Protein AF-A0A848M0B6-F1 (afdb_monomer_lite)

pLDDT: mean 74.11, std 23.0, range [22.69, 97.81]

Secondary structure (DSSP, 8-state):
---------------EEEEE-SSSSTTSEEEEE-SSEEEEEEEETTTTEEEEEEEEE-SS--EEEEEEETTTTEEEEEEEEE-TT--EEEEEEEEETTEEEEEEEEEEETT-EEEEETTEEEEEETTEEEEEEEETTEEEEEE--PPPPTT-EEEEEEE-TT--EEES-SEEEEETT-EEEEEE---PSSPEEEEEE-SS-GGGTEEEETTTTEEEE-SSEEEEEEEEETT-GGG-EEEEEEEE------S---EEEEEEEEETTEEEEEEEEE-SSHHHHHHHHHHHHHHHHHHHHTT-SSS-EEEEEEEEEEEEETTEEEEEEEEEEEETT-SSPEEEEEEEEEETTT-PBPPGGGGB-TT--HHHHHHHHHHHS-SS-SSPPPGGG-EEEE-SSEEEEE--TTTSS-GGG-S-EEEEEGGGGGGGB-TT-HHHHHHHHHHHHHHHHHHHHHHTT----THHHHHHHHHHHHHHHHHHHHHHHHHHHHHHHHHHHHHHHHHHHTT----TT----S-GGGTT---PPPP------GGGSPSPPPTT--HHHHHTT-EEEE-TT--EEEE--

Sequence (573 aa):
MIYSWRYTVNTDPISRITIIHLGGEPGTERIWESDQAIHFQHYDKNTHTWVTELTREKTMPVDMVTGFWNAIMNNVVVLYTITGGGGLYYSVFGRVNGKLLELLKVDGIASGDIWLEQGRLLVKECSKYGEWIRQGEHFVMIPYLLPSVPGALRIEYAIDDYGQVRIKSKQFVVPVGTVVQIVRTDWGAPCDQIRIRSEQHVDNLVAFIQRRAAAMMIKPGTVEIDIVPGFDWNHAVTVRIEAITVRRIRPGKTKVISAQLRRPLLTVELPQVELIHKHMSGKINSLILSIIIRLMGQAVSSSSYIVKGSYSVPYNNHDLLSLVLTLDIYASGSAHSQTVQDSLFLNTKTGQIYDLSELFAKGVSYEAVLNRFLLAANGPFSNPPPSNHRRYYITNHDLVLYYPMGLYSPEAAGIPEVRIPLDKLLSVLSPDSPLYQMMKSEQGDSNERSLEQQLATSRDDYTVKEQLEEVKSALHALAMENWEIKHQIETGKKKEQARFNGLLKEGKYVFSGVSWEGPEDAWRHLTVGKYYDYEIKESSIPYPLPPSFTAKDYANQLIITGDRNHTVTFYSS

Radius of gyration: 32.84 Å; chains: 1; bounding box: 99×69×88 Å

Structure (mmCIF, N/CA/C/O backbone):
data_AF-A0A848M0B6-F1
#
_entry.id   AF-A0A848M0B6-F1
#
loop_
_atom_site.group_PDB
_atom_site.id
_atom_site.type_symbol
_atom_site.label_atom_id
_atom_site.label_alt_id
_atom_site.label_comp_id
_atom_site.label_asym_id
_atom_site.label_entity_id
_atom_site.label_seq_id
_atom_site.pdbx_PDB_ins_code
_atom_site.Cartn_x
_atom_site.Cartn_y
_atom_site.Cartn_z
_atom_site.occupancy
_atom_site.B_iso_or_equiv
_atom_site.auth_seq_id
_atom_site.auth_comp_id
_atom_site.auth_asym_id
_atom_site.auth_atom_id
_atom_site.pdbx_PDB_model_num
ATOM 1 N N . MET A 1 1 ? -63.443 17.046 42.903 1.00 35.75 1 MET A N 1
ATOM 2 C CA . MET A 1 1 ? -62.183 16.298 43.088 1.00 35.75 1 MET A CA 1
ATOM 3 C C . MET A 1 1 ? -61.967 15.438 41.859 1.00 35.75 1 MET A C 1
ATOM 5 O O . MET A 1 1 ? -62.738 14.516 41.650 1.00 35.75 1 MET A O 1
ATOM 9 N N . ILE A 1 2 ? -60.979 15.770 41.033 1.00 24.39 2 ILE A N 1
ATOM 10 C CA . ILE A 1 2 ? -60.474 14.892 39.973 1.00 24.39 2 ILE A CA 1
ATOM 11 C C . ILE A 1 2 ? -58.957 14.925 40.137 1.00 24.39 2 ILE A C 1
ATOM 13 O O . ILE A 1 2 ? -58.328 15.952 39.898 1.00 24.39 2 ILE A O 1
ATOM 17 N N . TYR A 1 3 ? -58.397 13.836 40.654 1.00 23.09 3 TYR A N 1
ATOM 18 C CA . TYR A 1 3 ? -56.955 13.644 40.751 1.00 23.09 3 TYR A CA 1
ATOM 19 C C . TYR A 1 3 ? -56.439 13.232 39.370 1.00 23.09 3 TYR A C 1
ATOM 21 O O . TYR A 1 3 ? -56.773 12.152 38.888 1.00 23.09 3 TYR A O 1
ATOM 29 N N . SER A 1 4 ? -55.633 14.080 38.726 1.00 22.69 4 SER A N 1
ATOM 30 C CA . SER A 1 4 ? -54.849 13.681 37.556 1.00 22.69 4 SER A CA 1
ATOM 31 C C . SER A 1 4 ? -53.513 13.109 38.026 1.00 22.69 4 SER A C 1
ATOM 33 O O . SER A 1 4 ? -52.670 13.843 38.547 1.00 22.69 4 SER A O 1
ATOM 35 N N . TRP A 1 5 ? -53.301 11.813 37.828 1.00 24.20 5 TRP A N 1
ATOM 36 C CA . TRP A 1 5 ? -51.984 11.201 37.959 1.00 24.20 5 TRP A CA 1
ATOM 37 C C . TRP A 1 5 ? -51.155 11.561 36.720 1.00 24.20 5 TRP A C 1
ATOM 39 O O . TRP A 1 5 ? -51.469 11.128 35.614 1.00 24.20 5 TRP A O 1
ATOM 49 N N . ARG A 1 6 ? -50.105 12.374 36.887 1.00 25.64 6 ARG A N 1
ATOM 50 C CA . ARG A 1 6 ? -49.035 12.488 35.886 1.00 25.64 6 ARG A CA 1
ATOM 51 C C . ARG A 1 6 ? -48.081 11.318 36.101 1.00 25.64 6 ARG A C 1
ATOM 53 O O . ARG A 1 6 ? -47.304 11.331 37.049 1.00 25.64 6 ARG A O 1
ATOM 60 N N . TYR A 1 7 ? -48.133 10.326 35.220 1.00 26.48 7 TYR A N 1
ATOM 61 C CA . TYR A 1 7 ? -47.001 9.426 35.029 1.00 26.48 7 TYR A CA 1
ATOM 62 C C . TYR A 1 7 ? -45.919 10.202 34.280 1.00 26.48 7 TYR A C 1
ATOM 64 O O . TYR A 1 7 ? -46.010 10.404 33.071 1.00 26.48 7 TYR A O 1
ATOM 72 N N . THR A 1 8 ? -44.903 10.672 34.999 1.00 27.23 8 THR A N 1
ATOM 73 C CA . THR A 1 8 ? -43.639 11.068 34.379 1.00 27.23 8 THR A CA 1
ATOM 74 C C . THR A 1 8 ? -42.903 9.771 34.068 1.00 27.23 8 THR A C 1
ATOM 76 O O . THR A 1 8 ? -42.235 9.208 34.934 1.00 27.23 8 THR A O 1
ATOM 79 N N . VAL A 1 9 ? -43.076 9.233 32.859 1.00 31.88 9 VAL A N 1
ATOM 80 C CA . VAL A 1 9 ? -42.146 8.211 32.376 1.00 31.88 9 VAL A CA 1
ATOM 81 C C . VAL A 1 9 ? -40.841 8.954 32.134 1.00 31.88 9 VAL A C 1
ATOM 83 O O . VAL A 1 9 ? -40.728 9.734 31.192 1.00 31.88 9 VAL A O 1
ATOM 86 N N . ASN A 1 10 ? -39.889 8.777 33.044 1.00 34.06 10 ASN A N 1
ATOM 87 C CA . ASN A 1 10 ? -38.521 9.234 32.872 1.00 34.06 10 ASN A CA 1
ATOM 88 C C . ASN A 1 10 ? -37.881 8.300 31.833 1.00 34.06 10 ASN A C 1
ATOM 90 O O . ASN A 1 10 ? -37.148 7.377 32.174 1.00 34.06 10 ASN A O 1
ATOM 94 N N . THR A 1 11 ? -38.285 8.427 30.567 1.00 40.53 11 THR A N 1
ATOM 95 C CA . THR A 1 11 ? -37.560 7.785 29.477 1.00 40.53 11 THR A CA 1
ATOM 96 C C . THR A 1 11 ? -36.276 8.576 29.331 1.00 40.53 11 THR A C 1
ATOM 98 O O . THR A 1 11 ? -36.319 9.698 28.819 1.00 40.53 11 THR A O 1
ATOM 101 N N . ASP A 1 12 ? -35.158 8.019 29.794 1.00 47.00 12 ASP A N 1
ATOM 102 C CA . ASP A 1 12 ? -33.855 8.454 29.299 1.00 47.00 12 ASP A CA 1
ATOM 103 C C . ASP A 1 12 ? -33.974 8.562 27.771 1.00 47.00 12 ASP A C 1
ATOM 105 O O . ASP A 1 12 ? -34.443 7.605 27.134 1.00 47.00 12 ASP A O 1
ATOM 109 N N . PRO A 1 13 ? -33.670 9.724 27.169 1.00 49.69 13 PRO A N 1
ATOM 110 C CA . PRO A 1 13 ? -33.745 9.866 25.728 1.00 49.69 13 PRO A CA 1
ATOM 111 C C . PRO A 1 13 ? -32.871 8.774 25.107 1.00 49.69 13 PRO A C 1
ATOM 113 O O . PRO A 1 13 ? -31.698 8.626 25.442 1.00 49.69 13 PRO A O 1
ATOM 116 N N . ILE A 1 14 ? -33.472 7.951 24.243 1.00 52.50 14 ILE A N 1
ATOM 117 C CA . ILE A 1 14 ? -32.765 6.881 23.538 1.00 52.50 14 ILE A CA 1
ATOM 118 C C . ILE A 1 14 ? -31.656 7.546 22.722 1.00 52.50 14 ILE A C 1
ATOM 120 O O . ILE A 1 14 ? -31.948 8.169 21.701 1.00 52.50 14 ILE A O 1
ATOM 124 N N . SER A 1 15 ? -30.401 7.430 23.158 1.00 68.12 15 SER A N 1
ATOM 125 C CA . SER A 1 15 ? -29.291 8.050 22.437 1.00 68.12 15 SER A CA 1
ATOM 126 C C . SER A 1 15 ? -28.722 7.107 21.376 1.00 68.12 15 SER A C 1
ATOM 128 O O . SER A 1 15 ? -28.426 7.568 20.270 1.00 68.12 15 SER A O 1
ATOM 130 N N . ARG A 1 16 ? -28.664 5.782 21.620 1.00 87.38 16 ARG A N 1
ATOM 131 C CA . ARG A 1 16 ? -28.274 4.802 20.582 1.00 87.38 16 ARG A CA 1
ATOM 132 C C . ARG A 1 16 ? -28.647 3.350 20.918 1.00 87.38 16 ARG A C 1
ATOM 134 O O . ARG A 1 16 ? -28.484 2.898 22.046 1.00 87.38 16 ARG A O 1
ATOM 141 N N . ILE A 1 17 ? -29.076 2.576 19.917 1.00 91.94 17 ILE A N 1
ATOM 142 C CA . ILE A 1 17 ? -29.154 1.104 19.990 1.00 91.94 17 ILE A CA 1
ATOM 143 C C . ILE A 1 17 ? -28.267 0.529 18.889 1.00 91.94 17 ILE A C 1
ATOM 145 O O . ILE A 1 17 ? -28.381 0.933 17.733 1.00 91.94 17 ILE A O 1
ATOM 149 N N . THR A 1 18 ? -27.405 -0.425 19.236 1.00 92.56 18 THR A N 1
ATOM 150 C CA . THR A 1 18 ? -26.563 -1.138 18.269 1.00 92.56 18 THR A CA 1
ATOM 151 C C . THR A 1 18 ? -26.766 -2.638 18.403 1.00 92.56 18 THR A C 1
ATOM 153 O O . THR A 1 18 ? -26.521 -3.200 19.467 1.00 92.56 18 THR A O 1
ATOM 156 N N . ILE A 1 19 ? -27.199 -3.296 17.328 1.00 93.19 19 ILE A N 1
ATOM 157 C CA . ILE A 1 19 ? -27.262 -4.760 17.274 1.00 93.19 19 ILE A CA 1
ATOM 158 C C . ILE A 1 19 ? -25.838 -5.305 17.202 1.00 93.19 19 ILE A C 1
ATOM 160 O O . ILE A 1 19 ? -25.015 -4.801 16.436 1.00 93.19 19 ILE A O 1
ATOM 164 N N . ILE A 1 20 ? -25.552 -6.319 18.012 1.00 94.06 20 ILE A N 1
ATOM 165 C CA . ILE A 1 20 ? -24.249 -6.980 18.075 1.00 94.06 20 ILE A CA 1
ATOM 166 C C . ILE A 1 20 ? -24.438 -8.493 17.971 1.00 94.06 20 ILE A C 1
ATOM 168 O O . ILE A 1 20 ? -25.554 -9.003 18.004 1.00 94.06 20 ILE A O 1
ATOM 172 N N . HIS A 1 21 ? -23.334 -9.214 17.839 1.00 91.81 21 HIS A N 1
ATOM 173 C CA . HIS A 1 21 ? -23.321 -10.667 17.877 1.00 91.81 21 HIS A CA 1
ATOM 174 C C . HIS A 1 21 ? -22.041 -11.093 18.590 1.00 91.81 21 HIS A C 1
ATOM 176 O O . HIS A 1 21 ? -20.954 -10.815 18.097 1.00 91.81 21 HIS A O 1
ATOM 182 N N . LEU A 1 22 ? -22.168 -11.712 19.762 1.00 91.56 22 LEU A N 1
ATOM 183 C CA . LEU A 1 22 ? -21.082 -12.187 20.632 1.00 91.56 22 LEU A CA 1
ATOM 184 C C . LEU A 1 22 ? -21.064 -13.725 20.732 1.00 91.56 22 LEU A C 1
ATOM 186 O O . LEU A 1 22 ? -20.508 -14.292 21.675 1.00 91.56 22 LEU A O 1
ATOM 190 N N . GLY A 1 23 ? -21.704 -14.400 19.772 1.00 82.81 23 GLY A N 1
ATOM 191 C CA . GLY A 1 23 ? -21.856 -15.856 19.726 1.00 82.81 23 GLY A CA 1
ATOM 192 C C . GLY A 1 23 ? -23.241 -16.366 20.144 1.00 82.81 23 GLY A C 1
ATOM 193 O O . GLY A 1 23 ? -23.442 -17.577 20.160 1.00 82.81 23 GLY A O 1
ATOM 194 N N . GLY A 1 24 ? -24.190 -15.478 20.474 1.00 81.25 24 GLY A N 1
ATOM 195 C CA . GLY A 1 24 ? -25.611 -15.825 20.595 1.00 81.25 24 GLY A CA 1
ATOM 196 C C . GLY A 1 24 ? -26.301 -15.946 19.233 1.00 81.25 24 GLY A C 1
ATOM 197 O O . GLY A 1 24 ? -25.660 -15.847 18.190 1.00 81.25 24 GLY A O 1
ATOM 198 N N . GLU A 1 25 ? -27.619 -16.129 19.206 1.00 83.81 25 GLU A N 1
ATOM 199 C CA . GLU A 1 25 ? -28.339 -16.113 17.931 1.00 83.81 25 GLU A CA 1
ATOM 200 C C . GLU A 1 25 ? -28.270 -14.722 17.260 1.00 83.81 25 GLU A C 1
ATOM 202 O O . GLU A 1 25 ? -28.313 -13.689 17.937 1.00 83.81 25 GLU A O 1
ATOM 207 N N . PRO A 1 26 ? -28.153 -14.646 15.922 1.00 83.50 26 PRO A N 1
ATOM 208 C CA . PRO A 1 26 ? -28.155 -13.367 15.221 1.00 83.50 26 PRO A CA 1
ATOM 209 C C . PRO A 1 26 ? -29.388 -12.522 15.566 1.00 83.50 26 PRO A C 1
ATOM 211 O O . PRO A 1 26 ? -30.522 -12.987 15.489 1.00 83.50 26 PRO A O 1
ATOM 214 N N . GLY A 1 27 ? -29.164 -11.261 15.942 1.00 85.75 27 GLY A N 1
ATOM 215 C CA . GLY A 1 27 ? -30.236 -10.324 16.288 1.00 85.75 27 GLY A CA 1
ATOM 216 C C . GLY A 1 27 ? -30.787 -10.454 17.712 1.00 85.75 27 GLY A C 1
ATOM 217 O O . GLY A 1 27 ? -31.601 -9.621 18.104 1.00 85.75 27 GLY A O 1
ATOM 218 N N . THR A 1 28 ? -30.328 -11.422 18.514 1.00 92.12 28 THR A N 1
ATOM 219 C CA . THR A 1 28 ? -30.758 -11.561 19.917 1.00 92.12 28 THR A CA 1
ATOM 220 C C . THR A 1 28 ? -29.846 -10.843 20.903 1.00 92.12 28 THR A C 1
ATOM 222 O O . THR A 1 28 ? -30.018 -11.006 22.103 1.00 92.12 28 THR A O 1
ATOM 225 N N . GLU A 1 29 ? -28.864 -10.075 20.437 1.00 95.06 29 GLU A N 1
ATOM 226 C CA . GLU A 1 29 ? -27.919 -9.349 21.284 1.00 95.06 29 GLU A CA 1
ATOM 227 C C . GLU A 1 29 ? -27.806 -7.896 20.821 1.00 95.06 29 GLU A C 1
ATOM 229 O O . GLU A 1 29 ? -27.750 -7.597 19.624 1.00 95.06 29 GLU A O 1
ATOM 234 N N . ARG A 1 30 ? -27.783 -6.964 21.774 1.00 95.06 30 ARG A N 1
ATOM 235 C CA . ARG A 1 30 ? -27.651 -5.537 21.481 1.00 95.06 30 ARG A CA 1
ATOM 236 C C . ARG A 1 30 ? -26.930 -4.792 22.589 1.00 95.06 30 ARG A C 1
ATOM 238 O O . ARG A 1 30 ? -26.878 -5.229 23.737 1.00 95.06 30 ARG A O 1
ATOM 245 N N . ILE A 1 31 ? -26.455 -3.611 22.234 1.00 95.25 31 ILE A N 1
ATOM 246 C CA . ILE A 1 31 ? -26.040 -2.580 23.170 1.00 95.25 31 ILE A CA 1
ATOM 247 C C . ILE A 1 31 ? -27.060 -1.457 23.125 1.00 95.25 31 ILE A C 1
ATOM 249 O O . ILE A 1 31 ? -27.356 -0.915 22.057 1.00 95.25 31 ILE A O 1
ATOM 253 N N . TRP A 1 32 ? -27.595 -1.126 24.293 1.00 93.81 32 TRP A N 1
ATOM 254 C CA . TRP A 1 32 ? -28.402 0.061 24.509 1.00 93.81 32 TRP A CA 1
ATOM 255 C C . TRP A 1 32 ? -27.557 1.096 25.246 1.00 93.81 32 TRP A C 1
ATOM 257 O O . TRP A 1 32 ? -27.082 0.856 26.354 1.00 93.81 32 TRP A O 1
ATOM 267 N N . GLU A 1 33 ? -27.329 2.227 24.597 1.00 92.19 33 GLU A N 1
ATOM 268 C CA . GLU A 1 33 ? -26.576 3.348 25.134 1.00 92.19 33 GLU A CA 1
ATOM 269 C C . GLU A 1 33 ? -27.566 4.417 25.602 1.00 92.19 33 GLU A C 1
ATOM 271 O O . GLU A 1 33 ? -28.406 4.883 24.825 1.00 92.19 33 GLU A O 1
ATOM 276 N N . SER A 1 34 ? -27.471 4.768 26.881 1.00 90.38 34 SER A N 1
ATOM 277 C CA . SER A 1 34 ? -28.115 5.935 27.472 1.00 90.38 34 SER A CA 1
ATOM 278 C C . SER A 1 34 ? -27.092 7.062 27.639 1.00 90.38 34 SER A C 1
ATOM 280 O O . SER A 1 34 ? -25.910 6.941 27.278 1.00 90.38 34 SER A O 1
ATOM 282 N N . ASP A 1 35 ? -27.536 8.185 28.195 1.00 85.69 35 ASP A N 1
ATOM 283 C CA . ASP A 1 35 ? -26.650 9.307 28.509 1.00 85.69 35 ASP A CA 1
ATOM 284 C C . ASP A 1 35 ? -25.656 8.959 29.625 1.00 85.69 35 ASP A C 1
ATOM 286 O O . ASP A 1 35 ? -24.531 9.458 29.625 1.00 85.69 35 ASP A O 1
ATOM 290 N N . GLN A 1 36 ? -26.037 8.060 30.539 1.00 90.44 36 GLN A N 1
ATOM 291 C CA . GLN A 1 36 ? -25.248 7.720 31.725 1.00 90.44 36 GLN A CA 1
ATOM 292 C C . GLN A 1 36 ? -24.597 6.340 31.668 1.00 90.44 36 GLN A C 1
ATOM 294 O O . GLN A 1 36 ? -23.668 6.083 32.432 1.00 90.44 36 GLN A O 1
ATOM 299 N N . ALA A 1 37 ? -25.058 5.436 30.803 1.00 93.56 37 ALA A N 1
ATOM 300 C CA . ALA A 1 37 ? -24.602 4.053 30.823 1.00 93.56 37 ALA A CA 1
ATOM 301 C C . ALA A 1 37 ? -24.696 3.344 29.465 1.00 93.56 37 ALA A C 1
ATOM 303 O O . ALA A 1 37 ? -25.385 3.760 28.537 1.00 93.56 37 ALA A O 1
ATOM 304 N N . ILE A 1 38 ? -23.966 2.238 29.367 1.00 94.44 38 ILE A N 1
ATOM 305 C CA . ILE A 1 38 ? -23.976 1.290 28.260 1.00 94.44 38 ILE A CA 1
ATOM 306 C C . ILE A 1 38 ? -24.477 -0.039 28.814 1.00 94.44 38 ILE A C 1
ATOM 308 O O . ILE A 1 38 ? -23.868 -0.619 29.715 1.00 94.44 38 ILE A O 1
ATOM 312 N N . HIS A 1 39 ? -25.585 -0.524 28.271 1.00 95.62 39 HIS A N 1
ATOM 313 C CA . HIS A 1 39 ? -26.242 -1.751 28.692 1.00 95.62 39 HIS A CA 1
ATOM 314 C C . HIS A 1 39 ? -26.075 -2.821 27.617 1.00 95.62 39 HIS A C 1
ATOM 316 O O . HIS A 1 39 ? -26.534 -2.657 26.486 1.00 95.62 39 HIS A O 1
ATOM 322 N N . PHE A 1 40 ? -25.456 -3.937 27.978 1.00 96.69 40 PHE A N 1
ATOM 323 C CA . PHE A 1 40 ? -25.414 -5.137 27.154 1.00 96.69 40 PHE A CA 1
ATOM 324 C C . PHE A 1 40 ? -26.664 -5.953 27.433 1.00 96.69 40 PHE A C 1
ATOM 326 O O . PHE A 1 40 ? -26.921 -6.329 28.581 1.00 96.69 40 PHE A O 1
ATOM 333 N N . GLN A 1 41 ? -27.447 -6.207 26.392 1.00 96.12 41 GLN A N 1
ATOM 334 C CA . GLN A 1 41 ? -28.728 -6.884 26.512 1.00 96.12 41 GLN A CA 1
ATOM 335 C C . GLN A 1 41 ? -28.801 -8.081 25.572 1.00 96.12 41 GLN A C 1
ATOM 337 O O . GLN A 1 41 ? -28.337 -8.003 24.431 1.00 96.12 41 GLN A O 1
ATOM 342 N N . HIS A 1 42 ? -29.455 -9.146 26.025 1.00 95.25 42 HIS A N 1
ATOM 343 C CA . HIS A 1 42 ? -29.933 -10.210 25.151 1.00 95.25 42 HIS A CA 1
ATOM 344 C C . HIS A 1 42 ? -31.458 -10.241 25.126 1.00 95.25 42 HIS A C 1
ATOM 346 O O . HIS A 1 42 ? -32.126 -9.742 26.032 1.00 95.25 42 HIS A O 1
ATOM 352 N N . TYR A 1 43 ? -32.006 -10.822 24.070 1.00 95.44 43 TYR A N 1
ATOM 353 C CA . TYR A 1 43 ? -33.429 -11.065 23.940 1.00 95.44 43 TYR A CA 1
ATOM 354 C C . TYR A 1 43 ? -33.774 -12.438 24.519 1.00 95.44 43 TYR A C 1
ATOM 356 O O . TYR A 1 43 ? -33.311 -13.464 24.017 1.00 95.44 43 TYR A O 1
ATOM 364 N N . ASP A 1 44 ? -34.588 -12.462 25.571 1.00 93.25 44 ASP A N 1
ATOM 365 C CA . ASP A 1 44 ? -35.130 -13.695 26.130 1.00 93.25 44 ASP A CA 1
ATOM 366 C C . ASP A 1 44 ? -36.402 -14.082 25.369 1.00 93.25 44 ASP A C 1
ATOM 368 O O . ASP A 1 44 ? -37.447 -13.435 25.475 1.00 93.25 44 ASP A O 1
ATOM 372 N N . LYS A 1 45 ? -36.308 -15.170 24.601 1.00 91.75 45 LYS A N 1
ATOM 373 C CA . LYS A 1 45 ? -37.408 -15.695 23.783 1.00 91.75 45 LYS A CA 1
ATOM 374 C C . LYS A 1 45 ? -38.592 -16.201 24.600 1.00 91.75 45 LYS A C 1
ATOM 376 O O . LYS A 1 45 ? -39.706 -16.202 24.093 1.00 91.75 45 LYS A O 1
ATOM 381 N N . ASN A 1 46 ? -38.375 -16.644 25.838 1.00 92.94 46 ASN A N 1
ATOM 382 C CA . ASN A 1 46 ? -39.465 -17.167 26.658 1.00 92.94 46 ASN A CA 1
ATOM 383 C C . ASN A 1 46 ? -40.350 -16.021 27.153 1.00 92.94 46 ASN A C 1
ATOM 385 O O . ASN A 1 46 ? -41.576 -16.104 27.111 1.00 92.94 46 ASN A O 1
ATOM 389 N N . THR A 1 47 ? -39.723 -14.930 27.595 1.00 94.81 47 THR A N 1
ATOM 390 C CA . THR A 1 47 ? -40.430 -13.758 28.129 1.00 94.81 47 THR A CA 1
ATOM 391 C C . THR A 1 47 ? -40.750 -12.708 27.067 1.00 94.81 47 THR A C 1
ATOM 393 O O . THR A 1 47 ? -41.554 -11.820 27.330 1.00 94.81 47 THR A O 1
ATOM 396 N N . HIS A 1 48 ? -40.171 -12.816 25.867 1.00 92.88 48 HIS A N 1
ATOM 397 C CA . HIS A 1 48 ? -40.255 -11.831 24.784 1.00 92.88 48 HIS A CA 1
ATOM 398 C C . HIS A 1 48 ? -39.728 -10.442 25.184 1.00 92.88 48 HIS A C 1
ATOM 400 O O . HIS A 1 48 ? -40.189 -9.417 24.675 1.00 92.88 48 HIS A O 1
ATOM 406 N N . THR A 1 49 ? -38.746 -10.393 26.089 1.00 95.06 49 THR A N 1
ATOM 407 C CA . THR A 1 49 ? -38.187 -9.140 26.619 1.00 95.06 49 THR A CA 1
ATOM 408 C C . THR A 1 49 ? -36.677 -9.040 26.430 1.00 95.06 49 THR A C 1
ATOM 410 O O . THR A 1 49 ? -35.974 -10.036 26.274 1.00 95.06 49 THR A O 1
ATOM 413 N N . TRP A 1 50 ? -36.168 -7.807 26.437 1.00 95.12 50 TRP A N 1
ATOM 414 C CA . TRP A 1 50 ? -34.733 -7.547 26.477 1.00 95.12 50 TRP A CA 1
ATOM 415 C C . TRP A 1 50 ? -34.250 -7.538 27.924 1.00 95.12 50 TRP A C 1
ATOM 417 O O . TRP A 1 50 ? -34.710 -6.729 28.728 1.00 95.12 50 TRP A O 1
ATOM 427 N N . VAL A 1 51 ? -33.294 -8.408 28.230 1.00 95.56 51 VAL A N 1
ATOM 428 C CA . VAL A 1 51 ? -32.704 -8.565 29.557 1.00 95.56 51 VAL A CA 1
ATOM 429 C C . VAL A 1 51 ? -31.300 -7.974 29.549 1.00 95.56 51 VAL A C 1
ATOM 431 O O . VAL A 1 51 ? -30.462 -8.354 28.734 1.00 95.56 51 VAL A O 1
ATOM 434 N N . THR A 1 52 ? -31.033 -7.039 30.461 1.00 96.25 52 THR A N 1
ATOM 435 C CA . THR A 1 52 ? -29.693 -6.471 30.654 1.00 96.25 52 THR A CA 1
ATOM 436 C C . THR A 1 52 ? -28.809 -7.450 31.424 1.00 96.25 52 THR A C 1
ATOM 438 O O . THR A 1 52 ? -29.075 -7.737 32.587 1.00 96.25 52 THR A O 1
ATOM 441 N N . GLU A 1 53 ? -27.738 -7.927 30.791 1.00 94.94 53 GLU A N 1
ATOM 442 C CA . GLU A 1 53 ? -26.730 -8.794 31.418 1.00 94.94 53 GLU A CA 1
ATOM 443 C C . GLU A 1 53 ? -25.640 -7.995 32.129 1.00 94.94 53 GLU A C 1
ATOM 445 O O . GLU A 1 53 ? -25.165 -8.394 33.190 1.00 94.94 53 GLU A O 1
ATOM 450 N N . LEU A 1 54 ? -25.223 -6.872 31.539 1.00 95.81 54 LEU A N 1
ATOM 451 C CA . LEU A 1 54 ? -24.138 -6.044 32.054 1.00 95.81 54 LEU A CA 1
ATOM 452 C C . LEU A 1 54 ? -24.443 -4.569 31.807 1.00 95.81 54 LEU A C 1
ATOM 454 O O . LEU A 1 54 ? -24.912 -4.194 30.735 1.00 95.81 54 LEU A O 1
ATOM 458 N N . THR A 1 55 ? -24.155 -3.730 32.800 1.00 95.38 55 THR A N 1
ATOM 459 C CA . THR A 1 55 ? -24.248 -2.270 32.696 1.00 95.38 55 THR A CA 1
ATOM 460 C C . THR A 1 55 ? -22.888 -1.655 32.988 1.00 95.38 55 THR A C 1
ATOM 462 O O . THR A 1 55 ? -22.234 -2.032 33.960 1.00 95.38 55 THR A O 1
ATOM 465 N N . ARG A 1 56 ? -22.466 -0.703 32.155 1.00 92.56 56 ARG A N 1
ATOM 466 C CA . ARG A 1 56 ? -21.238 0.071 32.331 1.00 92.56 56 ARG A CA 1
ATOM 467 C C . ARG A 1 56 ? -21.565 1.554 32.367 1.00 92.56 56 ARG A C 1
ATOM 469 O O . ARG A 1 56 ? -22.106 2.078 31.402 1.00 92.56 56 ARG A O 1
ATOM 476 N N . GLU A 1 57 ? -21.209 2.227 33.452 1.00 91.75 57 GLU A N 1
ATOM 477 C CA . GLU A 1 57 ? -21.373 3.677 33.556 1.00 91.75 57 GLU A CA 1
ATOM 478 C C . GLU A 1 57 ? -20.465 4.411 32.561 1.00 91.75 57 GLU A C 1
ATOM 480 O O . GLU A 1 57 ? -19.301 4.046 32.358 1.00 91.75 57 GLU A O 1
ATOM 485 N N . LYS A 1 58 ? -21.008 5.458 31.939 1.00 86.56 58 LYS A N 1
ATOM 486 C CA . LYS A 1 58 ? -20.299 6.352 31.028 1.00 86.56 58 LYS A CA 1
ATOM 487 C C . LYS A 1 58 ? -19.722 7.497 31.838 1.00 86.56 58 LYS A C 1
ATOM 489 O O . LYS A 1 58 ? -20.423 8.418 32.240 1.00 86.56 58 LYS A O 1
ATOM 494 N N . THR A 1 59 ? -18.415 7.456 32.043 1.00 80.50 59 THR A N 1
ATOM 495 C CA . THR A 1 59 ? -17.668 8.593 32.596 1.00 80.50 59 THR A CA 1
ATOM 496 C C . THR A 1 59 ? -17.210 9.560 31.504 1.00 80.50 59 THR A C 1
ATOM 498 O O . THR A 1 59 ? -16.895 10.711 31.794 1.00 80.50 59 THR A O 1
ATOM 501 N N . MET A 1 60 ? -17.176 9.106 30.247 1.00 80.12 60 MET A N 1
ATOM 502 C CA . MET A 1 60 ? -16.747 9.860 29.068 1.00 80.12 60 MET A CA 1
ATOM 503 C C . MET A 1 60 ? -17.509 9.369 27.822 1.00 80.12 60 MET A C 1
ATOM 505 O O . MET A 1 60 ? -18.082 8.275 27.855 1.00 80.12 60 MET A O 1
ATOM 509 N N . PRO A 1 61 ? -17.517 10.133 26.712 1.00 81.81 61 PRO A N 1
ATOM 510 C CA . PRO A 1 61 ? -18.000 9.638 25.424 1.00 81.81 61 PRO A CA 1
ATOM 511 C C . PRO A 1 61 ? -17.244 8.373 25.003 1.00 81.81 61 PRO A C 1
ATOM 513 O O . PRO A 1 61 ? -16.015 8.325 25.095 1.00 81.81 61 PRO A O 1
ATOM 516 N N . VAL A 1 62 ? -17.976 7.357 24.552 1.00 88.38 62 VAL A N 1
ATOM 517 C CA . VAL A 1 62 ? -17.434 6.040 24.208 1.00 88.38 62 VAL A CA 1
ATOM 518 C C . VAL A 1 62 ? -17.761 5.731 22.755 1.00 88.38 62 VAL A C 1
ATOM 520 O O . VAL A 1 62 ? -18.917 5.791 22.344 1.00 88.38 62 VAL A O 1
ATOM 523 N N . ASP A 1 63 ? -16.739 5.377 21.990 1.00 92.38 63 ASP A N 1
ATOM 524 C CA . ASP A 1 63 ? -16.875 4.770 20.676 1.00 92.38 63 ASP A CA 1
ATOM 525 C C . ASP A 1 63 ? -16.833 3.245 20.781 1.00 92.38 63 ASP A C 1
ATOM 527 O O . ASP A 1 63 ? -16.428 2.659 21.790 1.00 92.38 63 ASP A O 1
ATOM 531 N N . MET A 1 64 ? -17.270 2.583 19.711 1.00 93.69 64 MET A N 1
ATOM 532 C CA . MET A 1 64 ? -17.388 1.135 19.686 1.00 93.69 64 MET A CA 1
ATOM 533 C C . MET A 1 64 ? -16.926 0.537 18.363 1.00 93.69 64 MET A C 1
ATOM 535 O O . MET A 1 64 ? -17.300 1.006 17.286 1.00 93.69 64 MET A O 1
ATOM 539 N N . VAL A 1 65 ? -16.187 -0.567 18.453 1.00 94.56 65 VAL A N 1
ATOM 540 C CA . VAL A 1 65 ? -15.910 -1.468 17.329 1.00 94.56 65 VAL A CA 1
ATOM 541 C C . VAL A 1 65 ? -16.308 -2.893 17.702 1.00 94.56 65 VAL A C 1
ATOM 543 O O . VAL A 1 65 ? -16.177 -3.306 18.850 1.00 94.56 65 VAL A O 1
ATOM 546 N N . THR A 1 66 ? -16.833 -3.642 16.736 1.00 94.62 66 THR A N 1
ATOM 547 C CA . THR A 1 66 ? -17.223 -5.045 16.912 1.00 94.62 66 THR A CA 1
ATOM 548 C C . THR A 1 66 ? -16.593 -5.902 15.825 1.00 94.62 66 THR A C 1
ATOM 550 O O . THR A 1 66 ? -16.263 -5.399 14.748 1.00 94.62 66 THR A O 1
ATOM 553 N N . GLY A 1 67 ? -16.394 -7.185 16.108 1.00 94.94 67 GLY A N 1
ATOM 554 C CA . GLY A 1 67 ? -15.876 -8.138 15.130 1.00 94.94 67 GLY A CA 1
ATOM 555 C C . GLY A 1 67 ? -15.272 -9.377 15.774 1.00 94.94 67 GLY A C 1
ATOM 556 O O . GLY A 1 67 ? -15.199 -9.483 16.998 1.00 94.94 67 GLY A O 1
ATOM 557 N N . PHE A 1 68 ? -14.825 -10.308 14.937 1.00 95.06 68 PHE A N 1
ATOM 558 C CA . PHE A 1 68 ? -14.214 -11.555 15.384 1.00 95.06 68 PHE A CA 1
ATOM 559 C C . PHE A 1 68 ? -12.807 -11.317 15.937 1.00 95.06 68 PHE A C 1
ATOM 561 O O . PHE A 1 68 ? -12.025 -10.578 15.336 1.00 95.06 68 PHE A O 1
ATOM 568 N N . TRP A 1 69 ? -12.468 -11.966 17.051 1.00 96.94 69 TRP A N 1
ATOM 569 C CA . TRP A 1 69 ? -11.125 -11.948 17.622 1.00 96.94 69 TRP A CA 1
ATOM 570 C C . TRP A 1 69 ? -10.593 -13.369 17.825 1.00 96.94 69 TRP A C 1
ATOM 572 O O . TRP A 1 69 ? -11.049 -14.124 18.687 1.00 96.94 69 TRP A O 1
ATOM 582 N N . ASN A 1 70 ? -9.570 -13.718 17.043 1.00 95.75 70 ASN A N 1
ATOM 583 C CA . ASN A 1 70 ? -8.963 -15.048 16.987 1.00 95.75 70 ASN A CA 1
ATOM 584 C C . ASN A 1 70 ? -8.437 -15.519 18.348 1.00 95.75 70 ASN A C 1
ATOM 586 O O . ASN A 1 70 ? -8.479 -16.708 18.639 1.00 95.75 70 ASN A O 1
ATOM 590 N N . ALA A 1 71 ? -7.975 -14.604 19.209 1.00 94.12 71 ALA A N 1
ATOM 591 C CA . ALA A 1 71 ? -7.406 -14.965 20.510 1.00 94.12 71 ALA A CA 1
ATOM 592 C C . ALA A 1 71 ? -8.415 -15.667 21.440 1.00 94.12 71 ALA A C 1
ATOM 594 O O . ALA A 1 71 ? -8.014 -16.399 22.346 1.00 94.12 71 ALA A O 1
ATOM 595 N N . ILE A 1 72 ? -9.716 -15.460 21.214 1.00 94.12 72 ILE A N 1
ATOM 596 C CA . ILE A 1 72 ? -10.797 -16.111 21.964 1.00 94.12 72 ILE A CA 1
ATOM 597 C C . ILE A 1 72 ? -11.735 -16.937 21.081 1.00 94.12 72 ILE A C 1
ATOM 599 O O . ILE A 1 72 ? -12.691 -17.510 21.596 1.00 94.12 72 ILE A O 1
ATOM 603 N N . MET A 1 73 ? -11.475 -16.987 19.770 1.00 93.75 73 MET A N 1
ATOM 604 C CA . MET A 1 73 ? -12.305 -17.670 18.773 1.00 93.75 73 MET A CA 1
ATOM 605 C C . MET A 1 73 ? -13.782 -17.250 18.815 1.00 93.75 73 MET A C 1
ATOM 607 O O . MET A 1 73 ? -14.677 -18.076 18.652 1.00 93.75 73 MET A O 1
ATOM 611 N N . ASN A 1 74 ? -14.044 -15.965 19.058 1.00 94.56 74 ASN A N 1
ATOM 612 C CA . ASN A 1 74 ? -15.399 -15.436 19.154 1.00 94.56 74 ASN A CA 1
ATOM 613 C C . ASN A 1 74 ? -15.445 -13.949 18.773 1.00 94.56 74 ASN A C 1
ATOM 615 O O . ASN A 1 74 ? -14.419 -13.266 18.724 1.00 94.56 74 ASN A O 1
ATOM 619 N N . ASN A 1 75 ? -16.648 -13.445 18.513 1.00 95.75 75 ASN A N 1
ATOM 620 C CA . ASN A 1 75 ? -16.885 -12.023 18.342 1.00 95.75 75 ASN A CA 1
ATOM 621 C C . ASN A 1 75 ? -16.768 -11.272 19.668 1.00 95.75 75 ASN A C 1
ATOM 623 O O . ASN A 1 75 ? -17.153 -11.766 20.730 1.00 95.75 75 ASN A O 1
ATOM 627 N N . VAL A 1 76 ? -16.259 -10.048 19.571 1.00 97.38 76 VAL A N 1
ATOM 628 C CA . VAL A 1 76 ? -16.114 -9.120 20.685 1.00 97.38 76 VAL A CA 1
ATOM 629 C C . VAL A 1 76 ? -16.707 -7.761 20.370 1.00 97.38 76 VAL A C 1
ATOM 631 O O . VAL A 1 76 ? -16.862 -7.363 19.214 1.00 97.38 76 VAL A O 1
ATOM 634 N N . VAL A 1 77 ? -16.984 -7.031 21.442 1.00 97.31 77 VAL A N 1
ATOM 635 C CA . VAL A 1 77 ? -17.236 -5.596 21.442 1.00 97.31 77 VAL A CA 1
ATOM 636 C C . VAL A 1 77 ? -16.059 -4.926 22.130 1.00 97.31 77 VAL A C 1
ATOM 638 O O . VAL A 1 77 ? -15.713 -5.281 23.251 1.00 97.31 77 VAL A O 1
ATOM 641 N N . VAL A 1 78 ? -15.477 -3.923 21.492 1.00 97.25 78 VAL A N 1
ATOM 642 C CA . VAL A 1 78 ? -14.489 -3.041 22.108 1.00 97.25 78 VAL A CA 1
ATOM 643 C C . VAL A 1 78 ? -15.149 -1.691 22.319 1.00 97.25 78 VAL A C 1
ATOM 645 O O . VAL A 1 78 ? -15.547 -1.040 21.353 1.00 97.25 78 VAL A O 1
ATOM 648 N N . LEU A 1 79 ? -15.257 -1.286 23.577 1.00 96.12 79 LEU A N 1
ATOM 649 C CA . LEU A 1 79 ? -15.663 0.054 23.978 1.00 96.12 79 LEU A CA 1
ATOM 650 C C . LEU A 1 79 ? -14.401 0.863 24.238 1.00 96.12 79 LEU A C 1
ATOM 652 O O . LEU A 1 79 ? -13.563 0.412 25.018 1.00 96.12 79 LEU A O 1
ATOM 656 N N . TYR A 1 80 ? -14.245 2.021 23.605 1.00 95.44 80 TYR A N 1
ATOM 657 C CA . TYR A 1 80 ? -13.038 2.828 23.760 1.00 95.44 80 TYR A CA 1
ATOM 658 C C . TYR A 1 80 ? -13.310 4.331 23.788 1.00 95.44 80 TYR A C 1
ATOM 660 O O . TYR A 1 80 ? -14.291 4.819 23.236 1.00 95.44 80 TYR A O 1
ATOM 668 N N . THR A 1 81 ? -12.402 5.071 24.414 1.00 93.62 81 THR A N 1
ATOM 669 C CA . THR A 1 81 ? -12.414 6.531 24.493 1.00 93.62 81 THR A CA 1
ATOM 670 C C . THR A 1 81 ? -11.012 7.051 24.215 1.00 93.62 81 THR A C 1
ATOM 672 O O . THR A 1 81 ? -10.031 6.543 24.762 1.00 93.62 81 THR A O 1
ATOM 675 N N . ILE A 1 82 ? -10.922 8.100 23.397 1.00 89.38 82 ILE A N 1
ATOM 676 C CA . ILE A 1 82 ? -9.690 8.858 23.175 1.00 89.38 82 ILE A CA 1
ATOM 677 C C . ILE A 1 82 ? -9.866 10.228 23.830 1.00 89.38 82 ILE A C 1
ATOM 679 O O . ILE A 1 82 ? -10.785 10.975 23.496 1.00 89.38 82 ILE A O 1
ATOM 683 N N . THR A 1 83 ? -9.008 10.560 24.791 1.00 88.56 83 THR A N 1
ATOM 684 C CA . THR A 1 83 ? -9.052 11.856 25.485 1.00 88.56 83 THR A CA 1
ATOM 685 C C . THR A 1 83 ? -8.394 12.958 24.655 1.00 88.56 83 THR A C 1
ATOM 687 O O . THR A 1 83 ? -7.646 12.685 23.718 1.00 88.56 83 THR A O 1
ATOM 690 N N . GLY A 1 84 ? -8.609 14.228 25.021 1.00 77.31 84 GLY A N 1
ATOM 691 C CA . GLY A 1 84 ? -8.014 15.375 24.316 1.00 77.31 84 GLY A CA 1
ATOM 692 C C . GLY A 1 84 ? -6.477 15.369 24.244 1.00 77.31 84 GLY A C 1
ATOM 693 O O . GLY A 1 84 ? -5.911 16.016 23.370 1.00 77.31 84 GLY A O 1
ATOM 694 N N . GLY A 1 85 ? -5.796 14.609 25.112 1.00 76.00 85 GLY A N 1
ATOM 695 C CA . GLY A 1 85 ? -4.344 14.387 25.063 1.00 76.00 85 GLY A CA 1
ATOM 696 C C . GLY A 1 85 ? -3.909 13.177 24.223 1.00 76.00 85 GLY A C 1
ATOM 697 O O . GLY A 1 85 ? -2.750 12.779 24.287 1.00 76.00 85 GLY A O 1
ATOM 698 N N . GLY A 1 86 ? -4.831 12.541 23.492 1.00 80.19 86 GLY A N 1
ATOM 699 C CA . GLY A 1 86 ? -4.582 11.311 22.737 1.00 80.19 86 GLY A CA 1
ATOM 700 C C . GLY A 1 86 ? -4.494 10.053 23.605 1.00 80.19 86 GLY A C 1
ATOM 701 O O . GLY A 1 86 ? -4.075 9.009 23.116 1.00 80.19 86 GLY A O 1
ATOM 702 N N . GLY A 1 87 ? -4.855 10.131 24.889 1.00 89.94 87 GLY A N 1
ATOM 703 C CA . GLY A 1 87 ? -4.875 8.971 25.777 1.00 89.94 87 GLY A CA 1
ATOM 704 C C . GLY A 1 87 ? -6.019 8.032 25.405 1.00 89.94 87 GLY A C 1
ATOM 705 O O . GLY A 1 87 ? -7.175 8.445 25.473 1.00 89.94 87 GLY A O 1
ATOM 706 N N . LEU A 1 88 ? -5.699 6.799 25.029 1.00 93.75 88 LEU A N 1
ATOM 707 C CA . LEU A 1 88 ? -6.656 5.749 24.706 1.00 93.75 88 LEU A CA 1
ATOM 708 C C . LEU A 1 88 ? -6.954 4.901 25.952 1.00 93.75 88 LEU A C 1
ATOM 710 O O . LEU A 1 88 ? -6.045 4.403 26.619 1.00 93.75 88 LEU A O 1
ATOM 714 N N . TYR A 1 89 ? -8.245 4.712 26.207 1.00 94.81 89 TYR A N 1
ATOM 715 C CA . TYR A 1 89 ? -8.810 3.850 27.243 1.00 94.81 89 TYR A CA 1
ATOM 716 C C . TYR A 1 89 ? -9.801 2.907 26.575 1.00 94.81 89 TYR A C 1
ATOM 718 O O . TYR A 1 89 ? -10.605 3.367 25.764 1.00 94.81 89 TYR A O 1
ATOM 726 N N . TYR A 1 90 ? -9.762 1.611 26.875 1.00 96.25 90 TYR A N 1
ATOM 727 C CA . TYR A 1 90 ? -10.715 0.669 26.294 1.00 96.25 90 TYR A CA 1
ATOM 728 C C . TYR A 1 90 ? -10.956 -0.571 27.145 1.00 96.25 90 TYR A C 1
ATOM 730 O O . TYR A 1 90 ? -10.107 -1.010 27.921 1.00 96.25 90 TYR A O 1
ATOM 738 N N . SER A 1 91 ? -12.120 -1.167 26.911 1.00 96.50 91 SER A N 1
ATOM 739 C CA . SER A 1 91 ? -12.543 -2.449 27.454 1.00 96.50 91 SER A CA 1
ATOM 740 C C . SER A 1 91 ? -13.022 -3.353 26.322 1.00 96.50 91 SER A C 1
ATOM 742 O O . SER A 1 91 ? -13.752 -2.913 25.432 1.00 96.50 91 SER A O 1
ATOM 744 N N . VAL A 1 92 ? -12.636 -4.625 26.360 1.00 97.44 92 VAL A N 1
ATOM 745 C CA . VAL A 1 92 ? -13.057 -5.654 25.403 1.00 97.44 92 VAL A CA 1
ATOM 746 C C . VAL A 1 92 ? -14.024 -6.598 26.095 1.00 97.44 92 VAL A C 1
ATOM 748 O O . VAL A 1 92 ? -13.706 -7.152 27.144 1.00 97.44 92 VAL A O 1
ATOM 751 N N . PHE A 1 93 ? -15.184 -6.813 25.492 1.00 97.12 93 PHE A N 1
ATOM 752 C CA . PHE A 1 93 ? -16.237 -7.687 25.987 1.00 97.12 93 PHE A CA 1
ATOM 753 C C . PHE A 1 93 ? -16.482 -8.823 25.004 1.00 97.12 93 PHE A C 1
ATOM 755 O O . PHE A 1 93 ? -16.498 -8.612 23.793 1.00 97.12 93 PHE A O 1
ATOM 762 N N . GLY A 1 94 ? -16.720 -10.022 25.520 1.00 95.62 94 GLY A N 1
ATOM 763 C CA . GLY A 1 94 ? -17.064 -11.185 24.708 1.00 95.62 94 GLY A CA 1
ATOM 764 C C . GLY A 1 94 ? -17.676 -12.293 25.550 1.00 95.62 94 GLY A C 1
ATOM 765 O O . GLY A 1 94 ? -17.682 -12.213 26.782 1.00 95.62 94 GLY A O 1
ATOM 766 N N . ARG A 1 95 ? -18.206 -13.331 24.892 1.00 93.44 95 ARG A N 1
ATOM 767 C CA . ARG A 1 95 ? -18.724 -14.507 25.598 1.00 93.44 95 ARG A CA 1
ATOM 768 C C . ARG A 1 95 ? -17.665 -15.584 25.757 1.00 93.44 95 ARG A C 1
ATOM 770 O O . ARG A 1 95 ? -17.041 -15.997 24.781 1.00 93.44 95 ARG A O 1
ATOM 777 N N . VAL A 1 96 ? -17.551 -16.099 26.978 1.00 90.12 96 VAL A N 1
ATOM 778 C CA . VAL A 1 96 ? -16.775 -17.298 27.314 1.00 90.12 96 VAL A CA 1
ATOM 779 C C . VAL A 1 96 ? -17.720 -18.279 27.993 1.00 90.12 96 VAL A C 1
ATOM 781 O O . VAL A 1 96 ? -18.330 -17.956 29.012 1.00 90.12 96 VAL A O 1
ATOM 784 N N . ASN A 1 97 ? -17.882 -19.470 27.410 1.00 89.69 97 ASN A N 1
ATOM 785 C CA . ASN A 1 97 ? -18.827 -20.490 27.886 1.00 89.69 97 ASN A CA 1
ATOM 786 C C . ASN A 1 97 ? -20.254 -19.934 28.084 1.00 89.69 97 ASN A C 1
ATOM 788 O O . ASN A 1 97 ? -20.890 -20.158 29.113 1.00 89.69 97 ASN A O 1
ATOM 792 N N . GLY A 1 98 ? -20.724 -19.135 27.119 1.00 88.00 98 GLY A N 1
ATOM 793 C CA . GLY A 1 98 ? -22.054 -18.516 27.125 1.00 88.00 98 GLY A CA 1
ATOM 794 C C . GLY A 1 98 ? -22.210 -17.293 28.035 1.00 88.00 98 GLY A C 1
ATOM 795 O O . GLY A 1 98 ? -23.186 -16.563 27.886 1.00 88.00 98 GLY A O 1
ATOM 796 N N . LYS A 1 99 ? -21.257 -17.003 28.929 1.00 91.75 99 LYS A N 1
ATOM 797 C CA . LYS A 1 99 ? -21.317 -15.841 29.830 1.00 91.75 99 LYS A CA 1
ATOM 798 C C . LYS A 1 99 ? -20.627 -14.630 29.218 1.00 91.75 99 LYS A C 1
ATOM 800 O O . LYS A 1 99 ? -19.491 -14.746 28.763 1.00 91.75 99 LYS A O 1
ATOM 805 N N . LEU A 1 100 ? -21.297 -13.479 29.241 1.00 95.12 100 LEU A N 1
ATOM 806 C CA . LEU A 1 100 ? -20.710 -12.195 28.867 1.00 95.12 100 LEU A CA 1
ATOM 807 C C . LEU A 1 100 ? -19.698 -11.738 29.929 1.00 95.12 100 LEU A C 1
ATOM 809 O O . LEU A 1 100 ? -20.042 -11.660 31.107 1.00 95.12 100 LEU A O 1
ATOM 813 N N . LEU A 1 101 ? -18.468 -11.424 29.515 1.00 94.88 101 LEU A N 1
ATOM 814 C CA . LEU A 1 101 ? -17.381 -10.994 30.403 1.00 94.88 101 LEU A CA 1
ATOM 815 C C . LEU A 1 101 ? -16.616 -9.791 29.827 1.00 94.88 101 LEU A C 1
ATOM 817 O O . LEU A 1 101 ? -16.483 -9.662 28.610 1.00 94.88 101 LEU A O 1
ATOM 821 N N . GLU A 1 102 ? -16.069 -8.945 30.710 1.00 95.75 102 GLU A N 1
ATOM 822 C CA . GLU A 1 102 ? -15.012 -7.974 30.376 1.00 95.75 102 GLU A CA 1
ATOM 823 C C . GLU A 1 102 ? -13.680 -8.741 30.324 1.00 95.75 102 GLU A C 1
ATOM 825 O O . GLU A 1 102 ? -13.146 -9.157 31.349 1.00 95.75 102 GLU A O 1
ATOM 830 N N . LEU A 1 103 ? -13.188 -9.003 29.114 1.00 95.56 103 LEU A N 1
ATOM 831 C CA . LEU A 1 103 ? -12.022 -9.853 28.846 1.00 95.56 103 LEU A CA 1
ATOM 832 C C . LEU A 1 103 ? -10.698 -9.114 29.031 1.00 95.56 103 LEU A C 1
ATOM 834 O O . LEU A 1 103 ? -9.690 -9.710 29.400 1.00 95.56 103 LEU A O 1
ATOM 838 N N . LEU A 1 104 ? -10.697 -7.822 28.717 1.00 96.12 104 LEU A N 1
ATOM 839 C CA . LEU A 1 104 ? -9.524 -6.965 28.765 1.00 96.12 104 LEU A CA 1
ATOM 840 C C . LEU A 1 104 ? -9.975 -5.550 29.117 1.00 96.12 104 LEU A C 1
ATOM 842 O O . LEU A 1 104 ? -10.955 -5.066 28.558 1.00 96.12 104 LEU A O 1
ATOM 846 N N . LYS A 1 105 ? -9.237 -4.887 30.005 1.00 95.38 105 LYS A N 1
ATOM 847 C CA . LYS A 1 105 ? -9.389 -3.465 30.311 1.00 95.38 105 LYS A CA 1
ATOM 848 C C . LYS A 1 105 ? -8.012 -2.823 30.308 1.00 95.38 105 LYS A C 1
ATOM 850 O O . LYS A 1 105 ? -7.101 -3.326 30.964 1.00 95.38 105 LYS A O 1
ATOM 855 N N . VAL A 1 106 ? -7.865 -1.737 29.560 1.00 95.12 106 VAL A N 1
ATOM 856 C CA . VAL A 1 106 ? -6.594 -1.036 29.399 1.00 95.12 106 VAL A CA 1
ATOM 857 C C . VAL A 1 106 ? -6.825 0.456 29.506 1.00 95.12 106 VAL A C 1
ATOM 859 O O . VAL A 1 106 ? -7.668 1.022 28.811 1.00 95.12 106 VAL A O 1
ATOM 862 N N . ASP A 1 107 ? -6.024 1.081 30.360 1.00 91.56 107 ASP A N 1
ATOM 863 C CA . ASP A 1 107 ? -6.118 2.493 30.682 1.00 91.56 107 ASP A CA 1
ATOM 864 C C . ASP A 1 107 ? -4.803 3.198 30.314 1.00 91.56 107 ASP A C 1
ATOM 866 O O . ASP A 1 107 ? -3.718 2.713 30.635 1.00 91.56 107 ASP A O 1
ATOM 870 N N . GLY A 1 108 ? -4.897 4.360 29.660 1.00 86.12 108 GLY A N 1
ATOM 871 C CA . GLY A 1 108 ? -3.775 5.295 29.539 1.00 86.12 108 GLY A CA 1
ATOM 872 C C . GLY A 1 108 ? -2.741 5.007 28.443 1.00 86.12 108 GLY A C 1
ATOM 873 O O . GLY A 1 108 ? -1.570 5.325 28.636 1.00 86.12 108 GLY A O 1
ATOM 874 N N . ILE A 1 109 ? -3.136 4.471 27.282 1.00 88.75 109 ILE A N 1
ATOM 875 C CA . ILE A 1 109 ? -2.213 4.351 26.135 1.00 88.75 109 ILE A CA 1
ATOM 876 C C . ILE A 1 109 ? -1.994 5.724 25.490 1.00 88.75 109 ILE A C 1
ATOM 878 O O . ILE A 1 109 ? -2.941 6.364 25.035 1.00 88.75 109 ILE A O 1
ATOM 882 N N . ALA A 1 110 ? -0.745 6.179 25.403 1.00 85.25 110 ALA A N 1
ATOM 883 C CA . ALA A 1 110 ? -0.417 7.483 24.833 1.00 85.25 110 ALA A CA 1
ATOM 884 C C . ALA A 1 110 ? -0.594 7.525 23.301 1.00 85.25 110 ALA A C 1
ATOM 886 O O . ALA A 1 110 ? -0.069 6.681 22.572 1.00 85.25 110 ALA A O 1
ATOM 887 N N . SER A 1 111 ? -1.291 8.555 22.802 1.00 86.06 111 SER A N 1
ATOM 888 C CA . SER A 1 111 ? -1.580 8.767 21.369 1.00 86.06 111 SER A CA 1
ATOM 889 C C . SER A 1 111 ? -2.101 7.506 20.662 1.00 86.06 111 SER A C 1
ATOM 891 O O . SER A 1 111 ? -1.624 7.143 19.578 1.00 86.06 111 SER A O 1
ATOM 893 N N . GLY A 1 112 ? -3.029 6.811 21.324 1.00 89.00 112 GLY A N 1
ATOM 894 C CA . GLY A 1 112 ? -3.439 5.467 20.942 1.00 89.00 112 GLY A CA 1
ATOM 895 C C . GLY A 1 112 ? -4.618 5.392 19.974 1.00 89.00 112 GLY A C 1
ATOM 896 O O . GLY A 1 112 ? -5.422 6.314 19.868 1.00 89.00 112 GLY A O 1
ATOM 897 N N . ASP A 1 113 ? -4.717 4.263 19.278 1.00 92.81 113 ASP A N 1
ATOM 898 C CA . ASP A 1 113 ? -5.881 3.851 18.477 1.00 92.81 113 ASP A CA 1
ATOM 899 C C . ASP A 1 113 ? -6.085 2.336 18.645 1.00 92.81 113 ASP A C 1
ATOM 901 O O . ASP A 1 113 ? -5.136 1.621 18.973 1.00 92.81 113 ASP A O 1
ATOM 905 N N . ILE A 1 114 ? -7.301 1.837 18.437 1.00 95.50 114 ILE A N 1
ATOM 906 C CA . ILE A 1 114 ? -7.633 0.414 18.570 1.00 95.50 114 ILE A CA 1
ATOM 907 C C . ILE A 1 114 ? -8.615 -0.030 17.496 1.00 95.50 114 ILE A C 1
ATOM 909 O O . ILE A 1 114 ? -9.570 0.672 17.161 1.00 95.50 114 ILE A O 1
ATOM 913 N N . TRP A 1 115 ? -8.384 -1.216 16.934 1.00 95.94 115 TRP A N 1
ATOM 914 C CA . TRP A 1 115 ? -9.282 -1.782 15.939 1.00 95.94 115 TRP A CA 1
ATOM 915 C C . TRP A 1 115 ? -9.172 -3.291 15.789 1.00 95.94 115 TRP A C 1
ATOM 917 O O . TRP A 1 115 ? -8.215 -3.920 16.232 1.00 95.94 115 TRP A O 1
ATOM 927 N N . LEU A 1 116 ? -10.167 -3.854 15.106 1.00 94.88 116 LEU A N 1
ATOM 928 C CA . LEU A 1 116 ? -10.154 -5.231 14.641 1.00 94.88 116 LEU A CA 1
ATOM 929 C C . LEU A 1 116 ? -9.821 -5.269 13.149 1.00 94.88 116 LEU A C 1
ATOM 931 O O . LEU A 1 116 ? -10.388 -4.511 12.360 1.00 94.88 116 LEU A O 1
ATOM 935 N N . GLU A 1 117 ? -8.898 -6.143 12.761 1.00 93.19 117 GLU A N 1
ATOM 936 C CA . GLU A 1 117 ? -8.547 -6.389 11.362 1.00 93.19 117 GLU A CA 1
ATOM 937 C C . GLU A 1 117 ? -8.169 -7.858 11.173 1.00 93.19 117 GLU A C 1
ATOM 939 O O . GLU A 1 117 ? -7.284 -8.363 11.859 1.00 93.19 117 GLU A O 1
ATOM 944 N N . GLN A 1 118 ? -8.842 -8.555 10.250 1.00 92.69 118 GLN A N 1
ATOM 945 C CA . GLN A 1 118 ? -8.560 -9.965 9.927 1.00 92.69 118 GLN A CA 1
ATOM 946 C C . GLN A 1 118 ? -8.526 -10.887 11.165 1.00 92.69 118 GLN A C 1
ATOM 948 O O . GLN A 1 118 ? -7.661 -11.753 11.298 1.00 92.69 118 GLN A O 1
ATOM 953 N N . GLY A 1 119 ? -9.451 -10.674 12.105 1.00 94.69 119 GLY A N 1
ATOM 954 C CA . GLY A 1 119 ? -9.527 -11.452 13.344 1.00 94.69 119 GLY A CA 1
ATOM 955 C C . GLY A 1 119 ? -8.529 -11.035 14.433 1.00 94.69 119 GLY A C 1
ATOM 956 O O . GLY A 1 119 ? -8.448 -11.694 15.467 1.00 94.69 119 GLY A O 1
ATOM 957 N N . ARG A 1 120 ? -7.748 -9.970 14.229 1.00 96.62 120 ARG A N 1
ATOM 958 C CA . ARG A 1 120 ? -6.724 -9.494 15.171 1.00 96.62 120 ARG A CA 1
ATOM 959 C C . ARG A 1 120 ? -7.193 -8.240 15.886 1.00 96.62 120 ARG A C 1
ATOM 961 O O . ARG A 1 120 ? -7.721 -7.342 15.235 1.00 96.62 120 ARG A O 1
ATOM 968 N N . LEU A 1 121 ? -6.945 -8.160 17.191 1.00 97.62 121 LEU A N 1
ATOM 969 C CA . LEU A 1 121 ? -7.139 -6.941 17.973 1.00 97.62 121 LEU A CA 1
ATOM 970 C C . LEU A 1 121 ? -5.829 -6.154 17.990 1.00 97.62 121 LEU A C 1
ATOM 972 O O . LEU A 1 121 ? -4.887 -6.511 18.701 1.00 97.62 121 LEU A O 1
ATOM 976 N N . LEU A 1 122 ? -5.779 -5.113 17.165 1.00 97.19 122 LEU A N 1
ATOM 977 C CA . LEU A 1 122 ? -4.602 -4.285 16.953 1.00 97.19 122 LEU A CA 1
ATOM 978 C C . LEU A 1 122 ? -4.724 -2.978 17.727 1.00 97.19 122 LEU A C 1
ATOM 980 O O . LEU A 1 122 ? -5.792 -2.369 17.796 1.00 97.19 122 LEU A O 1
ATOM 984 N N . VAL A 1 123 ? -3.602 -2.551 18.291 1.00 95.81 123 VAL A N 1
ATOM 985 C CA . VAL A 1 123 ? -3.486 -1.331 19.081 1.00 95.81 123 VAL A CA 1
ATOM 986 C C . VAL A 1 123 ? -2.316 -0.520 18.561 1.00 95.81 123 VAL A C 1
ATOM 988 O O . VAL A 1 123 ? -1.249 -1.051 18.264 1.00 95.81 123 VAL A O 1
ATOM 991 N N . LYS A 1 124 ? -2.507 0.786 18.467 1.00 93.81 124 LYS A N 1
ATOM 992 C CA . LYS A 1 124 ? -1.442 1.753 18.242 1.00 93.81 124 LYS A CA 1
ATOM 993 C C . LYS A 1 124 ? -1.119 2.422 19.571 1.00 93.81 124 LYS A C 1
ATOM 995 O O . LYS A 1 124 ? -2.028 2.852 20.269 1.00 93.81 124 LYS A O 1
ATOM 1000 N N . GLU A 1 125 ? 0.161 2.530 19.892 1.00 92.38 125 GLU A N 1
ATOM 1001 C CA . GLU A 1 125 ? 0.695 3.341 20.987 1.00 92.38 125 GLU A CA 1
ATOM 1002 C C . GLU A 1 125 ? 1.767 4.242 20.377 1.00 92.38 125 GLU A C 1
ATOM 1004 O O . GLU A 1 125 ? 2.800 3.752 19.917 1.00 92.38 125 GLU A O 1
ATOM 1009 N N . CYS A 1 126 ? 1.531 5.554 20.314 1.00 92.12 126 CYS A N 1
ATOM 1010 C CA . CYS A 1 126 ? 2.383 6.455 19.531 1.00 92.12 126 CYS A CA 1
ATOM 1011 C C . CYS A 1 126 ? 2.516 5.960 18.078 1.00 92.12 126 CYS A C 1
ATOM 1013 O O . CYS A 1 126 ? 1.494 5.754 17.422 1.00 92.12 126 CYS A O 1
ATOM 1015 N N . SER A 1 127 ? 3.725 5.755 17.553 1.00 93.44 127 SER A N 1
ATOM 1016 C CA . SER A 1 127 ? 3.938 5.142 16.230 1.00 93.44 127 SER A CA 1
ATOM 1017 C C . SER A 1 127 ? 4.263 3.649 16.284 1.00 93.44 127 SER A C 1
ATOM 1019 O O . SER A 1 127 ? 4.674 3.070 15.278 1.00 93.44 127 SER A O 1
ATOM 1021 N N . LYS A 1 128 ? 4.085 3.023 17.449 1.00 93.12 128 LYS A N 1
ATOM 1022 C CA . LYS A 1 128 ? 4.256 1.590 17.673 1.00 93.12 128 LYS A CA 1
ATOM 1023 C C . LYS A 1 128 ? 2.913 0.879 17.497 1.00 93.12 128 LYS A C 1
ATOM 1025 O O . LYS A 1 128 ? 1.865 1.416 17.850 1.00 93.12 128 LYS A O 1
ATOM 1030 N N . TYR A 1 129 ? 2.947 -0.326 16.944 1.00 94.44 129 TYR A N 1
ATOM 1031 C CA . TYR A 1 129 ? 1.769 -1.131 16.623 1.00 94.44 129 TYR A CA 1
ATOM 1032 C C . TYR A 1 129 ? 1.861 -2.482 17.309 1.00 94.44 129 TYR A C 1
ATOM 1034 O O . TYR A 1 129 ? 2.863 -3.167 17.151 1.00 94.44 129 TYR A O 1
ATOM 1042 N N . GLY A 1 130 ? 0.855 -2.850 18.090 1.00 94.56 130 GLY A N 1
ATOM 1043 C CA . GLY A 1 130 ? 0.814 -4.084 18.862 1.00 94.56 130 GLY A CA 1
ATOM 1044 C C . GLY A 1 130 ? -0.410 -4.922 18.523 1.00 94.56 130 GLY A C 1
ATOM 1045 O O . GLY A 1 130 ? -1.431 -4.403 18.076 1.00 94.56 130 GLY A O 1
ATOM 1046 N N . GLU A 1 131 ? -0.303 -6.223 18.751 1.00 96.75 131 GLU A N 1
ATOM 1047 C CA . GLU A 1 131 ? -1.402 -7.180 18.645 1.00 96.75 131 GLU A CA 1
ATOM 1048 C C . GLU A 1 131 ? -1.633 -7.825 20.010 1.00 96.75 131 GLU A C 1
ATOM 1050 O O . GLU A 1 131 ? -0.687 -8.285 20.653 1.00 96.75 131 GLU A O 1
ATOM 1055 N N . TRP A 1 132 ? -2.890 -7.879 20.451 1.00 97.44 132 TRP A N 1
ATOM 1056 C CA . TRP A 1 132 ? -3.249 -8.684 21.612 1.00 97.44 132 TRP A CA 1
ATOM 1057 C C . TRP A 1 132 ? -3.411 -10.144 21.223 1.00 97.44 132 TRP A C 1
ATOM 1059 O O . TRP A 1 132 ? -4.276 -10.501 20.416 1.00 97.44 132 TRP A O 1
ATOM 1069 N N . ILE A 1 133 ? -2.621 -10.988 21.877 1.00 96.44 133 ILE A N 1
ATOM 1070 C CA . ILE A 1 133 ? -2.693 -12.440 21.759 1.00 96.44 133 ILE A CA 1
ATOM 1071 C C . ILE A 1 133 ? -3.037 -13.061 23.109 1.00 96.44 133 ILE A C 1
ATOM 1073 O O . ILE A 1 133 ? -2.769 -12.489 24.167 1.00 96.44 133 ILE A O 1
ATOM 1077 N N . ARG A 1 134 ? -3.611 -14.262 23.075 1.00 95.25 134 ARG A N 1
ATOM 1078 C CA . ARG A 1 134 ? -3.838 -15.065 24.275 1.00 95.25 134 ARG A CA 1
ATOM 1079 C C . ARG A 1 134 ? -2.597 -15.904 24.576 1.00 95.25 134 ARG A C 1
ATOM 1081 O O . ARG A 1 134 ? -2.119 -16.632 23.711 1.00 95.25 134 ARG A O 1
ATOM 1088 N N . GLN A 1 135 ? -2.100 -15.820 25.803 1.00 93.56 135 GLN A N 1
ATOM 1089 C CA . GLN A 1 135 ? -1.051 -16.675 26.354 1.00 93.56 135 GLN A CA 1
ATOM 1090 C C . GLN A 1 135 ? -1.568 -17.320 27.643 1.00 93.56 135 GLN A C 1
ATOM 1092 O O . GLN A 1 135 ? -1.579 -16.711 28.712 1.00 93.56 135 GLN A O 1
ATOM 1097 N N . GLY A 1 136 ? -2.042 -18.563 27.527 1.00 91.25 136 GLY A N 1
ATOM 1098 C CA . GLY A 1 136 ? -2.730 -19.256 28.618 1.00 91.25 136 GLY A CA 1
ATOM 1099 C C . GLY A 1 136 ? -4.043 -18.560 28.990 1.00 91.25 136 GLY A C 1
ATOM 1100 O O . GLY A 1 136 ? -4.903 -18.338 28.135 1.00 91.25 136 GLY A O 1
ATOM 1101 N N . GLU A 1 137 ? -4.181 -18.201 30.265 1.00 88.12 137 GLU A N 1
ATOM 1102 C CA . GLU A 1 137 ? -5.349 -17.488 30.808 1.00 88.12 137 GLU A CA 1
ATOM 1103 C C . GLU A 1 137 ? -5.224 -15.959 30.727 1.00 88.12 137 GLU A C 1
ATOM 1105 O O . GLU A 1 137 ? -6.128 -15.236 31.140 1.00 88.12 137 GLU A O 1
ATOM 1110 N N . HIS A 1 138 ? -4.115 -15.449 30.189 1.00 92.56 138 HIS A N 1
ATOM 1111 C CA . HIS A 1 138 ? -3.852 -14.018 30.101 1.00 92.56 138 HIS A CA 1
ATOM 1112 C C . HIS A 1 138 ? -3.778 -13.551 28.651 1.00 92.56 138 HIS A C 1
ATOM 1114 O O . HIS A 1 138 ? -3.433 -14.308 27.742 1.00 92.56 138 HIS A O 1
ATOM 1120 N N . PHE A 1 139 ? -4.069 -12.271 28.438 1.00 95.94 139 PHE A N 1
ATOM 1121 C CA . PHE A 1 139 ? -3.761 -11.594 27.188 1.00 95.94 139 PHE A CA 1
ATOM 1122 C C . PHE A 1 139 ? -2.460 -10.825 27.349 1.00 95.94 139 PHE A C 1
ATOM 1124 O O . PHE A 1 139 ? -2.241 -10.171 28.369 1.00 95.94 139 PHE A O 1
ATOM 1131 N N . VAL A 1 140 ? -1.606 -10.892 26.335 1.00 95.62 140 VAL A N 1
ATOM 1132 C CA . VAL A 1 140 ? -0.384 -10.092 26.267 1.00 95.62 140 VAL A CA 1
ATOM 1133 C C . VAL A 1 140 ? -0.333 -9.358 24.939 1.00 95.62 140 VAL A C 1
ATOM 1135 O O . VAL A 1 140 ? -0.802 -9.860 23.914 1.00 95.62 140 VAL A O 1
ATOM 1138 N N . MET A 1 141 ? 0.240 -8.161 24.964 1.00 94.62 141 MET A N 1
ATOM 1139 C CA . MET A 1 141 ? 0.479 -7.382 23.760 1.00 94.62 141 MET A CA 1
ATOM 1140 C C . MET A 1 141 ? 1.856 -7.736 23.202 1.00 94.62 141 MET A C 1
ATOM 1142 O O . MET A 1 141 ? 2.855 -7.652 23.916 1.00 94.62 141 MET A O 1
ATOM 1146 N N . ILE A 1 142 ? 1.910 -8.112 21.927 1.00 94.56 142 ILE A N 1
ATOM 1147 C CA . ILE A 1 142 ? 3.160 -8.354 21.201 1.00 94.56 142 ILE A CA 1
ATOM 1148 C C . ILE A 1 142 ? 3.377 -7.284 20.126 1.00 94.56 142 ILE A C 1
ATOM 1150 O O . ILE A 1 142 ? 2.394 -6.761 19.596 1.00 94.56 142 ILE A O 1
ATOM 1154 N N . PRO A 1 143 ? 4.633 -6.962 19.761 1.00 94.38 143 PRO A N 1
ATOM 1155 C CA . PRO A 1 143 ? 4.908 -6.080 18.634 1.00 94.38 143 PRO A CA 1
ATOM 1156 C C . PRO A 1 143 ? 4.288 -6.615 17.337 1.00 94.38 143 PRO A C 1
ATOM 1158 O O . PRO A 1 143 ? 4.441 -7.787 16.993 1.00 94.38 143 PRO A O 1
ATOM 1161 N N . TYR A 1 144 ? 3.626 -5.734 16.597 1.00 92.38 144 TYR A N 1
ATOM 1162 C CA . TYR A 1 144 ? 3.008 -6.004 15.308 1.00 92.38 144 TYR A CA 1
ATOM 1163 C C . TYR A 1 144 ? 3.720 -5.200 14.220 1.00 92.38 144 TYR A C 1
ATOM 1165 O O . TYR A 1 144 ? 3.742 -3.967 14.224 1.00 92.38 144 TYR A O 1
ATOM 1173 N N . LEU A 1 145 ? 4.302 -5.908 13.253 1.00 87.94 145 LEU A N 1
ATOM 1174 C CA . LEU A 1 145 ? 4.920 -5.270 12.101 1.00 87.94 145 LEU A CA 1
ATOM 1175 C C . LEU A 1 145 ? 3.828 -4.819 11.129 1.00 87.94 145 LEU A C 1
ATOM 1177 O O . LEU A 1 145 ? 3.193 -5.643 10.472 1.00 87.94 145 LEU A O 1
ATOM 1181 N N . LEU A 1 146 ? 3.648 -3.504 11.013 1.00 86.81 146 LEU A N 1
ATOM 1182 C CA . LEU A 1 146 ? 2.751 -2.916 10.024 1.00 86.81 146 LEU A CA 1
ATOM 1183 C C . LEU A 1 146 ? 3.052 -3.449 8.611 1.00 86.81 146 LEU A C 1
ATOM 1185 O O . LEU A 1 146 ? 4.190 -3.313 8.142 1.00 86.81 146 LEU A O 1
ATOM 1189 N N . PRO A 1 147 ? 2.044 -3.975 7.890 1.00 82.88 147 PRO A N 1
ATOM 1190 C CA . PRO A 1 147 ? 2.208 -4.374 6.503 1.00 82.88 147 PRO A CA 1
ATOM 1191 C C . PRO A 1 147 ? 2.678 -3.204 5.635 1.00 82.88 147 PRO A C 1
ATOM 1193 O O . PRO A 1 147 ? 2.193 -2.073 5.757 1.00 82.88 147 PRO A O 1
ATOM 1196 N N . SER A 1 148 ? 3.616 -3.488 4.731 1.00 80.50 148 SER A N 1
ATOM 1197 C CA . SER A 1 148 ? 4.054 -2.499 3.746 1.00 80.50 148 SER A CA 1
ATOM 1198 C C . SER A 1 148 ? 2.926 -2.212 2.760 1.00 80.50 148 SER A C 1
ATOM 1200 O O . SER A 1 148 ? 2.325 -3.142 2.222 1.00 80.50 148 SER A O 1
ATOM 1202 N N . VAL A 1 149 ? 2.657 -0.935 2.488 1.00 78.94 149 VAL A N 1
ATOM 1203 C CA . VAL A 1 149 ? 1.730 -0.563 1.412 1.00 78.94 149 VAL A CA 1
ATOM 1204 C C . VAL A 1 149 ? 2.433 -0.798 0.064 1.00 78.94 149 VAL A C 1
ATOM 1206 O O . VAL A 1 149 ? 3.532 -0.270 -0.135 1.00 78.94 149 VAL A O 1
ATOM 1209 N N . PRO A 1 150 ? 1.858 -1.586 -0.866 1.00 70.62 150 PRO A N 1
ATOM 1210 C CA . PRO A 1 150 ? 2.495 -1.870 -2.150 1.00 70.62 150 PRO A CA 1
ATOM 1211 C C . PRO A 1 150 ? 2.880 -0.593 -2.908 1.00 70.62 150 PRO A C 1
ATOM 1213 O O . PRO A 1 150 ? 2.073 0.320 -3.057 1.00 70.62 150 PRO A O 1
ATOM 1216 N N . GLY A 1 151 ? 4.130 -0.525 -3.373 1.00 65.62 151 GLY A N 1
ATOM 1217 C CA . GLY A 1 151 ? 4.654 0.625 -4.119 1.00 65.62 151 GLY A CA 1
ATOM 1218 C C . GLY A 1 151 ? 4.943 1.878 -3.281 1.00 65.62 151 GLY A C 1
ATOM 1219 O O . GLY A 1 151 ? 5.386 2.878 -3.845 1.00 65.62 151 GLY A O 1
ATOM 1220 N N . ALA A 1 152 ? 4.734 1.847 -1.961 1.00 78.12 152 ALA A N 1
ATOM 1221 C CA . ALA A 1 152 ? 5.000 3.000 -1.113 1.00 78.12 152 ALA A CA 1
ATOM 1222 C C . ALA A 1 152 ? 6.502 3.266 -0.925 1.00 78.12 152 ALA A C 1
ATOM 1224 O O . ALA A 1 152 ? 7.316 2.350 -0.771 1.00 78.12 152 ALA A O 1
ATOM 1225 N N . LEU A 1 153 ? 6.862 4.549 -0.851 1.00 82.69 153 LEU A N 1
ATOM 1226 C CA . LEU A 1 153 ? 8.123 4.990 -0.274 1.00 82.69 153 LEU A CA 1
ATOM 1227 C C . LEU A 1 153 ? 8.073 4.736 1.234 1.00 82.69 153 LEU A C 1
ATOM 1229 O O . LEU A 1 153 ? 7.405 5.458 1.974 1.00 82.69 153 LEU A O 1
ATOM 1233 N N . ARG A 1 154 ? 8.793 3.711 1.686 1.00 89.81 154 ARG A N 1
ATOM 1234 C CA . ARG A 1 154 ? 8.859 3.342 3.099 1.00 89.81 154 ARG A CA 1
ATOM 1235 C C . ARG A 1 154 ? 10.022 4.055 3.788 1.00 89.81 154 ARG A C 1
ATOM 1237 O O . ARG A 1 154 ? 11.177 3.893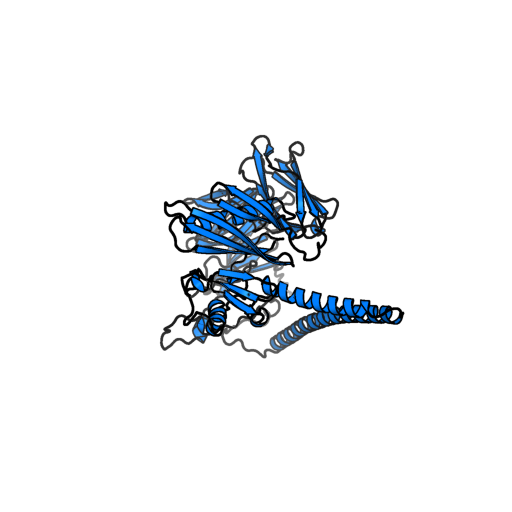 3.398 1.00 89.81 154 ARG A O 1
ATOM 1244 N N . ILE A 1 155 ? 9.698 4.844 4.805 1.00 93.25 155 ILE A N 1
ATOM 1245 C CA . ILE A 1 155 ? 10.633 5.607 5.628 1.00 93.25 155 ILE A CA 1
ATOM 1246 C C . ILE A 1 155 ? 10.672 4.947 7.002 1.00 93.25 155 ILE A C 1
ATOM 1248 O O . ILE A 1 155 ? 9.730 5.050 7.784 1.00 93.25 155 ILE A O 1
ATOM 1252 N N . GLU A 1 156 ? 11.758 4.234 7.273 1.00 95.31 156 GLU A N 1
ATOM 1253 C CA . GLU A 1 156 ? 11.968 3.543 8.542 1.00 95.31 156 GLU A CA 1
ATOM 1254 C C . GLU A 1 156 ? 12.807 4.390 9.493 1.00 95.31 156 GLU A C 1
ATOM 1256 O O . GLU A 1 156 ? 13.811 4.984 9.083 1.00 95.31 156 GLU A O 1
ATOM 1261 N N . TYR A 1 157 ? 12.426 4.395 10.765 1.00 96.81 157 TYR A N 1
ATOM 1262 C CA . TYR A 1 157 ? 13.204 5.007 11.832 1.00 96.81 157 TYR A CA 1
ATOM 1263 C C . TYR A 1 157 ? 13.146 4.168 13.105 1.00 96.81 157 TYR A C 1
ATOM 1265 O O . TYR A 1 157 ? 12.222 3.380 13.311 1.00 96.81 157 TYR A O 1
ATOM 1273 N N . ALA A 1 158 ? 14.139 4.368 13.961 1.00 96.44 158 ALA A N 1
ATOM 1274 C CA . ALA A 1 158 ? 14.154 3.845 15.315 1.00 96.44 158 ALA A CA 1
ATOM 1275 C C . ALA A 1 158 ? 14.492 4.956 16.310 1.00 96.44 158 ALA A C 1
ATOM 1277 O O . ALA A 1 158 ? 15.099 5.956 15.928 1.00 96.44 158 ALA A O 1
ATOM 1278 N N . ILE A 1 159 ? 14.132 4.774 17.573 1.00 96.19 159 ILE A N 1
ATOM 1279 C CA . ILE A 1 159 ? 14.523 5.652 18.675 1.00 96.19 159 ILE A CA 1
ATOM 1280 C C . ILE A 1 159 ? 15.261 4.798 19.698 1.00 96.19 159 ILE A C 1
ATOM 1282 O O . ILE A 1 159 ? 14.802 3.711 20.041 1.00 96.19 159 ILE A O 1
ATOM 1286 N N . ASP A 1 160 ? 16.436 5.250 20.126 1.00 93.88 160 ASP A N 1
ATOM 1287 C CA . ASP A 1 160 ? 17.166 4.570 21.195 1.00 93.88 160 ASP A CA 1
ATOM 1288 C C . ASP A 1 160 ? 16.755 5.054 22.590 1.00 93.88 160 ASP A C 1
ATOM 1290 O O . ASP A 1 160 ? 16.004 6.016 22.739 1.00 93.88 160 ASP A O 1
ATOM 1294 N N . ASP A 1 161 ? 17.280 4.387 23.618 1.00 91.75 161 ASP A N 1
ATOM 1295 C CA . ASP A 1 161 ? 16.925 4.641 25.018 1.00 91.75 161 ASP A CA 1
ATOM 1296 C C . ASP A 1 161 ? 17.257 6.073 25.490 1.00 91.75 161 ASP A C 1
ATOM 1298 O O . ASP A 1 161 ? 16.757 6.513 26.525 1.00 91.75 161 ASP A O 1
ATOM 1302 N N . TYR A 1 162 ? 18.072 6.821 24.736 1.00 91.88 162 TYR A N 1
ATOM 1303 C CA . TYR A 1 162 ? 18.403 8.225 25.004 1.00 91.88 162 TYR A CA 1
ATOM 1304 C C . TYR A 1 162 ? 17.511 9.208 24.235 1.00 91.88 162 TYR A C 1
ATOM 1306 O O . TYR A 1 162 ? 17.733 10.416 24.294 1.00 91.88 162 TYR A O 1
ATOM 1314 N N . GLY A 1 163 ? 16.520 8.708 23.495 1.00 93.38 163 GLY A N 1
ATOM 1315 C CA . GLY A 1 163 ? 15.635 9.513 22.666 1.00 93.38 163 GLY A CA 1
ATOM 1316 C C . GLY A 1 163 ? 16.226 9.890 21.308 1.00 93.38 163 GLY A C 1
ATOM 1317 O O . GLY A 1 163 ? 15.620 10.691 20.609 1.00 93.38 163 GLY A O 1
ATOM 1318 N N . GLN A 1 164 ? 17.363 9.336 20.876 1.00 95.25 164 GLN A N 1
ATOM 1319 C CA . GLN A 1 164 ? 17.936 9.716 19.582 1.00 95.25 164 GLN A CA 1
ATOM 1320 C C . GLN A 1 164 ? 17.228 9.009 18.424 1.00 95.25 164 GLN A C 1
ATOM 1322 O O . GLN A 1 164 ? 17.206 7.778 18.336 1.00 95.25 164 GLN A O 1
ATOM 1327 N N . VAL A 1 165 ? 16.697 9.795 17.482 1.00 96.56 165 VAL A N 1
ATOM 1328 C CA . VAL A 1 165 ? 16.031 9.279 16.276 1.00 96.56 165 VAL A CA 1
ATOM 1329 C C . VAL A 1 165 ? 17.070 8.851 15.233 1.00 96.56 165 VAL A C 1
ATOM 1331 O O . VAL A 1 165 ? 17.784 9.668 14.645 1.00 96.56 165 VAL A O 1
ATOM 1334 N N . ARG A 1 166 ? 17.110 7.553 14.934 1.00 96.50 166 ARG A N 1
ATOM 1335 C CA . ARG A 1 166 ? 17.947 6.941 13.896 1.00 96.50 166 ARG A CA 1
ATOM 1336 C C . ARG A 1 166 ? 17.136 6.754 12.620 1.00 96.50 166 ARG A C 1
ATOM 1338 O O . ARG A 1 166 ? 16.205 5.956 12.581 1.00 96.50 166 ARG A O 1
ATOM 1345 N N . ILE A 1 167 ? 17.513 7.464 11.559 1.00 95.62 167 ILE A N 1
ATOM 1346 C CA . ILE A 1 167 ? 16.846 7.426 10.251 1.00 95.62 167 ILE A CA 1
ATOM 1347 C C . ILE A 1 167 ? 17.875 7.549 9.122 1.00 95.62 167 ILE A C 1
ATOM 1349 O O . ILE A 1 167 ? 18.841 8.303 9.234 1.00 95.62 167 ILE A O 1
ATOM 1353 N N . LYS A 1 168 ? 17.680 6.806 8.024 1.00 91.81 168 LYS A N 1
ATOM 1354 C CA . LYS A 1 168 ? 18.648 6.746 6.909 1.00 91.81 168 LYS A CA 1
ATOM 1355 C C . LYS A 1 168 ? 18.692 8.015 6.057 1.00 91.81 168 LYS A C 1
ATOM 1357 O O . LYS A 1 168 ? 19.766 8.433 5.642 1.00 91.81 168 LYS A O 1
ATOM 1362 N N . SER A 1 169 ? 17.533 8.595 5.756 1.00 90.56 169 SER A N 1
ATOM 1363 C CA . SER A 1 169 ? 17.418 9.825 4.970 1.00 90.56 169 SER A CA 1
ATOM 1364 C C . SER A 1 169 ? 16.324 10.708 5.546 1.00 90.56 169 SER A C 1
ATOM 1366 O O . SER A 1 169 ? 15.295 10.216 6.004 1.00 90.56 169 SER A O 1
ATOM 1368 N N . LYS A 1 170 ? 16.559 12.018 5.503 1.00 93.81 170 LYS A N 1
ATOM 1369 C CA . LYS A 1 170 ? 15.637 13.052 5.985 1.00 93.81 170 LYS A CA 1
ATOM 1370 C C . LYS A 1 170 ? 15.044 13.883 4.847 1.00 93.81 170 LYS A C 1
ATOM 1372 O O . LYS A 1 170 ? 14.250 14.773 5.113 1.00 93.81 170 LYS A O 1
ATOM 1377 N N . GLN A 1 171 ? 15.439 13.636 3.598 1.00 91.81 171 GLN A N 1
ATOM 1378 C CA . GLN A 1 171 ? 14.986 14.402 2.437 1.00 91.81 171 GLN A CA 1
ATOM 1379 C C . GLN A 1 171 ? 14.601 13.469 1.295 1.00 91.81 171 GLN A C 1
ATOM 1381 O O . GLN A 1 171 ? 15.356 12.562 0.935 1.00 91.81 171 GLN A O 1
ATOM 1386 N N . PHE A 1 172 ? 13.424 13.708 0.725 1.00 84.50 172 PHE A N 1
ATOM 1387 C CA . PHE A 1 172 ? 12.867 12.920 -0.365 1.00 84.50 172 PHE A CA 1
ATOM 1388 C C . PHE A 1 172 ? 12.195 13.839 -1.381 1.00 84.50 172 PHE A C 1
ATOM 1390 O O . PHE A 1 172 ? 11.463 14.747 -1.002 1.00 84.50 172 PHE A O 1
ATOM 1397 N N . VAL A 1 173 ? 12.407 13.566 -2.667 1.00 77.38 173 VAL A N 1
ATOM 1398 C CA . VAL A 1 173 ? 11.656 14.182 -3.767 1.00 77.38 173 VAL A CA 1
ATOM 1399 C C . VAL A 1 173 ? 10.874 13.075 -4.454 1.00 77.38 173 VAL A C 1
ATOM 1401 O O . VAL A 1 173 ? 11.457 12.082 -4.896 1.00 77.38 173 VAL A O 1
ATOM 1404 N N . VAL A 1 174 ? 9.555 13.220 -4.510 1.00 73.56 174 VAL A N 1
ATOM 1405 C CA . VAL A 1 174 ? 8.638 12.184 -4.992 1.00 73.56 174 VAL A CA 1
ATOM 1406 C C . VAL A 1 174 ? 7.632 12.760 -5.987 1.00 73.56 174 VAL A C 1
ATOM 1408 O O . VAL A 1 174 ? 7.285 13.937 -5.912 1.00 73.56 174 VAL A O 1
ATOM 1411 N N . PRO A 1 175 ? 7.134 11.963 -6.941 1.00 68.06 175 PRO A N 1
ATOM 1412 C CA . PRO A 1 175 ? 6.046 12.401 -7.797 1.00 68.06 175 PRO A CA 1
ATOM 1413 C C . PRO A 1 175 ? 4.736 12.471 -7.004 1.00 68.06 175 PRO A C 1
ATOM 1415 O O . PRO A 1 175 ? 4.489 11.651 -6.112 1.00 68.06 175 PRO A O 1
ATOM 1418 N N . VAL A 1 176 ? 3.855 13.401 -7.379 1.00 74.75 176 VAL A N 1
ATOM 1419 C CA . VAL A 1 176 ? 2.436 13.334 -6.987 1.00 74.75 176 VAL A CA 1
ATOM 1420 C C . VAL A 1 176 ? 1.865 11.955 -7.354 1.00 74.75 176 VAL A C 1
ATOM 1422 O O . VAL A 1 176 ? 2.134 11.426 -8.432 1.00 74.75 176 VAL A O 1
ATOM 1425 N N . GLY A 1 177 ? 1.098 11.369 -6.438 1.00 66.94 177 GLY A N 1
ATOM 1426 C CA . GLY A 1 177 ? 0.581 10.000 -6.466 1.00 66.94 177 GLY A CA 1
ATOM 1427 C C . GLY A 1 177 ? 1.401 9.014 -5.629 1.00 66.94 177 GLY A C 1
ATOM 1428 O O . GLY A 1 177 ? 0.932 7.913 -5.360 1.00 66.94 177 GLY A O 1
ATOM 1429 N N . THR A 1 178 ? 2.604 9.391 -5.181 1.00 75.00 178 THR A N 1
ATOM 1430 C CA . THR A 1 178 ? 3.424 8.519 -4.326 1.00 75.00 178 THR A CA 1
ATOM 1431 C C . THR A 1 178 ? 2.760 8.318 -2.975 1.00 75.00 178 THR A C 1
ATOM 1433 O O . THR A 1 178 ? 2.433 9.288 -2.291 1.00 75.00 178 THR A O 1
ATOM 1436 N N . VAL A 1 179 ? 2.619 7.061 -2.562 1.00 83.00 179 VAL A N 1
ATOM 1437 C CA . VAL A 1 179 ? 2.306 6.723 -1.174 1.00 83.00 179 VAL A CA 1
ATOM 1438 C C . VAL A 1 179 ? 3.594 6.762 -0.369 1.00 83.00 179 VAL A C 1
ATOM 1440 O O . VAL A 1 179 ? 4.576 6.123 -0.731 1.00 83.00 179 VAL A O 1
ATOM 1443 N N . VAL A 1 180 ? 3.595 7.503 0.728 1.00 87.94 180 VAL A N 1
ATOM 1444 C CA . VAL A 1 180 ? 4.670 7.517 1.717 1.00 87.94 180 VAL A CA 1
ATOM 1445 C C . VAL A 1 180 ? 4.176 6.771 2.941 1.00 87.94 180 VAL A C 1
ATOM 1447 O O . VAL A 1 180 ? 3.088 7.058 3.427 1.00 87.94 180 VAL A O 1
ATOM 1450 N N . GLN A 1 181 ? 4.974 5.840 3.450 1.00 93.62 181 GLN A N 1
ATOM 1451 C CA . GLN A 1 181 ? 4.684 5.111 4.678 1.00 93.62 181 GLN A CA 1
ATOM 1452 C C . GLN A 1 181 ? 5.820 5.315 5.677 1.00 93.62 181 GLN A C 1
ATOM 1454 O O . GLN A 1 181 ? 6.965 4.980 5.378 1.00 93.62 181 GLN A O 1
ATOM 1459 N N . ILE A 1 182 ? 5.510 5.843 6.860 1.00 95.56 182 ILE A N 1
ATOM 1460 C CA . ILE A 1 182 ? 6.476 6.048 7.941 1.00 95.56 182 ILE A CA 1
ATOM 1461 C C . ILE A 1 182 ? 6.333 4.931 8.976 1.00 95.56 182 ILE A C 1
ATOM 1463 O O . ILE A 1 182 ? 5.238 4.671 9.466 1.00 95.56 182 ILE A O 1
ATOM 1467 N N . VAL A 1 183 ? 7.421 4.226 9.282 1.00 95.00 183 VAL A N 1
ATOM 1468 C CA . VAL A 1 183 ? 7.376 3.034 10.138 1.00 95.00 183 VAL A CA 1
ATOM 1469 C C . VAL A 1 183 ? 8.457 3.103 11.204 1.00 95.00 183 VAL A C 1
ATOM 1471 O O . VAL A 1 183 ? 9.645 3.163 10.886 1.00 95.00 183 VAL A O 1
ATOM 1474 N N . ARG A 1 184 ? 8.037 3.040 12.469 1.00 95.06 184 ARG A N 1
ATOM 1475 C CA . ARG A 1 184 ? 8.941 2.823 13.595 1.00 95.06 184 ARG A CA 1
ATOM 1476 C C . ARG A 1 184 ? 9.323 1.346 13.665 1.00 95.06 184 ARG A C 1
ATOM 1478 O O . ARG A 1 184 ? 8.445 0.489 13.582 1.00 95.06 184 ARG A O 1
ATOM 1485 N N . THR A 1 185 ? 10.612 1.041 13.784 1.00 92.50 185 THR A N 1
ATOM 1486 C CA . THR A 1 185 ? 11.119 -0.344 13.729 1.00 92.50 185 THR A CA 1
ATOM 1487 C C . THR A 1 185 ? 11.498 -0.936 15.084 1.00 92.50 185 THR A C 1
ATOM 1489 O O . THR A 1 185 ? 11.723 -2.139 15.169 1.00 92.50 185 THR A O 1
ATOM 1492 N N . ASP A 1 186 ? 11.597 -0.121 16.132 1.00 91.88 186 ASP A N 1
ATOM 1493 C CA . ASP A 1 186 ? 11.856 -0.563 17.505 1.00 91.88 186 ASP A CA 1
ATOM 1494 C C . ASP A 1 186 ? 10.583 -0.537 18.369 1.00 91.88 186 ASP A C 1
ATOM 1496 O O . ASP A 1 186 ? 9.586 0.104 18.030 1.00 91.88 186 ASP A O 1
ATOM 1500 N N . TRP A 1 187 ? 10.650 -1.216 19.515 1.00 89.25 187 TRP A N 1
ATOM 1501 C CA . TRP A 1 187 ? 9.612 -1.198 20.552 1.00 89.25 187 TRP A CA 1
ATOM 1502 C C . TRP A 1 187 ? 10.043 -0.445 21.824 1.00 89.25 187 TRP A C 1
ATOM 1504 O O . TRP A 1 187 ? 9.370 -0.519 22.852 1.00 89.25 187 TRP A O 1
ATOM 1514 N N . GLY A 1 188 ? 11.191 0.235 21.773 1.00 86.69 188 GLY A N 1
ATOM 1515 C CA . GLY A 1 188 ? 11.829 0.849 22.930 1.00 86.69 188 GLY A CA 1
ATOM 1516 C C . GLY A 1 188 ? 11.099 2.092 23.434 1.00 86.69 188 GLY A C 1
ATOM 1517 O O . GLY A 1 188 ? 10.185 2.630 22.800 1.00 86.69 188 GLY A O 1
ATOM 1518 N N . ALA A 1 189 ? 11.518 2.563 24.602 1.00 87.50 189 ALA A N 1
ATOM 1519 C CA . ALA A 1 189 ? 11.207 3.911 25.053 1.00 87.50 189 ALA A CA 1
ATOM 1520 C C . ALA A 1 189 ? 12.202 4.910 24.422 1.00 87.50 189 ALA A C 1
ATOM 1522 O O . ALA A 1 189 ? 13.301 4.507 24.051 1.00 87.50 189 ALA A O 1
ATOM 1523 N N . PRO A 1 190 ? 11.854 6.205 24.324 1.00 92.81 190 PRO A N 1
ATOM 1524 C CA . PRO A 1 190 ? 10.557 6.805 24.632 1.00 92.81 190 PRO A CA 1
ATOM 1525 C C . PRO A 1 190 ? 9.503 6.602 23.528 1.00 92.81 190 PRO A C 1
ATOM 1527 O O . PRO A 1 190 ? 9.788 6.256 22.379 1.00 92.81 190 PRO A O 1
ATOM 1530 N N . CYS A 1 191 ? 8.242 6.840 23.888 1.00 91.19 191 CYS A N 1
ATOM 1531 C CA . CYS A 1 191 ? 7.140 6.981 22.934 1.00 91.19 191 CYS A CA 1
ATOM 1532 C C . CYS A 1 191 ? 7.370 8.214 22.048 1.00 91.19 191 CYS A C 1
ATOM 1534 O O . CYS A 1 191 ? 8.010 9.159 22.492 1.00 91.19 191 CYS A O 1
ATOM 1536 N N . ASP A 1 192 ? 6.873 8.232 20.818 1.00 93.88 192 ASP A N 1
ATOM 1537 C CA . ASP A 1 192 ? 7.088 9.337 19.881 1.00 93.88 192 ASP A CA 1
ATOM 1538 C C . ASP A 1 192 ? 5.801 10.065 19.494 1.00 93.88 192 ASP A C 1
ATOM 1540 O O . ASP A 1 192 ? 4.705 9.513 19.530 1.00 93.88 192 ASP A O 1
ATOM 1544 N N . GLN A 1 193 ? 5.939 11.317 19.075 1.00 91.62 193 GLN A N 1
ATOM 1545 C CA . GLN A 1 193 ? 4.865 12.073 18.457 1.00 91.62 193 GLN A CA 1
ATOM 1546 C C . GLN A 1 193 ? 5.232 12.368 17.007 1.00 91.62 193 GLN A C 1
ATOM 1548 O O . GLN A 1 193 ? 6.292 12.926 16.725 1.00 91.62 193 GLN A O 1
ATOM 1553 N N . ILE A 1 194 ? 4.330 12.011 16.094 1.00 92.25 194 ILE A N 1
ATOM 1554 C CA . ILE A 1 194 ? 4.441 12.374 14.683 1.00 92.25 194 ILE A CA 1
ATOM 1555 C C . ILE A 1 194 ? 3.595 13.610 14.440 1.00 92.25 194 ILE A C 1
ATOM 1557 O O . ILE A 1 194 ? 2.373 13.576 14.599 1.00 92.25 194 ILE A O 1
ATOM 1561 N N . ARG A 1 195 ? 4.244 14.695 14.024 1.00 92.38 195 ARG A N 1
ATOM 1562 C CA . ARG A 1 195 ? 3.565 15.907 13.575 1.00 92.38 195 ARG A CA 1
ATOM 1563 C C . ARG A 1 195 ? 3.817 16.098 12.094 1.00 92.38 195 ARG A C 1
ATOM 1565 O O . ARG A 1 195 ? 4.954 16.105 11.645 1.00 92.38 195 ARG A O 1
ATOM 1572 N N . ILE A 1 196 ? 2.742 16.268 11.339 1.00 92.69 196 ILE A N 1
ATOM 1573 C CA . ILE A 1 196 ? 2.817 16.518 9.904 1.00 92.69 196 ILE A CA 1
ATOM 1574 C C . ILE A 1 196 ? 2.443 17.972 9.683 1.00 92.69 196 ILE A C 1
ATOM 1576 O O . ILE A 1 196 ? 1.398 18.429 10.149 1.00 92.69 196 ILE A O 1
ATOM 1580 N N . ARG A 1 197 ? 3.312 18.707 8.997 1.00 94.06 197 ARG A N 1
ATOM 1581 C CA . ARG A 1 197 ? 3.111 20.116 8.679 1.00 94.06 197 ARG A CA 1
ATOM 1582 C C . ARG A 1 197 ? 3.524 20.415 7.250 1.00 94.06 197 ARG A C 1
ATOM 1584 O O . ARG A 1 197 ? 4.267 19.675 6.613 1.00 94.06 197 ARG A O 1
ATOM 1591 N N . SER A 1 198 ? 3.005 21.513 6.738 1.00 90.94 198 SER A N 1
ATOM 1592 C CA . SER A 1 198 ? 3.379 22.076 5.453 1.00 90.94 198 SER A CA 1
ATOM 1593 C C . SER A 1 198 ? 3.162 23.585 5.524 1.00 90.94 198 SER A C 1
ATOM 1595 O O . SER A 1 198 ? 2.383 24.061 6.350 1.00 90.94 198 SER A O 1
ATOM 1597 N N . GLU A 1 199 ? 3.863 24.338 4.677 1.00 83.12 199 GLU A N 1
ATOM 1598 C CA . GLU A 1 199 ? 3.561 25.758 4.453 1.00 83.12 199 GLU A CA 1
ATOM 1599 C C . GLU A 1 199 ? 2.146 25.940 3.880 1.00 83.12 199 GLU A C 1
ATOM 1601 O O . GLU A 1 199 ? 1.508 26.967 4.095 1.00 83.12 199 GLU A O 1
ATOM 1606 N N . GLN A 1 200 ? 1.638 24.925 3.174 1.00 78.56 200 GLN A N 1
ATOM 1607 C CA . GLN A 1 200 ? 0.245 24.836 2.749 1.00 78.56 200 GLN A CA 1
ATOM 1608 C C . GLN A 1 200 ? -0.563 24.011 3.763 1.00 78.56 200 GLN A C 1
ATOM 1610 O O . GLN A 1 200 ? -0.010 23.252 4.556 1.00 78.56 200 GLN A O 1
ATOM 1615 N N . HIS A 1 201 ? -1.894 24.090 3.726 1.00 84.25 201 HIS A N 1
ATOM 1616 C CA . HIS A 1 201 ? -2.720 23.184 4.531 1.00 84.25 201 HIS A CA 1
ATOM 1617 C C . HIS A 1 201 ? -2.472 21.720 4.128 1.00 84.25 201 HIS A C 1
ATOM 1619 O O . HIS A 1 201 ? -2.670 21.354 2.969 1.00 84.25 201 HIS A O 1
ATOM 1625 N N . VAL A 1 202 ? -2.062 20.887 5.093 1.00 82.94 202 VAL A N 1
ATOM 1626 C CA . VAL A 1 202 ? -1.686 19.474 4.884 1.00 82.94 202 VAL A CA 1
ATOM 1627 C C . VAL A 1 202 ? -2.801 18.682 4.194 1.00 82.94 202 VAL A C 1
ATOM 1629 O O . VAL A 1 202 ? -2.518 17.934 3.261 1.00 82.94 202 VAL A O 1
ATOM 1632 N N . ASP A 1 203 ? -4.060 18.927 4.559 1.00 82.25 203 ASP A N 1
ATOM 1633 C CA . ASP A 1 203 ? -5.237 18.249 3.990 1.00 82.25 203 ASP A CA 1
ATOM 1634 C C . ASP A 1 203 ? -5.410 18.478 2.478 1.00 82.25 203 ASP A C 1
ATOM 1636 O O . ASP A 1 203 ? -6.091 17.716 1.796 1.00 82.25 203 ASP A O 1
ATOM 1640 N N . ASN A 1 204 ? -4.764 19.508 1.921 1.00 87.00 204 ASN A N 1
ATOM 1641 C CA . ASN A 1 204 ? -4.757 19.760 0.482 1.00 87.00 204 ASN A CA 1
ATOM 1642 C C . ASN A 1 204 ? -3.642 19.012 -0.260 1.00 87.00 204 ASN A C 1
ATOM 1644 O O . ASN A 1 204 ? -3.711 18.904 -1.487 1.00 87.00 204 ASN A O 1
ATOM 1648 N N . LEU A 1 205 ? -2.614 18.546 0.452 1.00 86.50 205 LEU A N 1
ATOM 1649 C CA . LEU A 1 205 ? -1.410 17.942 -0.118 1.00 86.50 205 LEU A CA 1
ATOM 1650 C C . LEU A 1 205 ? -1.367 16.429 0.026 1.00 86.50 205 LEU A C 1
ATOM 1652 O O . LEU A 1 205 ? -0.758 15.771 -0.822 1.00 86.50 205 LEU A O 1
ATOM 1656 N N . VAL A 1 206 ? -1.997 15.874 1.063 1.00 88.62 206 VAL A N 1
ATOM 1657 C CA . VAL A 1 206 ? -1.934 14.439 1.350 1.00 88.62 206 VAL A CA 1
ATOM 1658 C C . VAL A 1 206 ? -3.305 13.827 1.609 1.00 88.62 206 VAL A C 1
ATOM 1660 O O . VAL A 1 206 ? -4.175 14.446 2.209 1.00 88.62 206 VAL A O 1
ATOM 1663 N N . ALA A 1 207 ? -3.477 12.575 1.190 1.00 84.81 207 ALA A N 1
ATOM 1664 C CA . ALA A 1 207 ? -4.605 11.735 1.576 1.00 84.81 207 ALA A CA 1
ATOM 1665 C C . ALA A 1 207 ? -4.118 10.629 2.521 1.00 84.81 207 ALA A C 1
ATOM 1667 O O . ALA A 1 207 ? -3.344 9.760 2.113 1.00 84.81 207 ALA A O 1
ATOM 1668 N N . PHE A 1 208 ? -4.550 10.666 3.783 1.00 87.31 208 PHE A N 1
ATOM 1669 C CA . PHE A 1 208 ? -4.146 9.692 4.797 1.00 87.31 208 PHE A CA 1
ATOM 1670 C C . PHE A 1 208 ? -4.766 8.315 4.558 1.00 87.31 208 PHE A C 1
ATOM 1672 O O . PHE A 1 208 ? -5.971 8.179 4.351 1.00 87.31 208 PHE A O 1
ATOM 1679 N N . ILE A 1 209 ? -3.938 7.279 4.662 1.00 85.38 209 ILE A N 1
ATOM 1680 C CA . ILE A 1 209 ? -4.361 5.883 4.676 1.00 85.38 209 ILE A CA 1
ATOM 1681 C C . ILE A 1 209 ? -4.489 5.473 6.141 1.00 85.38 209 ILE A C 1
ATOM 1683 O O . ILE A 1 209 ? -3.493 5.308 6.857 1.00 85.38 209 ILE A O 1
ATOM 1687 N N . GLN A 1 210 ? -5.735 5.347 6.598 1.00 83.88 210 GLN A N 1
ATOM 1688 C CA . GLN A 1 210 ? -6.040 5.019 7.988 1.00 83.88 210 GLN A CA 1
ATOM 1689 C C . GLN A 1 210 ? -5.321 3.738 8.427 1.00 83.88 210 GLN A C 1
ATOM 1691 O O . GLN A 1 210 ? -5.257 2.766 7.677 1.00 83.88 210 GLN A O 1
ATOM 1696 N N . ARG A 1 211 ? -4.779 3.742 9.654 1.00 87.56 211 ARG A N 1
ATOM 1697 C CA . ARG A 1 211 ? -4.174 2.563 10.314 1.00 87.56 211 ARG A CA 1
ATOM 1698 C C . ARG A 1 211 ? -3.033 1.896 9.532 1.00 87.56 211 ARG A C 1
ATOM 1700 O O . ARG A 1 211 ? -2.762 0.706 9.695 1.00 87.56 211 ARG A O 1
ATOM 1707 N N . ARG A 1 212 ? -2.357 2.658 8.668 1.00 89.19 212 ARG A N 1
ATOM 1708 C CA . ARG A 1 212 ? -1.189 2.195 7.898 1.00 89.19 212 ARG A CA 1
ATOM 1709 C C . ARG A 1 212 ? 0.054 3.059 8.071 1.00 89.19 212 ARG A C 1
ATOM 1711 O O . ARG A 1 212 ? 1.065 2.757 7.444 1.00 89.19 212 ARG A O 1
ATOM 1718 N N . ALA A 1 213 ? -0.021 4.111 8.894 1.00 92.44 213 ALA A N 1
ATOM 1719 C CA . ALA A 1 213 ? 1.013 5.144 9.002 1.00 92.44 213 ALA A CA 1
ATOM 1720 C C . ALA A 1 213 ? 1.468 5.650 7.621 1.00 92.44 213 ALA A C 1
ATOM 1722 O O . ALA A 1 213 ? 2.656 5.843 7.367 1.00 92.44 213 ALA A O 1
ATOM 1723 N N . ALA A 1 214 ? 0.518 5.792 6.696 1.00 92.12 214 ALA A N 1
ATOM 1724 C CA . ALA A 1 214 ? 0.805 6.113 5.311 1.00 92.12 214 ALA A CA 1
ATOM 1725 C C . ALA A 1 214 ? -0.086 7.243 4.807 1.00 92.12 214 ALA A C 1
ATOM 1727 O O . ALA A 1 214 ? -1.210 7.423 5.276 1.00 92.12 214 ALA A O 1
ATOM 1728 N N . ALA A 1 215 ? 0.416 7.989 3.832 1.00 91.12 215 ALA A N 1
ATOM 1729 C CA . ALA A 1 215 ? -0.333 9.020 3.139 1.00 91.12 215 ALA A CA 1
ATOM 1730 C C . ALA A 1 215 ? 0.090 9.092 1.670 1.00 91.12 215 ALA A C 1
ATOM 1732 O O . ALA A 1 215 ? 1.264 8.935 1.341 1.00 91.12 215 ALA A O 1
ATOM 1733 N N . MET A 1 216 ? -0.867 9.327 0.778 1.00 83.88 216 MET A N 1
ATOM 1734 C CA . MET A 1 216 ? -0.610 9.564 -0.639 1.00 83.88 216 MET A CA 1
ATOM 1735 C C . MET A 1 216 ? -0.417 11.056 -0.891 1.00 83.88 216 MET A C 1
ATOM 1737 O O . MET A 1 216 ? -1.261 11.852 -0.491 1.00 83.88 216 MET A O 1
ATOM 1741 N N . MET A 1 217 ? 0.646 11.434 -1.599 1.00 79.50 217 MET A N 1
ATOM 1742 C CA . MET A 1 217 ? 0.859 12.812 -2.046 1.00 79.50 217 MET A CA 1
ATOM 1743 C C . MET A 1 217 ? -0.133 13.131 -3.171 1.00 79.50 217 MET A C 1
ATOM 1745 O O . MET A 1 217 ? 0.022 12.621 -4.275 1.00 79.50 217 MET A O 1
ATOM 1749 N N . ILE A 1 218 ? -1.161 13.943 -2.928 1.00 81.19 218 ILE A N 1
ATOM 1750 C CA . ILE A 1 218 ? -2.228 14.220 -3.913 1.00 81.19 218 ILE A CA 1
ATOM 1751 C C . ILE A 1 218 ? -1.987 15.484 -4.738 1.00 81.19 218 ILE A C 1
ATOM 1753 O O . ILE A 1 218 ? -2.554 15.629 -5.821 1.00 81.19 218 ILE A O 1
ATOM 1757 N N . LYS A 1 219 ? -1.132 16.388 -4.254 1.00 79.62 219 LYS A N 1
ATOM 1758 C CA . LYS A 1 219 ? -0.749 17.619 -4.948 1.00 79.62 219 LYS A CA 1
ATOM 1759 C C . LYS A 1 219 ? 0.738 17.916 -4.759 1.00 79.62 219 LYS A C 1
ATOM 1761 O O . LYS A 1 219 ? 1.358 17.376 -3.842 1.00 79.62 219 LYS A O 1
ATOM 1766 N N . PRO A 1 220 ? 1.321 18.759 -5.623 1.00 83.75 220 PRO A N 1
ATOM 1767 C CA . PRO A 1 220 ? 2.688 19.218 -5.455 1.00 83.75 220 PRO A CA 1
ATOM 1768 C C . PRO A 1 220 ? 2.794 20.113 -4.232 1.00 83.75 220 PRO A C 1
ATOM 1770 O O . PRO A 1 220 ? 1.917 20.938 -3.987 1.00 83.75 220 PRO A O 1
ATOM 1773 N N . GLY A 1 221 ? 3.891 19.987 -3.508 1.00 86.94 221 GLY A N 1
ATOM 1774 C CA . GLY A 1 221 ? 4.144 20.749 -2.302 1.00 86.94 221 GLY A CA 1
ATOM 1775 C C . GLY A 1 221 ? 5.168 20.053 -1.427 1.00 86.94 221 GLY A C 1
ATOM 1776 O O . GLY A 1 221 ? 5.546 18.907 -1.661 1.00 86.94 221 GLY A O 1
ATOM 1777 N N . THR A 1 222 ? 5.621 20.758 -0.400 1.00 94.12 222 THR A N 1
ATOM 1778 C CA . THR A 1 222 ? 6.502 20.179 0.612 1.00 94.12 222 THR A CA 1
ATOM 1779 C C . THR A 1 222 ? 5.682 19.783 1.830 1.00 94.12 222 THR A C 1
ATOM 1781 O O . THR A 1 222 ? 4.900 20.586 2.334 1.00 94.12 222 THR A O 1
ATOM 1784 N N . VAL A 1 223 ? 5.890 18.565 2.319 1.00 95.25 223 VAL A N 1
ATOM 1785 C CA . VAL A 1 223 ? 5.400 18.087 3.612 1.00 95.25 223 VAL A CA 1
ATOM 1786 C C . VAL A 1 223 ? 6.598 17.794 4.501 1.00 95.25 223 VAL A C 1
ATOM 1788 O O . VAL A 1 223 ? 7.570 17.172 4.076 1.00 95.25 223 VAL A O 1
ATOM 1791 N N . GLU A 1 224 ? 6.522 18.249 5.739 1.00 97.12 224 GLU A N 1
ATOM 1792 C CA . GLU A 1 224 ? 7.504 17.992 6.779 1.00 97.12 224 GLU A CA 1
ATOM 1793 C C . GLU A 1 224 ? 6.865 17.121 7.857 1.00 97.12 224 GLU A C 1
ATOM 1795 O O . GLU A 1 224 ? 5.766 17.402 8.339 1.00 97.12 224 GLU A O 1
ATOM 1800 N N . ILE A 1 225 ? 7.548 16.035 8.199 1.00 96.81 225 ILE A N 1
ATOM 1801 C CA . ILE A 1 225 ? 7.137 15.086 9.225 1.00 96.81 225 ILE A CA 1
ATOM 1802 C C . ILE A 1 225 ? 8.140 15.198 10.367 1.00 96.81 225 ILE A C 1
ATOM 1804 O O . ILE A 1 225 ? 9.281 14.760 10.233 1.00 96.81 225 ILE A O 1
ATOM 1808 N N . ASP A 1 226 ? 7.723 15.800 11.472 1.00 97.12 226 ASP A N 1
ATOM 1809 C CA . ASP A 1 226 ? 8.521 15.883 12.688 1.00 97.12 226 ASP A CA 1
ATOM 1810 C C . ASP A 1 226 ? 8.303 14.611 13.516 1.00 97.12 226 ASP A C 1
ATOM 1812 O O . ASP A 1 226 ? 7.174 14.288 13.895 1.00 97.12 226 ASP A O 1
ATOM 1816 N N . ILE A 1 227 ? 9.393 13.892 13.782 1.00 97.44 227 ILE A N 1
ATOM 1817 C CA . ILE A 1 227 ? 9.455 12.750 14.693 1.00 97.44 227 ILE A CA 1
ATOM 1818 C C . ILE A 1 227 ? 9.989 13.270 16.024 1.00 97.44 227 ILE A C 1
ATOM 1820 O O . ILE A 1 227 ? 11.170 13.609 16.111 1.00 97.44 227 ILE A O 1
ATOM 1824 N N . VAL A 1 228 ? 9.130 13.355 17.041 1.00 96.56 228 VAL A N 1
ATOM 1825 C CA . VAL A 1 228 ? 9.464 13.940 18.349 1.00 96.56 228 VAL A CA 1
ATOM 1826 C C . VAL A 1 228 ? 9.516 12.841 19.419 1.00 96.56 228 VAL A C 1
ATOM 1828 O O . VAL A 1 228 ? 8.465 12.360 19.848 1.00 96.56 228 VAL A O 1
ATOM 1831 N N . PRO A 1 229 ? 10.707 12.414 19.858 1.00 95.88 229 PRO A N 1
ATOM 1832 C CA . PRO A 1 229 ? 10.869 11.381 20.878 1.00 95.88 229 PRO A CA 1
ATOM 1833 C C . PRO A 1 229 ? 10.514 11.941 22.264 1.00 95.88 229 PRO A C 1
ATOM 1835 O O . PRO A 1 229 ? 11.081 12.929 22.704 1.00 95.88 229 PRO A O 1
ATOM 1838 N N . GLY A 1 230 ? 9.564 11.335 22.972 1.00 90.12 230 GLY A N 1
ATOM 1839 C CA . GLY A 1 230 ? 9.236 11.663 24.365 1.00 90.12 230 GLY A CA 1
ATOM 1840 C C . GLY A 1 230 ? 8.777 13.103 24.613 1.00 90.12 230 GLY A C 1
ATOM 1841 O O . GLY A 1 230 ? 8.983 13.607 25.710 1.00 90.12 230 GLY A O 1
ATOM 1842 N N . PHE A 1 231 ? 8.194 13.771 23.610 1.00 87.88 231 PHE A N 1
ATOM 1843 C CA . PHE A 1 231 ? 7.923 15.221 23.615 1.00 87.88 231 PHE A CA 1
ATOM 1844 C C . PHE A 1 231 ? 9.180 16.107 23.744 1.00 87.88 231 PHE A C 1
ATOM 1846 O O . PHE A 1 231 ? 9.067 17.312 23.980 1.00 87.88 231 PHE A O 1
ATOM 1853 N N . ASP A 1 232 ? 10.371 15.543 23.542 1.00 93.06 232 ASP A N 1
ATOM 1854 C CA . ASP A 1 232 ? 11.633 16.269 23.540 1.00 93.06 232 ASP A CA 1
ATOM 1855 C C . ASP A 1 232 ? 11.936 16.836 22.150 1.00 93.06 232 ASP A C 1
ATOM 1857 O O . ASP A 1 232 ? 12.455 16.171 21.248 1.00 93.06 232 ASP A O 1
ATOM 1861 N N . TRP A 1 233 ? 11.615 18.115 21.986 1.00 93.94 233 TRP A N 1
ATOM 1862 C CA . TRP A 1 233 ? 11.861 18.848 20.749 1.00 93.94 233 TRP A CA 1
ATOM 1863 C C . TRP A 1 233 ? 13.348 19.041 20.436 1.00 93.94 233 TRP A C 1
ATOM 1865 O O . TRP A 1 233 ? 13.678 19.262 19.272 1.00 93.94 233 TRP A O 1
ATOM 1875 N N . ASN A 1 234 ? 14.252 18.916 21.415 1.00 94.00 234 ASN A N 1
ATOM 1876 C CA . ASN A 1 234 ? 15.693 19.033 21.163 1.00 94.00 234 ASN A CA 1
ATOM 1877 C C . ASN A 1 234 ? 16.239 17.826 20.391 1.00 94.00 234 ASN A C 1
ATOM 1879 O O . ASN A 1 234 ? 17.222 17.953 19.662 1.00 94.00 234 ASN A O 1
ATOM 1883 N N . HIS A 1 235 ? 15.581 16.673 20.520 1.00 94.50 235 HIS A N 1
ATOM 1884 C CA . HIS A 1 235 ? 15.920 15.438 19.814 1.00 94.50 235 HIS A CA 1
ATOM 1885 C C . HIS A 1 235 ? 14.988 15.155 18.626 1.00 94.50 235 HIS A C 1
ATOM 1887 O O . HIS A 1 235 ? 15.068 14.092 18.004 1.00 94.50 235 HIS A O 1
ATOM 1893 N N . ALA A 1 236 ? 14.113 16.104 18.277 1.00 96.25 236 ALA A N 1
ATOM 1894 C CA . ALA A 1 236 ? 13.210 15.952 17.151 1.00 96.25 236 ALA A CA 1
ATOM 1895 C C . ALA A 1 236 ? 13.966 15.881 15.816 1.00 96.25 236 ALA A C 1
ATOM 1897 O O . ALA A 1 236 ? 14.936 16.600 15.564 1.00 96.25 236 ALA A O 1
ATOM 1898 N N . VAL A 1 237 ? 13.478 15.028 14.917 1.00 97.75 237 VAL A N 1
ATOM 1899 C CA . VAL A 1 237 ? 13.991 14.921 13.551 1.00 97.75 237 VAL A CA 1
ATOM 1900 C C . VAL A 1 237 ? 12.882 15.211 12.556 1.00 97.75 237 VAL A C 1
ATOM 1902 O O . VAL A 1 237 ? 11.875 14.511 12.513 1.00 97.75 237 VAL A O 1
ATOM 1905 N N . THR A 1 238 ? 13.108 16.211 11.708 1.00 97.81 238 THR A N 1
ATOM 1906 C CA . THR A 1 238 ? 12.219 16.536 10.592 1.00 97.81 238 THR A CA 1
ATOM 1907 C C . THR A 1 238 ? 12.621 15.765 9.340 1.00 97.81 238 THR A C 1
ATOM 1909 O O . THR A 1 238 ? 13.768 15.829 8.887 1.00 97.81 238 THR A O 1
ATOM 1912 N N . VAL A 1 239 ? 11.656 15.067 8.751 1.00 97.31 239 VAL A N 1
ATOM 1913 C CA . VAL A 1 239 ? 11.751 14.456 7.425 1.00 97.31 239 VAL A CA 1
ATOM 1914 C C . VAL A 1 239 ? 11.000 15.327 6.429 1.00 97.31 239 VAL A C 1
ATOM 1916 O O . VAL A 1 239 ? 9.799 15.536 6.567 1.00 97.31 239 VAL A O 1
ATOM 1919 N N . ARG A 1 240 ? 11.696 15.820 5.408 1.00 94.94 240 ARG A N 1
ATOM 1920 C CA . ARG A 1 240 ? 11.136 16.663 4.353 1.00 94.94 240 ARG A CA 1
ATOM 1921 C C . ARG A 1 240 ? 10.843 15.840 3.105 1.00 94.94 240 ARG A C 1
ATOM 1923 O O . ARG A 1 240 ? 11.722 15.156 2.579 1.00 94.94 240 ARG A O 1
ATOM 1930 N N . ILE A 1 241 ? 9.616 15.946 2.613 1.00 91.31 241 ILE A N 1
ATOM 1931 C CA . ILE A 1 241 ? 9.131 15.272 1.412 1.00 91.31 241 ILE A CA 1
ATOM 1932 C C . ILE A 1 241 ? 8.606 16.331 0.454 1.00 91.31 241 ILE A C 1
ATOM 1934 O O . ILE A 1 241 ? 7.593 16.974 0.714 1.00 91.31 241 ILE A O 1
ATOM 1938 N N . GLU A 1 242 ? 9.292 16.506 -0.664 1.00 88.94 242 GLU A N 1
ATOM 1939 C CA . GLU A 1 242 ? 8.864 17.378 -1.746 1.00 88.94 242 GLU A CA 1
ATOM 1940 C C . GLU A 1 242 ? 8.115 16.550 -2.791 1.00 88.94 242 GLU A C 1
ATOM 1942 O O . GLU A 1 242 ? 8.705 15.765 -3.536 1.00 88.94 242 GLU A O 1
ATOM 1947 N N . ALA A 1 243 ? 6.795 16.710 -2.838 1.00 78.50 243 ALA A N 1
ATOM 1948 C CA . ALA A 1 243 ? 5.992 16.221 -3.941 1.00 78.50 243 ALA A CA 1
ATOM 1949 C C . ALA A 1 243 ? 6.079 17.206 -5.102 1.00 78.50 243 ALA A C 1
ATOM 1951 O O . ALA A 1 243 ? 5.685 18.366 -4.983 1.00 78.50 243 ALA A O 1
ATOM 1952 N N . ILE A 1 244 ? 6.545 16.737 -6.250 1.00 67.69 244 ILE A N 1
ATOM 1953 C CA . ILE A 1 244 ? 6.605 17.541 -7.466 1.00 67.69 244 ILE A CA 1
ATOM 1954 C C . ILE A 1 244 ? 5.541 17.072 -8.452 1.00 67.69 244 ILE A C 1
ATOM 1956 O O . ILE A 1 244 ? 5.326 15.867 -8.639 1.00 67.69 244 ILE A O 1
ATOM 1960 N N . THR A 1 245 ? 4.898 18.021 -9.144 1.00 59.16 245 THR A N 1
ATOM 1961 C CA . THR A 1 245 ? 4.320 17.684 -10.445 1.00 59.16 245 THR A CA 1
ATOM 1962 C C . THR A 1 245 ? 5.504 17.291 -11.296 1.00 59.16 245 THR A C 1
ATOM 1964 O O . THR A 1 245 ? 6.283 18.145 -11.724 1.00 59.16 245 THR A O 1
ATOM 1967 N N . VAL A 1 246 ? 5.640 16.001 -11.572 1.00 49.06 246 VAL A N 1
ATOM 1968 C CA . VAL A 1 246 ? 6.382 15.609 -12.759 1.00 49.06 246 VAL A CA 1
ATOM 1969 C C . VAL A 1 246 ? 5.587 16.253 -13.879 1.00 49.06 246 VAL A C 1
ATOM 1971 O O . VAL A 1 246 ? 4.453 15.835 -14.132 1.00 49.06 246 VAL A O 1
ATOM 1974 N N . ARG A 1 247 ? 6.108 17.352 -14.463 1.00 36.81 247 ARG A N 1
ATOM 1975 C CA . ARG A 1 247 ? 5.555 17.907 -15.705 1.00 36.81 247 ARG A CA 1
ATOM 1976 C C . ARG A 1 247 ? 5.240 16.695 -16.552 1.00 36.81 247 ARG A C 1
ATOM 1978 O O . ARG A 1 247 ? 6.082 15.801 -16.608 1.00 36.81 247 ARG A O 1
ATOM 1985 N N . ARG A 1 248 ? 4.045 16.655 -17.144 1.00 35.69 248 ARG A N 1
ATOM 1986 C CA . ARG A 1 248 ? 3.730 15.733 -18.231 1.00 35.69 248 ARG A CA 1
ATOM 1987 C C . ARG A 1 248 ? 4.868 15.911 -19.241 1.00 35.69 248 ARG A C 1
ATOM 1989 O O . ARG A 1 248 ? 4.824 16.778 -20.106 1.00 35.69 248 ARG A O 1
ATOM 1996 N N . ILE A 1 249 ? 5.949 15.153 -19.074 1.00 36.84 249 ILE A N 1
ATOM 1997 C CA . ILE A 1 249 ? 6.762 14.725 -20.180 1.00 36.84 249 ILE A CA 1
ATOM 1998 C C . ILE A 1 249 ? 5.689 14.033 -20.985 1.00 36.84 249 ILE A C 1
ATOM 2000 O O . ILE A 1 249 ? 4.970 13.181 -20.449 1.00 36.84 249 ILE A O 1
ATOM 2004 N N . ARG A 1 250 ? 5.442 14.557 -22.188 1.00 38.16 250 ARG A N 1
ATOM 2005 C CA . ARG A 1 250 ? 4.544 13.910 -23.140 1.00 38.16 250 ARG A CA 1
ATOM 2006 C C . ARG A 1 250 ? 4.759 12.403 -22.991 1.00 38.16 250 ARG A C 1
ATOM 2008 O O . ARG A 1 250 ? 5.935 12.049 -22.863 1.00 38.16 250 ARG A O 1
ATOM 2015 N N . PRO A 1 251 ? 3.713 11.559 -22.944 1.00 44.62 251 PRO A N 1
ATOM 2016 C CA . PRO A 1 251 ? 3.917 10.122 -23.086 1.00 44.62 251 PRO A CA 1
ATOM 2017 C C . PRO A 1 251 ? 4.943 9.931 -24.201 1.00 44.62 251 PRO A C 1
ATOM 2019 O O . PRO A 1 251 ? 4.757 10.401 -25.321 1.00 44.62 251 PRO A O 1
ATOM 2022 N N . GLY A 1 252 ? 6.130 9.500 -23.810 1.00 58.41 252 GLY A N 1
ATOM 2023 C CA . GLY A 1 252 ? 7.328 9.883 -24.531 1.00 58.41 252 GLY A CA 1
ATOM 2024 C C . GLY A 1 252 ? 8.348 8.802 -24.343 1.00 58.41 252 GLY A C 1
ATOM 2025 O O . GLY A 1 252 ? 8.468 8.231 -23.259 1.00 58.41 252 GLY A O 1
ATOM 2026 N N . LYS A 1 253 ? 9.037 8.496 -25.439 1.00 65.94 253 LYS A N 1
ATOM 2027 C CA . LYS A 1 253 ? 9.985 7.393 -25.515 1.00 65.94 253 LYS A CA 1
ATOM 2028 C C . LYS A 1 253 ? 10.928 7.443 -24.316 1.00 65.94 253 LYS A C 1
ATOM 2030 O O . LYS A 1 253 ? 11.658 8.414 -24.119 1.00 65.94 253 LYS A O 1
ATOM 2035 N N . THR A 1 254 ? 10.914 6.381 -23.526 1.00 80.00 254 THR A N 1
ATOM 2036 C CA . THR A 1 254 ? 11.889 6.156 -22.467 1.00 80.00 254 THR A CA 1
ATOM 2037 C C . THR A 1 254 ? 13.269 6.064 -23.098 1.00 80.00 254 THR A C 1
ATOM 2039 O O . THR A 1 254 ? 13.446 5.422 -24.137 1.00 80.00 254 THR A O 1
ATOM 2042 N N . LYS A 1 255 ? 14.262 6.717 -22.497 1.00 82.56 255 LYS A N 1
ATOM 2043 C CA . LYS A 1 255 ? 15.623 6.672 -23.021 1.00 82.56 255 LYS A CA 1
ATOM 2044 C C . LYS A 1 255 ? 16.208 5.281 -22.766 1.00 82.56 255 LYS A C 1
ATOM 2046 O O . LYS A 1 255 ? 16.396 4.876 -21.621 1.00 82.56 255 LYS A O 1
ATOM 2051 N N . VAL A 1 256 ? 16.482 4.563 -23.852 1.00 82.75 256 VAL A N 1
ATOM 2052 C CA . VAL A 1 256 ? 17.182 3.275 -23.849 1.00 82.75 256 VAL A CA 1
ATOM 2053 C C . VAL A 1 256 ? 18.511 3.489 -24.557 1.00 82.75 256 VAL A C 1
ATOM 2055 O O . VAL A 1 256 ? 18.524 3.867 -25.728 1.00 82.75 256 VAL A O 1
ATOM 2058 N N . ILE A 1 257 ? 19.619 3.289 -23.851 1.00 83.81 257 ILE A N 1
ATOM 2059 C CA . ILE A 1 257 ? 20.966 3.370 -24.427 1.00 83.81 257 ILE A CA 1
ATOM 2060 C C . ILE A 1 257 ? 21.568 1.976 -24.540 1.00 83.81 257 ILE A C 1
ATOM 2062 O O . ILE A 1 257 ? 21.303 1.106 -23.712 1.00 83.81 257 ILE A O 1
ATOM 2066 N N . SER A 1 258 ? 22.393 1.770 -25.559 1.00 76.19 258 SER A N 1
ATOM 2067 C CA . SER A 1 258 ? 23.111 0.515 -25.755 1.00 76.19 258 SER A CA 1
ATOM 2068 C C . SER A 1 258 ? 24.416 0.539 -24.963 1.00 76.19 258 SER A C 1
ATOM 2070 O O . SER A 1 258 ? 25.262 1.408 -25.169 1.00 76.19 258 SER A O 1
ATOM 2072 N N . ALA A 1 259 ? 24.599 -0.431 -24.075 1.00 72.19 259 ALA A N 1
ATOM 2073 C CA . ALA A 1 259 ? 25.895 -0.775 -23.506 1.00 72.19 259 ALA A CA 1
ATOM 2074 C C . ALA A 1 259 ? 26.429 -2.040 -24.189 1.00 72.19 259 ALA A C 1
ATOM 2076 O O . ALA A 1 259 ? 25.657 -2.836 -24.715 1.00 72.19 259 ALA A O 1
ATOM 2077 N N . GLN A 1 260 ? 27.744 -2.253 -24.182 1.00 75.38 260 GLN A N 1
ATOM 2078 C CA . GLN A 1 260 ? 28.339 -3.470 -24.737 1.00 75.38 260 GLN A CA 1
ATOM 2079 C C . GLN A 1 260 ? 29.113 -4.238 -23.670 1.00 75.38 260 GLN A C 1
ATOM 2081 O O . GLN A 1 260 ? 30.019 -3.703 -23.032 1.00 75.38 260 GLN A O 1
ATOM 2086 N N . LEU A 1 261 ? 28.785 -5.519 -23.523 1.00 72.94 261 LEU A N 1
ATOM 2087 C CA . LEU A 1 261 ? 29.562 -6.481 -22.757 1.00 72.94 261 LEU A CA 1
ATOM 2088 C C . LEU A 1 261 ? 30.449 -7.268 -23.724 1.00 72.94 261 LEU A C 1
ATOM 2090 O O . LEU A 1 261 ? 29.956 -8.064 -24.521 1.00 72.94 261 LEU A O 1
ATOM 2094 N N . ARG A 1 262 ? 31.765 -7.042 -23.650 1.00 73.69 262 ARG A N 1
ATOM 2095 C CA . ARG A 1 262 ? 32.765 -7.741 -24.470 1.00 73.69 262 ARG A CA 1
ATOM 2096 C C . ARG A 1 262 ? 33.709 -8.566 -23.594 1.00 73.69 262 ARG A C 1
ATOM 2098 O O . ARG A 1 262 ? 34.361 -8.036 -22.693 1.00 73.69 262 ARG A O 1
ATOM 2105 N N . ARG A 1 263 ? 33.801 -9.864 -23.879 1.00 72.38 263 ARG A N 1
ATOM 2106 C CA . ARG A 1 263 ? 34.783 -10.823 -23.340 1.00 72.38 263 ARG A CA 1
ATOM 2107 C C . ARG A 1 263 ? 35.270 -11.724 -24.489 1.00 72.38 263 ARG A C 1
ATOM 2109 O O . ARG A 1 263 ? 34.640 -11.731 -25.547 1.00 72.38 263 ARG A O 1
ATOM 2116 N N . PRO A 1 264 ? 36.370 -12.482 -24.331 1.00 72.88 264 PRO A N 1
ATOM 2117 C CA . PRO A 1 264 ? 36.737 -13.498 -25.314 1.00 72.88 264 PRO A CA 1
ATOM 2118 C C . PRO A 1 264 ? 35.540 -14.412 -25.610 1.00 72.88 264 PRO A C 1
ATOM 2120 O O . PRO A 1 264 ? 34.943 -14.954 -24.684 1.00 72.88 264 PRO A O 1
ATOM 2123 N N . LEU A 1 265 ? 35.178 -14.530 -26.892 1.00 75.31 265 LEU A N 1
ATOM 2124 C CA . LEU A 1 265 ? 34.043 -15.320 -27.391 1.00 75.31 265 LEU A CA 1
ATOM 2125 C C . LEU A 1 265 ? 32.634 -14.861 -26.936 1.00 75.31 265 LEU A C 1
ATOM 2127 O O . LEU A 1 265 ? 31.659 -15.556 -27.195 1.00 75.31 265 LEU A O 1
ATOM 2131 N N . LEU A 1 266 ? 32.488 -13.679 -26.325 1.00 79.31 266 LEU A N 1
ATOM 2132 C CA . LEU A 1 266 ? 31.194 -13.124 -25.902 1.00 79.31 266 LEU A CA 1
ATOM 2133 C C . LEU A 1 266 ? 31.096 -11.642 -26.277 1.00 79.31 266 LEU A C 1
ATOM 2135 O O . LEU A 1 266 ? 31.875 -10.814 -25.804 1.00 79.31 266 LEU A O 1
ATOM 2139 N N . THR A 1 267 ? 30.114 -11.296 -27.105 1.00 81.25 267 THR A N 1
ATOM 2140 C CA . THR A 1 267 ? 29.772 -9.905 -27.439 1.00 81.25 267 THR A CA 1
ATOM 2141 C C . THR A 1 267 ? 28.271 -9.718 -27.312 1.00 81.25 267 THR A C 1
ATOM 2143 O O . THR A 1 267 ? 27.526 -10.253 -28.120 1.00 81.25 267 THR A O 1
ATOM 2146 N N . VAL A 1 268 ? 27.816 -8.968 -26.311 1.00 78.75 268 VAL A N 1
ATOM 2147 C CA . VAL A 1 268 ? 26.383 -8.739 -26.069 1.00 78.75 268 VAL A CA 1
ATOM 2148 C C . VAL A 1 268 ? 26.097 -7.246 -26.014 1.00 78.75 268 VAL A C 1
ATOM 2150 O O . VAL A 1 268 ? 26.720 -6.522 -25.234 1.00 78.75 268 VAL A O 1
ATOM 2153 N N . GLU A 1 269 ? 25.142 -6.795 -26.822 1.00 80.12 269 GLU A N 1
ATOM 2154 C CA . GLU A 1 269 ? 24.544 -5.469 -26.700 1.00 80.12 269 GLU A CA 1
ATOM 2155 C C . GLU A 1 269 ? 23.430 -5.500 -25.652 1.00 80.12 269 GLU A C 1
ATOM 2157 O O . GLU A 1 269 ? 22.499 -6.299 -25.721 1.00 80.12 269 GLU A O 1
ATOM 2162 N N . LEU A 1 270 ? 23.553 -4.638 -24.649 1.00 78.06 270 LEU A N 1
ATOM 2163 C CA . LEU A 1 270 ? 22.694 -4.582 -23.477 1.00 78.06 270 LEU A CA 1
ATOM 2164 C C . LEU A 1 270 ? 21.871 -3.294 -23.504 1.00 78.06 270 LEU A C 1
ATOM 2166 O O . LEU A 1 270 ? 22.471 -2.213 -23.505 1.00 78.06 270 LEU A O 1
ATOM 2170 N N . PRO A 1 271 ? 20.532 -3.361 -23.440 1.00 84.75 271 PRO A N 1
ATOM 2171 C CA . PRO A 1 271 ? 19.749 -2.165 -23.195 1.00 84.75 271 PRO A CA 1
ATOM 2172 C C . PRO A 1 271 ? 19.976 -1.691 -21.756 1.00 84.75 271 PRO A C 1
ATOM 2174 O O . PRO A 1 271 ? 19.885 -2.464 -20.803 1.00 84.75 271 PRO A O 1
ATOM 2177 N N . GLN A 1 272 ? 20.260 -0.403 -21.597 1.00 81.62 272 GLN A N 1
ATOM 2178 C CA . GLN A 1 272 ? 20.217 0.298 -20.319 1.00 81.62 272 GLN A CA 1
ATOM 2179 C C . GLN A 1 272 ? 19.057 1.285 -20.365 1.00 81.62 272 GLN A C 1
ATOM 2181 O O . GLN A 1 272 ? 19.031 2.210 -21.180 1.00 81.62 272 GLN A O 1
ATOM 2186 N N . VAL A 1 273 ? 18.085 1.066 -19.489 1.00 86.12 273 VAL A N 1
ATOM 2187 C CA . VAL A 1 273 ? 16.905 1.910 -19.343 1.00 86.12 273 VAL A CA 1
ATOM 2188 C C . VAL A 1 273 ? 17.240 3.042 -18.374 1.00 86.12 273 VAL A C 1
ATOM 2190 O O . VAL A 1 273 ? 17.624 2.800 -17.227 1.00 86.12 273 VAL A O 1
ATOM 2193 N N . GLU A 1 274 ? 17.099 4.285 -18.829 1.00 77.62 274 GLU A N 1
ATOM 2194 C CA . GLU A 1 274 ? 17.246 5.482 -18.000 1.00 77.62 274 GLU A CA 1
ATOM 2195 C C . GLU A 1 274 ? 15.867 6.049 -17.649 1.00 77.62 274 GLU A C 1
ATOM 2197 O O . GLU A 1 274 ? 15.216 6.714 -18.456 1.00 77.62 274 GLU A O 1
ATOM 2202 N N . LEU A 1 275 ? 15.430 5.792 -16.417 1.00 72.94 275 LEU A N 1
ATOM 2203 C CA . LEU A 1 275 ? 14.226 6.376 -15.835 1.00 72.94 275 LEU A CA 1
ATOM 2204 C C . LEU A 1 275 ? 14.542 7.608 -14.986 1.00 72.94 275 LEU A C 1
ATOM 2206 O O . LEU A 1 275 ? 15.635 7.744 -14.429 1.00 72.94 275 LEU A O 1
ATOM 2210 N N . ILE A 1 276 ? 13.525 8.458 -14.804 1.00 65.38 276 ILE A N 1
ATOM 2211 C CA . ILE A 1 276 ? 13.551 9.597 -13.871 1.00 65.38 276 ILE A CA 1
ATOM 2212 C C . ILE A 1 276 ? 13.918 9.111 -12.459 1.00 65.38 276 ILE A C 1
ATOM 2214 O O . ILE A 1 276 ? 14.764 9.692 -11.778 1.00 65.38 276 ILE A O 1
ATOM 2218 N N . HIS A 1 277 ? 13.321 7.996 -12.031 1.00 66.69 277 HIS A N 1
ATOM 2219 C CA . HIS A 1 277 ? 13.638 7.346 -10.765 1.00 66.69 277 HIS A CA 1
ATOM 2220 C C . HIS A 1 277 ? 14.859 6.433 -10.923 1.00 66.69 277 HIS A C 1
ATOM 2222 O O . HIS A 1 277 ? 14.722 5.253 -11.238 1.00 66.69 277 HIS A O 1
ATOM 2228 N N . LYS A 1 278 ? 16.060 6.957 -10.642 1.00 69.19 278 LYS A N 1
ATOM 2229 C CA . LYS A 1 278 ? 17.336 6.221 -10.794 1.00 69.19 278 LYS A CA 1
ATOM 2230 C C . LYS A 1 278 ? 17.364 4.845 -10.112 1.00 69.19 278 LYS A C 1
ATOM 2232 O O . LYS A 1 278 ? 17.949 3.909 -10.648 1.00 69.19 278 LYS A O 1
ATOM 2237 N N . HIS A 1 279 ? 16.715 4.698 -8.956 1.00 69.62 279 HIS A N 1
ATOM 2238 C CA . HIS A 1 279 ? 16.588 3.404 -8.276 1.00 69.62 279 HIS A CA 1
ATOM 2239 C C . HIS A 1 279 ? 15.799 2.375 -9.108 1.00 69.62 279 HIS A C 1
ATOM 2241 O O . HIS A 1 279 ? 16.171 1.203 -9.159 1.00 69.62 279 HIS A O 1
ATOM 2247 N N . MET A 1 280 ? 14.746 2.810 -9.804 1.00 73.50 280 MET A N 1
ATOM 2248 C CA . MET A 1 280 ? 13.963 1.947 -10.693 1.00 73.50 280 MET A CA 1
ATOM 2249 C C . MET A 1 280 ? 14.751 1.581 -11.952 1.00 73.50 280 MET A C 1
ATOM 2251 O O . MET A 1 280 ? 14.715 0.421 -12.354 1.00 73.50 280 MET A O 1
ATOM 2255 N N . SER A 1 281 ? 15.541 2.512 -12.505 1.00 77.44 281 SER A N 1
ATOM 2256 C CA . SER A 1 281 ? 16.513 2.208 -13.569 1.00 77.44 281 SER A CA 1
ATOM 2257 C C . SER A 1 281 ? 17.441 1.064 -13.152 1.00 77.44 281 SER A C 1
ATOM 2259 O O . SER A 1 281 ? 17.603 0.095 -13.886 1.00 77.44 281 SER A O 1
ATOM 2261 N N . GLY A 1 282 ? 17.993 1.128 -11.933 1.00 74.19 282 GLY A N 1
ATOM 2262 C CA . GLY A 1 282 ? 18.859 0.079 -11.387 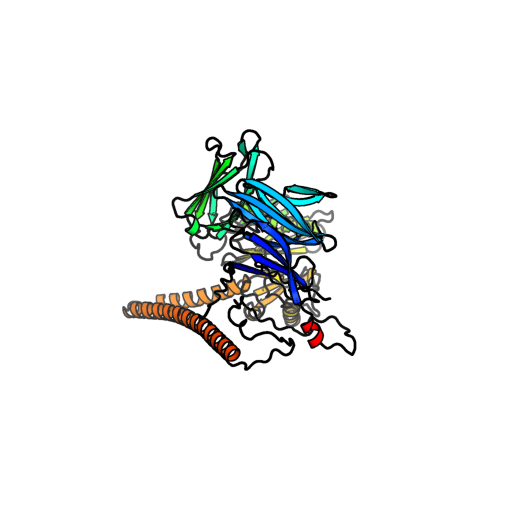1.00 74.19 282 GLY A CA 1
ATOM 2263 C C . GLY A 1 282 ? 18.167 -1.282 -11.278 1.00 74.19 282 GLY A C 1
ATOM 2264 O O . GLY A 1 282 ? 18.744 -2.295 -11.676 1.00 74.19 282 GLY A O 1
ATOM 2265 N N . LYS A 1 283 ? 16.915 -1.316 -10.800 1.00 79.56 283 LYS A N 1
ATOM 2266 C CA . LYS A 1 283 ? 16.114 -2.550 -10.725 1.00 79.56 283 LYS A CA 1
ATOM 2267 C C . LYS A 1 283 ? 15.858 -3.163 -12.104 1.00 79.56 283 LYS A C 1
ATOM 2269 O O . LYS A 1 283 ? 16.106 -4.351 -12.288 1.00 79.56 283 LYS A O 1
ATOM 2274 N N . ILE A 1 284 ? 15.409 -2.360 -13.069 1.00 84.56 284 ILE A N 1
ATOM 2275 C CA . ILE A 1 284 ? 15.107 -2.827 -14.432 1.00 84.56 284 ILE A CA 1
ATOM 2276 C C . ILE A 1 284 ? 16.379 -3.299 -15.138 1.00 84.56 284 ILE A C 1
ATOM 2278 O O . ILE A 1 284 ? 16.391 -4.385 -15.710 1.00 84.56 284 ILE A O 1
ATOM 2282 N N . ASN A 1 285 ? 17.474 -2.546 -15.042 1.00 85.44 285 ASN A N 1
ATOM 2283 C CA . ASN A 1 285 ? 18.740 -2.929 -15.669 1.00 85.44 285 ASN A CA 1
ATOM 2284 C C . ASN A 1 285 ? 19.324 -4.207 -15.041 1.00 85.44 285 ASN A C 1
ATOM 2286 O O . ASN A 1 285 ? 19.906 -5.026 -15.750 1.00 85.44 285 ASN A O 1
ATOM 2290 N N . SER A 1 286 ? 19.111 -4.429 -13.738 1.00 82.12 286 SER A N 1
ATOM 2291 C CA . SER A 1 286 ? 19.484 -5.688 -13.073 1.00 82.12 286 SER A CA 1
ATOM 2292 C C . SER A 1 286 ? 18.644 -6.872 -13.559 1.00 82.12 286 SER A C 1
ATOM 2294 O O . SER A 1 286 ? 19.174 -7.968 -13.724 1.00 82.12 286 SER A O 1
ATOM 2296 N N . LEU A 1 287 ? 17.351 -6.659 -13.827 1.00 86.00 287 LEU A N 1
ATOM 2297 C CA . LEU A 1 287 ? 16.480 -7.680 -14.411 1.00 86.00 287 LEU A CA 1
ATOM 2298 C C . LEU A 1 287 ? 16.867 -8.010 -15.859 1.00 86.00 287 LEU A C 1
ATOM 2300 O O . LEU A 1 287 ? 16.937 -9.178 -16.222 1.00 86.00 287 LEU A O 1
ATOM 2304 N N . ILE A 1 288 ? 17.165 -7.003 -16.682 1.00 85.94 288 ILE A N 1
ATOM 2305 C CA . ILE A 1 288 ? 17.665 -7.213 -18.051 1.00 85.94 288 ILE A CA 1
ATOM 2306 C C . ILE A 1 288 ? 18.930 -8.079 -18.015 1.00 85.94 288 ILE A C 1
ATOM 2308 O O . ILE A 1 288 ? 19.053 -9.044 -18.769 1.00 85.94 288 ILE A O 1
ATOM 2312 N N . LEU A 1 289 ? 19.848 -7.781 -17.091 1.00 81.19 289 LEU A N 1
ATOM 2313 C CA . LEU A 1 289 ? 21.062 -8.569 -16.914 1.00 81.19 289 LEU A CA 1
ATOM 2314 C C . LEU A 1 289 ? 20.763 -10.008 -16.464 1.00 81.19 289 LEU A C 1
ATOM 2316 O O . LEU A 1 289 ? 21.384 -10.939 -16.976 1.00 81.19 289 LEU A O 1
ATOM 2320 N N . SER A 1 290 ? 19.815 -10.219 -15.545 1.00 82.12 290 SER A N 1
ATOM 2321 C CA . SER A 1 290 ? 19.468 -11.567 -15.076 1.00 82.12 290 SER A CA 1
ATOM 2322 C C . SER A 1 290 ? 18.801 -12.418 -16.161 1.00 82.12 290 SER A C 1
ATOM 2324 O O . SER A 1 290 ? 19.096 -13.611 -16.253 1.00 82.12 290 SER A O 1
ATOM 2326 N N . ILE A 1 291 ? 17.982 -11.816 -17.031 1.00 85.75 291 ILE A N 1
ATOM 2327 C CA . ILE A 1 291 ? 17.412 -12.488 -18.208 1.00 85.75 291 ILE A CA 1
ATOM 2328 C C . ILE A 1 291 ? 18.532 -12.972 -19.135 1.00 85.75 291 ILE A C 1
ATOM 2330 O O . ILE A 1 291 ? 18.524 -14.123 -19.562 1.00 85.75 291 ILE A O 1
ATOM 2334 N N . ILE A 1 292 ? 19.538 -12.137 -19.390 1.00 82.31 292 ILE A N 1
ATOM 2335 C CA . ILE A 1 292 ? 20.663 -12.491 -20.267 1.00 82.31 292 ILE A CA 1
ATOM 2336 C C . ILE A 1 292 ? 21.522 -13.596 -19.659 1.00 82.31 292 ILE A C 1
ATOM 2338 O O . ILE A 1 292 ? 21.872 -14.545 -20.355 1.00 82.31 292 ILE A O 1
ATOM 2342 N N . ILE A 1 293 ? 21.805 -13.529 -18.355 1.00 79.44 293 ILE A N 1
ATOM 2343 C CA . ILE A 1 293 ? 22.510 -14.605 -17.644 1.00 79.44 293 ILE A CA 1
ATOM 2344 C C . ILE A 1 293 ? 21.724 -15.920 -17.744 1.00 79.44 293 ILE A C 1
ATOM 2346 O O . ILE A 1 293 ? 22.318 -16.971 -17.976 1.00 79.44 293 ILE A O 1
ATOM 2350 N N . ARG A 1 294 ? 20.391 -15.874 -17.621 1.00 84.38 294 ARG A N 1
ATOM 2351 C CA . ARG A 1 294 ? 19.525 -17.049 -17.782 1.00 84.38 294 ARG A CA 1
ATOM 2352 C C . ARG A 1 294 ? 19.574 -17.610 -19.205 1.00 84.38 294 ARG A C 1
ATOM 2354 O O . ARG A 1 294 ? 19.738 -18.818 -19.352 1.00 84.38 294 ARG A O 1
ATOM 2361 N N . LEU A 1 295 ? 19.465 -16.758 -20.225 1.00 81.25 295 LEU A N 1
ATOM 2362 C CA . LEU A 1 295 ? 19.565 -17.165 -21.632 1.00 81.25 295 LEU A CA 1
ATOM 2363 C C . LEU A 1 295 ? 20.931 -17.791 -21.943 1.00 81.25 295 LEU A C 1
ATOM 2365 O O . LEU A 1 295 ? 21.001 -18.797 -22.640 1.00 81.25 295 LEU A O 1
ATOM 2369 N N . MET A 1 296 ? 22.012 -17.255 -21.368 1.00 75.25 296 MET A N 1
ATOM 2370 C CA . MET A 1 296 ? 23.339 -17.868 -21.458 1.00 75.25 296 MET A CA 1
ATOM 2371 C C . MET A 1 296 ? 23.385 -19.233 -20.757 1.00 75.25 296 MET A C 1
ATOM 2373 O O . MET A 1 296 ? 23.905 -20.188 -21.321 1.00 75.25 296 MET A O 1
ATOM 2377 N N . GLY A 1 297 ? 22.831 -19.346 -19.544 1.00 68.94 297 GLY A N 1
ATOM 2378 C CA . GLY A 1 297 ? 22.835 -20.580 -18.749 1.00 68.94 297 GLY A CA 1
ATOM 2379 C C . GLY A 1 297 ? 22.076 -21.746 -19.391 1.00 68.94 297 GLY A C 1
ATOM 2380 O O . GLY A 1 297 ? 22.456 -22.895 -19.194 1.00 68.94 297 GLY A O 1
ATOM 2381 N N . GLN A 1 298 ? 21.060 -21.462 -20.211 1.00 60.53 298 GLN A N 1
ATOM 2382 C CA . GLN A 1 298 ? 20.362 -22.474 -21.017 1.00 60.53 298 GLN A CA 1
ATOM 2383 C C . GLN A 1 298 ? 21.236 -23.082 -22.124 1.00 60.53 298 GLN A C 1
ATOM 2385 O O . GLN A 1 298 ? 20.893 -24.136 -22.650 1.00 60.53 298 GLN A O 1
ATOM 2390 N N . ALA A 1 299 ? 22.361 -22.450 -22.459 1.00 54.41 299 ALA A N 1
ATOM 2391 C CA . ALA A 1 299 ? 23.204 -22.834 -23.584 1.00 54.41 299 ALA A CA 1
ATOM 2392 C C . ALA A 1 299 ? 24.603 -23.342 -23.195 1.00 54.41 299 ALA A C 1
ATOM 2394 O O . ALA A 1 299 ? 25.373 -23.743 -24.066 1.00 54.41 299 ALA A O 1
ATOM 2395 N N . VAL A 1 300 ? 24.963 -23.330 -21.904 1.00 52.00 300 VAL A N 1
ATOM 2396 C CA . VAL A 1 300 ? 26.313 -23.701 -21.451 1.00 52.00 300 VAL A CA 1
ATOM 2397 C C . VAL A 1 300 ? 26.348 -25.154 -20.976 1.00 52.00 300 VAL A C 1
ATOM 2399 O O . VAL A 1 300 ? 26.136 -25.447 -19.802 1.00 52.00 300 VAL A O 1
ATOM 2402 N N . SER A 1 301 ? 26.707 -26.067 -21.881 1.00 50.91 301 SER A N 1
ATOM 2403 C CA . SER A 1 301 ? 27.146 -27.428 -21.549 1.00 50.91 301 SER A CA 1
ATOM 2404 C C . SER A 1 301 ? 28.584 -27.658 -22.047 1.00 50.91 301 SER A C 1
ATOM 2406 O O . SER A 1 301 ? 28.828 -28.179 -23.131 1.00 50.91 301 SER A O 1
ATOM 2408 N N . SER A 1 302 ? 29.567 -27.253 -21.238 1.00 48.91 302 SER A N 1
ATOM 2409 C CA . SER A 1 302 ? 30.965 -27.742 -21.256 1.00 48.91 302 SER A CA 1
ATOM 2410 C C . SER A 1 302 ? 31.820 -27.652 -22.545 1.00 48.91 302 SER A C 1
ATOM 2412 O O . SER A 1 302 ? 32.886 -28.260 -22.579 1.00 48.91 302 SER A O 1
ATOM 2414 N N . SER A 1 303 ? 31.454 -26.881 -23.574 1.00 53.53 303 SER A N 1
ATOM 2415 C CA . SER A 1 303 ? 32.311 -26.631 -24.758 1.00 53.53 303 SER A CA 1
ATOM 2416 C C . SER A 1 303 ? 32.688 -25.146 -24.926 1.00 53.53 303 SER A C 1
ATOM 2418 O O . SER A 1 303 ? 32.232 -24.292 -24.168 1.00 53.53 303 SER A O 1
ATOM 2420 N N . SER A 1 304 ? 33.602 -24.814 -25.847 1.00 61.44 304 SER A N 1
ATOM 2421 C CA . SER A 1 304 ? 33.899 -23.421 -26.208 1.00 61.44 304 SER A CA 1
ATOM 2422 C C . SER A 1 304 ? 32.768 -22.862 -27.079 1.00 61.44 304 SER A C 1
ATOM 2424 O O . SER A 1 304 ? 32.460 -23.422 -28.130 1.00 61.44 304 SER A O 1
ATOM 2426 N N . TYR A 1 305 ? 32.150 -21.755 -26.659 1.00 73.25 305 TYR A N 1
ATOM 2427 C CA . TYR A 1 305 ? 31.029 -21.125 -27.368 1.00 73.25 305 TYR A CA 1
ATOM 2428 C C . TYR A 1 305 ? 31.381 -19.709 -27.810 1.00 73.25 305 TYR A C 1
ATOM 2430 O O . TYR A 1 305 ? 32.014 -18.982 -27.049 1.00 73.25 305 TYR A O 1
ATOM 2438 N N . ILE A 1 306 ? 30.917 -19.307 -28.996 1.00 78.00 306 ILE A N 1
ATOM 2439 C CA . ILE A 1 306 ? 30.826 -17.904 -29.411 1.00 78.00 306 ILE A CA 1
ATOM 2440 C C . ILE A 1 306 ? 29.389 -17.444 -29.173 1.00 78.00 306 ILE A C 1
ATOM 2442 O O . ILE A 1 306 ? 28.462 -17.995 -29.759 1.00 78.00 306 ILE A O 1
ATOM 2446 N N . VAL A 1 307 ? 29.208 -16.424 -28.339 1.00 82.50 307 VAL A N 1
ATOM 2447 C CA . VAL A 1 307 ? 27.899 -15.838 -28.028 1.00 82.50 307 VAL A CA 1
ATOM 2448 C C . VAL A 1 307 ? 27.842 -14.412 -28.561 1.00 82.50 307 VAL A C 1
ATOM 2450 O O . VAL A 1 307 ? 28.673 -13.568 -28.204 1.00 82.50 307 VAL A O 1
ATOM 2453 N N . LYS A 1 308 ? 26.843 -14.135 -29.399 1.00 84.94 308 LYS A N 1
ATOM 2454 C CA . LYS A 1 308 ? 26.499 -12.791 -29.864 1.00 84.94 308 LYS A CA 1
ATOM 2455 C C . LYS A 1 308 ? 25.106 -12.436 -29.374 1.00 84.94 308 LYS A C 1
ATOM 2457 O O . LYS A 1 308 ? 24.167 -13.161 -29.651 1.00 84.94 308 LYS A O 1
ATOM 2462 N N . GLY A 1 309 ? 24.974 -11.343 -28.638 1.00 85.69 309 GLY A N 1
ATOM 2463 C CA . GLY A 1 309 ? 23.689 -10.882 -28.128 1.00 85.69 309 GLY A CA 1
ATOM 2464 C C . GLY A 1 309 ? 23.301 -9.526 -28.684 1.00 85.69 309 GLY A C 1
ATOM 2465 O O . GLY A 1 309 ? 24.152 -8.645 -28.813 1.00 85.69 309 GLY A O 1
ATOM 2466 N N . SER A 1 310 ? 22.020 -9.360 -28.974 1.00 89.06 310 SER A N 1
ATOM 2467 C CA . SER A 1 310 ? 21.411 -8.118 -29.433 1.00 89.06 310 SER A CA 1
ATOM 2468 C C . SER A 1 310 ? 20.085 -7.881 -28.711 1.00 89.06 310 SER A C 1
ATOM 2470 O O . SER A 1 310 ? 19.573 -8.740 -27.986 1.00 89.06 310 SER A O 1
ATOM 2472 N N . TYR A 1 311 ? 19.526 -6.688 -28.887 1.00 93.62 311 TYR A N 1
ATOM 2473 C CA . TYR A 1 311 ? 18.194 -6.378 -28.397 1.00 93.62 311 TYR A CA 1
ATOM 2474 C C . TYR A 1 311 ? 17.424 -5.526 -29.400 1.00 93.62 311 TYR A C 1
ATOM 2476 O O . TYR A 1 311 ? 18.008 -4.815 -30.217 1.00 93.62 311 TYR A O 1
ATOM 2484 N N . SER A 1 312 ? 16.101 -5.554 -29.296 1.00 92.38 312 SER A N 1
ATOM 2485 C CA . SER A 1 312 ? 15.218 -4.624 -29.992 1.00 92.38 312 SER A CA 1
ATOM 2486 C C . SER A 1 312 ? 14.225 -3.986 -29.024 1.00 92.38 312 SER A C 1
ATOM 2488 O O . SER A 1 312 ? 14.014 -4.462 -27.905 1.00 92.38 312 SER A O 1
ATOM 2490 N N . VAL A 1 313 ? 13.639 -2.868 -29.453 1.00 92.69 313 VAL A N 1
ATOM 2491 C CA . VAL A 1 313 ? 12.649 -2.105 -28.686 1.00 92.69 313 VAL A CA 1
ATOM 2492 C C . VAL A 1 313 ? 11.367 -1.999 -29.518 1.00 92.69 313 VAL A C 1
ATOM 2494 O O . VAL A 1 313 ? 11.163 -0.977 -30.178 1.00 92.69 313 VAL A O 1
ATOM 2497 N N . PRO A 1 314 ? 10.524 -3.048 -29.565 1.00 92.19 314 PRO A N 1
ATOM 2498 C CA . PRO A 1 314 ? 9.385 -3.071 -30.482 1.00 92.19 314 PRO A CA 1
ATOM 2499 C C . PRO A 1 314 ? 8.293 -2.055 -30.129 1.00 92.19 314 PRO A C 1
ATOM 2501 O O . PRO A 1 314 ? 7.530 -1.649 -31.006 1.00 92.19 314 PRO A O 1
ATOM 2504 N N . TYR A 1 315 ? 8.245 -1.611 -28.870 1.00 91.69 315 TYR A N 1
ATOM 2505 C CA . TYR A 1 315 ? 7.362 -0.543 -28.419 1.00 91.69 315 TYR A CA 1
ATOM 2506 C C . TYR A 1 315 ? 8.028 0.284 -27.316 1.00 91.69 315 TYR A C 1
ATOM 2508 O O . TYR A 1 315 ? 8.649 -0.257 -26.402 1.00 91.69 315 TYR A O 1
ATOM 2516 N N . ASN A 1 316 ? 7.913 1.607 -27.400 1.00 90.38 316 ASN A N 1
ATOM 2517 C CA . ASN A 1 316 ? 8.456 2.531 -26.407 1.00 90.38 316 ASN A CA 1
ATOM 2518 C C . ASN A 1 316 ? 7.707 3.856 -26.483 1.00 90.38 316 ASN A C 1
ATOM 2520 O O . ASN A 1 316 ? 8.152 4.790 -27.151 1.00 90.38 316 ASN A O 1
ATOM 2524 N N . ASN A 1 317 ? 6.537 3.912 -25.863 1.00 84.88 317 ASN A N 1
ATOM 2525 C CA . ASN A 1 317 ? 5.709 5.107 -25.829 1.00 84.88 317 ASN A CA 1
ATOM 2526 C C . ASN A 1 317 ? 4.724 5.030 -24.655 1.00 84.88 317 ASN A C 1
ATOM 2528 O O . ASN A 1 317 ? 4.534 3.961 -24.089 1.00 84.88 317 ASN A O 1
ATOM 2532 N N . HIS A 1 318 ? 4.080 6.135 -24.281 1.00 80.75 318 HIS A N 1
ATOM 2533 C CA . HIS A 1 318 ? 3.027 6.126 -23.250 1.00 80.75 318 HIS A CA 1
ATOM 2534 C C . HIS A 1 318 ? 3.430 5.485 -21.913 1.00 80.75 318 HIS A C 1
ATOM 2536 O O . HIS A 1 318 ? 2.649 4.755 -21.313 1.00 80.75 318 HIS A O 1
ATOM 2542 N N . ASP A 1 319 ? 4.657 5.750 -21.454 1.00 86.06 319 ASP A N 1
ATOM 2543 C CA . ASP A 1 319 ? 5.235 5.151 -20.242 1.00 86.06 319 ASP A CA 1
ATOM 2544 C C . ASP A 1 319 ? 5.272 3.613 -20.269 1.00 86.06 319 ASP A C 1
ATOM 2546 O O . ASP A 1 319 ? 5.350 2.970 -19.227 1.00 86.06 319 ASP A O 1
ATOM 2550 N N . LEU A 1 320 ? 5.215 3.004 -21.451 1.00 90.44 320 LEU A N 1
ATOM 2551 C CA . LEU A 1 320 ? 5.258 1.566 -21.663 1.00 90.44 320 LEU A CA 1
ATOM 2552 C C . LEU A 1 320 ? 6.443 1.230 -22.569 1.00 90.44 320 LEU A C 1
ATOM 2554 O O . LEU A 1 320 ? 6.693 1.882 -23.586 1.00 90.44 320 LEU A O 1
ATOM 2558 N N . LEU A 1 321 ? 7.184 0.198 -22.184 1.00 93.00 321 LEU A N 1
ATOM 2559 C CA . LEU A 1 321 ? 8.385 -0.250 -22.872 1.00 93.00 321 LEU A CA 1
ATOM 2560 C C . LEU A 1 321 ? 8.303 -1.756 -23.093 1.00 93.00 321 LEU A C 1
ATOM 2562 O O . LEU A 1 321 ? 8.179 -2.521 -22.137 1.00 93.00 321 LEU A O 1
ATOM 2566 N N . SER A 1 322 ? 8.406 -2.167 -24.355 1.00 95.75 322 SER A N 1
ATOM 2567 C CA . SER A 1 322 ? 8.630 -3.551 -24.748 1.00 95.75 322 SER A CA 1
ATOM 2568 C C . SER A 1 322 ? 10.069 -3.713 -25.230 1.00 95.75 322 SER A C 1
ATOM 2570 O O . SER A 1 322 ? 10.532 -2.959 -26.087 1.00 95.75 322 SER A O 1
ATOM 2572 N N . LEU A 1 323 ? 10.778 -4.683 -24.661 1.00 95.69 323 LEU A N 1
ATOM 2573 C CA . LEU A 1 323 ? 12.133 -5.073 -25.035 1.00 95.69 323 LEU A CA 1
ATOM 2574 C C . LEU A 1 323 ? 12.135 -6.536 -25.458 1.00 95.69 323 LEU A C 1
ATOM 2576 O O . LEU A 1 323 ? 11.476 -7.366 -24.832 1.00 95.69 323 LEU A O 1
ATOM 2580 N N . VAL A 1 324 ? 12.929 -6.848 -26.473 1.00 95.38 324 VAL A N 1
ATOM 2581 C CA . VAL A 1 324 ? 13.241 -8.223 -26.872 1.00 95.38 324 VAL A CA 1
ATOM 2582 C C . VAL A 1 324 ? 14.751 -8.382 -26.824 1.00 95.38 324 VAL A C 1
ATOM 2584 O O . VAL A 1 324 ? 15.476 -7.536 -27.342 1.00 95.38 324 VAL A O 1
ATOM 2587 N N . LEU A 1 325 ? 15.212 -9.437 -26.164 1.00 93.81 325 LEU A N 1
ATOM 2588 C CA . LEU A 1 325 ? 16.612 -9.793 -25.976 1.00 93.81 325 LEU A CA 1
ATOM 2589 C C . LEU A 1 325 ? 16.872 -11.089 -26.736 1.00 93.81 325 LEU A C 1
ATOM 2591 O O . LEU A 1 325 ? 16.172 -12.073 -26.504 1.00 93.81 325 LEU A O 1
ATOM 2595 N N . THR A 1 326 ? 17.886 -11.104 -27.594 1.00 91.31 326 THR A N 1
ATOM 2596 C CA . THR A 1 326 ? 18.198 -12.251 -28.453 1.00 91.31 326 THR A CA 1
ATOM 2597 C C . THR A 1 326 ? 19.672 -12.608 -28.313 1.00 91.31 326 THR A C 1
ATOM 2599 O O . THR A 1 326 ? 20.526 -11.726 -28.381 1.00 91.31 326 THR A O 1
ATOM 2602 N N . LEU A 1 327 ? 19.986 -13.889 -28.115 1.00 89.31 327 LEU A N 1
ATOM 2603 C CA . LEU A 1 327 ? 21.352 -14.412 -28.139 1.00 89.31 327 LEU A CA 1
ATOM 2604 C C . LEU A 1 327 ? 21.492 -15.467 -29.238 1.00 89.31 327 LEU A C 1
ATOM 2606 O O . LEU A 1 327 ? 20.773 -16.462 -29.233 1.00 89.31 327 LEU A O 1
ATOM 2610 N N . ASP A 1 328 ? 22.470 -15.281 -30.115 1.00 87.88 328 ASP A N 1
ATOM 2611 C CA . ASP A 1 328 ? 22.964 -16.285 -31.049 1.00 87.88 328 ASP A CA 1
ATOM 2612 C C . ASP A 1 328 ? 24.176 -16.983 -30.440 1.00 87.88 328 ASP A C 1
ATOM 2614 O O . ASP A 1 328 ? 25.193 -16.358 -30.117 1.00 87.88 328 ASP A O 1
ATOM 2618 N N . ILE A 1 329 ? 24.064 -18.294 -30.272 1.00 85.06 329 ILE A N 1
ATOM 2619 C CA . ILE A 1 329 ? 25.024 -19.109 -29.543 1.00 85.06 329 ILE A CA 1
ATOM 2620 C C . ILE A 1 329 ? 25.560 -20.172 -30.485 1.00 85.06 329 ILE A C 1
ATOM 2622 O O . ILE A 1 329 ? 24.829 -21.022 -30.982 1.00 85.06 329 ILE A O 1
ATOM 2626 N N . TYR A 1 330 ? 26.858 -20.115 -30.750 1.00 82.69 330 TYR A N 1
ATOM 2627 C CA . TYR A 1 330 ? 27.551 -21.058 -31.611 1.00 82.69 330 TYR A CA 1
ATOM 2628 C C . TYR A 1 330 ? 28.498 -21.907 -30.772 1.00 82.69 330 TYR A C 1
ATOM 2630 O O . TYR A 1 330 ? 29.499 -21.401 -30.260 1.00 82.69 330 TYR A O 1
ATOM 2638 N N . ALA A 1 331 ? 28.192 -23.194 -30.625 1.00 78.12 331 ALA A N 1
ATOM 2639 C CA . ALA A 1 331 ? 29.100 -24.135 -29.984 1.00 78.12 331 ALA A CA 1
ATOM 2640 C C . ALA A 1 331 ? 30.176 -24.581 -30.977 1.00 78.12 331 ALA A C 1
ATOM 2642 O O . ALA A 1 331 ? 29.878 -24.901 -32.130 1.00 78.12 331 ALA A O 1
ATOM 2643 N N . SER A 1 332 ? 31.434 -24.625 -30.540 1.00 73.56 332 SER A N 1
ATOM 2644 C CA . SER A 1 332 ? 32.539 -25.094 -31.376 1.00 73.56 332 SER A CA 1
ATOM 2645 C C . SER A 1 332 ? 32.266 -26.510 -31.897 1.00 73.56 332 SER A C 1
ATOM 2647 O O . SER A 1 332 ? 31.992 -27.421 -31.119 1.00 73.56 332 SER A O 1
ATOM 2649 N N . GLY A 1 333 ? 32.333 -26.690 -33.219 1.00 71.50 333 GLY A N 1
ATOM 2650 C CA . GLY A 1 333 ? 32.021 -27.956 -33.892 1.00 71.50 333 GLY A CA 1
ATOM 2651 C C . GLY A 1 333 ? 30.543 -28.160 -34.253 1.00 71.50 333 GLY A C 1
ATOM 2652 O O . GLY A 1 333 ? 30.225 -29.171 -34.872 1.00 71.50 333 GLY A O 1
ATOM 2653 N N . SER A 1 334 ? 29.647 -27.224 -33.917 1.00 74.50 334 SER A N 1
ATOM 2654 C CA . SER A 1 334 ? 28.251 -27.261 -34.377 1.00 74.50 334 SER A CA 1
ATOM 2655 C C . SER A 1 334 ? 28.114 -26.791 -35.823 1.00 74.50 334 SER A C 1
ATOM 2657 O O . SER A 1 334 ? 28.819 -25.886 -36.262 1.00 74.50 334 SER A O 1
ATOM 2659 N N . ALA A 1 335 ? 27.173 -27.382 -36.561 1.00 78.25 335 ALA A N 1
ATOM 2660 C CA . ALA A 1 335 ? 26.893 -27.002 -37.948 1.00 78.25 335 ALA A CA 1
ATOM 2661 C C . ALA A 1 335 ? 26.110 -25.679 -38.070 1.00 78.25 335 ALA A C 1
ATOM 2663 O O . ALA A 1 335 ? 26.119 -25.057 -39.130 1.00 78.25 335 ALA A O 1
ATOM 2664 N N . HIS A 1 336 ? 25.439 -25.244 -37.000 1.00 76.69 336 HIS A N 1
ATOM 2665 C CA . HIS A 1 336 ? 24.635 -24.024 -36.953 1.00 76.69 336 HIS A CA 1
ATOM 2666 C C . HIS A 1 336 ? 24.703 -23.374 -35.565 1.00 76.69 336 HIS A C 1
ATOM 2668 O O . HIS A 1 336 ? 25.064 -24.010 -34.574 1.00 76.69 336 HIS A O 1
ATOM 2674 N N . SER A 1 337 ? 24.370 -22.085 -35.501 1.00 77.94 337 SER A N 1
ATOM 2675 C CA . SER A 1 337 ? 24.101 -21.394 -34.241 1.00 77.94 337 SER A CA 1
ATOM 2676 C C . SER A 1 337 ? 22.692 -21.714 -33.742 1.00 77.94 337 SER A C 1
ATOM 2678 O O . SER A 1 337 ? 21.784 -21.964 -34.533 1.00 77.94 337 SER A O 1
ATOM 2680 N N . GLN A 1 338 ? 22.505 -21.657 -32.430 1.00 82.50 338 GLN A N 1
ATOM 2681 C CA . GLN A 1 338 ? 21.203 -21.669 -31.781 1.00 82.50 338 GLN A CA 1
ATOM 2682 C C . GLN A 1 338 ? 20.831 -20.239 -31.389 1.00 82.50 338 GLN A C 1
ATOM 2684 O O . GLN A 1 338 ? 21.610 -19.566 -30.715 1.00 82.50 338 GLN A O 1
ATOM 2689 N N . THR A 1 339 ? 19.638 -19.791 -31.769 1.00 87.69 339 THR A N 1
ATOM 2690 C CA . THR A 1 339 ? 19.108 -18.491 -31.346 1.00 87.69 339 THR A CA 1
ATOM 2691 C C . THR A 1 339 ? 18.138 -18.689 -30.185 1.00 87.69 339 THR A C 1
ATOM 2693 O O . THR A 1 339 ? 17.172 -19.446 -30.289 1.00 87.69 339 THR A O 1
ATOM 2696 N N . VAL A 1 340 ? 18.380 -17.999 -29.072 1.00 88.88 340 VAL A N 1
ATOM 2697 C CA . VAL A 1 340 ? 17.475 -17.947 -27.915 1.00 88.88 340 VAL A CA 1
ATOM 2698 C C . VAL A 1 340 ? 16.980 -16.521 -27.703 1.00 88.88 340 VAL A C 1
ATOM 2700 O O . VAL A 1 340 ? 17.720 -15.561 -27.912 1.00 88.88 340 VAL A O 1
ATOM 2703 N N . GLN A 1 341 ? 15.722 -16.375 -27.291 1.00 92.00 341 GLN A N 1
ATOM 2704 C CA . GLN A 1 341 ? 15.065 -15.078 -27.143 1.00 92.00 341 GLN A CA 1
ATOM 2705 C C . GLN A 1 341 ? 14.253 -15.014 -25.854 1.00 92.00 341 GLN A C 1
ATOM 2707 O O . GLN A 1 341 ? 13.617 -15.994 -25.463 1.00 92.00 341 GLN A O 1
ATOM 2712 N N . ASP A 1 342 ? 14.239 -13.838 -25.236 1.00 93.38 342 ASP A N 1
ATOM 2713 C CA . ASP A 1 342 ? 13.317 -13.491 -24.160 1.00 93.38 342 ASP A CA 1
ATOM 2714 C C . ASP A 1 342 ? 12.832 -12.046 -24.314 1.00 93.38 342 ASP A C 1
ATOM 2716 O O . ASP A 1 342 ? 13.380 -11.267 -25.097 1.00 93.38 342 ASP A O 1
ATOM 2720 N N . SER A 1 343 ? 11.803 -11.665 -23.569 1.00 94.81 343 SER A N 1
ATOM 2721 C CA . SER A 1 343 ? 11.180 -10.350 -23.704 1.00 94.81 343 SER A CA 1
ATOM 2722 C C . SER A 1 343 ? 10.694 -9.791 -22.377 1.00 94.81 343 SER A C 1
ATOM 2724 O O . SER A 1 343 ? 10.475 -10.504 -21.401 1.00 94.81 343 SER A O 1
ATOM 2726 N N . LEU A 1 344 ? 10.533 -8.471 -22.350 1.00 94.56 344 LEU A N 1
ATOM 2727 C CA . LEU A 1 344 ? 10.067 -7.725 -21.193 1.00 94.56 344 LEU A CA 1
ATOM 2728 C C . LEU A 1 344 ? 9.042 -6.690 -21.647 1.00 94.56 344 LEU A C 1
ATOM 2730 O O . LEU A 1 344 ? 9.285 -5.966 -22.611 1.00 94.56 344 LEU A O 1
ATOM 2734 N N . PHE A 1 345 ? 7.920 -6.595 -20.941 1.00 95.06 345 PHE A N 1
ATOM 2735 C CA . PHE A 1 345 ? 6.944 -5.526 -21.123 1.00 95.06 345 PHE A CA 1
ATOM 2736 C C . PHE A 1 345 ? 6.660 -4.879 -19.773 1.00 95.06 345 PHE A C 1
ATOM 2738 O O . PHE A 1 345 ? 6.316 -5.563 -18.810 1.00 95.06 345 PHE A O 1
ATOM 2745 N N . LEU A 1 346 ? 6.876 -3.570 -19.676 1.00 92.50 346 LEU A N 1
ATOM 2746 C CA . LEU A 1 346 ? 6.842 -2.871 -18.396 1.00 92.50 346 LEU A CA 1
ATOM 2747 C C . LEU A 1 346 ? 6.331 -1.442 -18.525 1.00 92.50 346 LEU A C 1
ATOM 2749 O O . LEU A 1 346 ? 6.454 -0.811 -19.574 1.00 92.50 346 LEU A O 1
ATOM 2753 N N . ASN A 1 347 ? 5.827 -0.919 -17.414 1.00 90.25 347 ASN A N 1
ATOM 2754 C CA . ASN A 1 347 ? 5.524 0.486 -17.233 1.00 90.25 347 ASN A CA 1
ATOM 2755 C C . ASN A 1 347 ? 6.755 1.226 -16.696 1.00 90.25 347 ASN A C 1
ATOM 2757 O O . ASN A 1 347 ? 7.253 0.924 -15.614 1.00 90.25 347 ASN A O 1
ATOM 2761 N N . THR A 1 348 ? 7.266 2.204 -17.435 1.00 85.06 348 THR A N 1
ATOM 2762 C CA . THR A 1 348 ? 8.507 2.921 -17.117 1.00 85.06 348 THR A CA 1
ATOM 2763 C C . THR A 1 348 ? 8.318 3.987 -16.040 1.00 85.06 348 THR A C 1
ATOM 2765 O O . THR A 1 348 ? 9.293 4.427 -15.431 1.00 85.06 348 THR A O 1
ATOM 2768 N N . LYS A 1 349 ? 7.071 4.360 -15.737 1.00 79.69 349 LYS A N 1
ATOM 2769 C CA . LYS A 1 349 ? 6.725 5.272 -14.644 1.00 79.69 349 LYS A CA 1
ATOM 2770 C C . LYS A 1 349 ? 6.630 4.547 -13.303 1.00 79.69 349 LYS A C 1
ATOM 2772 O O . LYS A 1 349 ? 7.182 5.023 -12.314 1.00 79.69 349 LYS A O 1
ATOM 2777 N N . THR A 1 350 ? 5.939 3.409 -13.257 1.00 81.88 350 THR A N 1
ATOM 2778 C CA . THR A 1 350 ? 5.729 2.635 -12.018 1.00 81.88 350 THR A CA 1
ATOM 2779 C C . THR A 1 350 ? 6.797 1.564 -11.798 1.00 81.88 350 THR A C 1
ATOM 2781 O O . THR A 1 350 ? 6.999 1.112 -10.673 1.00 81.88 350 THR A O 1
ATOM 2784 N N . GLY A 1 351 ? 7.490 1.155 -12.862 1.00 82.00 351 GLY A N 1
ATOM 2785 C CA . GLY A 1 351 ? 8.381 -0.003 -12.891 1.00 82.00 351 GLY A CA 1
ATOM 2786 C C . GLY A 1 351 ? 7.663 -1.347 -12.785 1.00 82.00 351 GLY A C 1
ATOM 2787 O O . GLY A 1 351 ? 8.326 -2.355 -12.546 1.00 82.00 351 GLY A O 1
ATOM 2788 N N . GLN A 1 352 ? 6.334 -1.373 -12.931 1.00 88.06 352 GLN A N 1
ATOM 2789 C CA . GLN A 1 352 ? 5.565 -2.612 -12.998 1.00 88.06 352 GLN A CA 1
ATOM 2790 C C . GLN A 1 352 ? 5.933 -3.374 -14.270 1.00 88.06 352 GLN A C 1
ATOM 2792 O O . GLN A 1 352 ? 5.954 -2.796 -15.352 1.00 88.06 352 GLN A O 1
ATOM 2797 N N . ILE A 1 353 ? 6.196 -4.666 -14.131 1.00 90.38 353 ILE A N 1
ATOM 2798 C CA . ILE A 1 353 ? 6.390 -5.593 -15.245 1.00 90.38 353 ILE A CA 1
ATOM 2799 C C . ILE A 1 353 ? 5.089 -6.356 -15.396 1.00 90.38 353 ILE A C 1
ATOM 2801 O O . ILE A 1 353 ? 4.530 -6.777 -14.387 1.00 90.38 353 ILE A O 1
ATOM 2805 N N . TYR A 1 354 ? 4.614 -6.487 -16.627 1.00 93.19 354 TYR A N 1
ATOM 2806 C CA . TYR A 1 354 ? 3.340 -7.127 -16.901 1.00 93.19 354 TYR A CA 1
ATOM 2807 C C . TYR A 1 354 ? 3.544 -8.579 -17.310 1.00 93.19 354 TYR A C 1
ATOM 2809 O O . TYR A 1 354 ? 4.298 -8.878 -18.242 1.00 93.19 354 TYR A O 1
ATOM 2817 N N . ASP A 1 355 ? 2.813 -9.476 -16.667 1.00 92.00 355 ASP A N 1
ATOM 2818 C CA . ASP A 1 355 ? 2.597 -10.817 -17.189 1.00 92.00 355 ASP A CA 1
ATOM 2819 C C . ASP A 1 355 ? 1.514 -10.798 -18.278 1.00 92.00 355 ASP A C 1
ATOM 2821 O O . ASP A 1 355 ? 0.645 -9.926 -18.319 1.00 92.00 355 ASP A O 1
ATOM 2825 N N . LEU A 1 356 ? 1.543 -11.787 -19.178 1.00 92.75 356 LEU A N 1
ATOM 2826 C CA . LEU A 1 356 ? 0.603 -11.861 -20.305 1.00 92.75 356 LEU A CA 1
ATOM 2827 C C . LEU A 1 356 ? -0.862 -11.865 -19.841 1.00 92.75 356 LEU A C 1
ATOM 2829 O O . LEU A 1 356 ? -1.716 -11.258 -20.482 1.00 92.75 356 LEU A O 1
ATOM 2833 N N . SER A 1 357 ? -1.152 -12.538 -18.727 1.00 90.69 357 SER A N 1
ATOM 2834 C CA . SER A 1 357 ? -2.495 -12.635 -18.149 1.00 90.69 357 SER A CA 1
ATOM 2835 C C . SER A 1 357 ? -3.029 -11.289 -17.651 1.00 90.69 357 SER A C 1
ATOM 2837 O O . SER A 1 357 ? -4.233 -11.048 -17.734 1.00 90.69 357 SER A O 1
ATOM 2839 N N . GLU A 1 358 ? -2.155 -10.391 -17.190 1.00 90.25 358 GLU A N 1
ATOM 2840 C CA . GLU A 1 358 ? -2.523 -9.072 -16.658 1.00 90.25 358 GLU A CA 1
ATOM 2841 C C . GLU A 1 358 ? -2.994 -8.099 -17.747 1.00 90.25 358 GLU A C 1
ATOM 2843 O O . GLU A 1 358 ? -3.567 -7.051 -17.446 1.00 90.25 358 GLU A O 1
ATOM 2848 N N . LEU A 1 359 ? -2.794 -8.444 -19.022 1.00 90.88 359 LEU A N 1
ATOM 2849 C CA . LEU A 1 359 ? -3.278 -7.643 -20.143 1.00 90.88 359 LEU A CA 1
ATOM 2850 C C . LEU A 1 359 ? -4.791 -7.807 -20.366 1.00 90.88 359 LEU A C 1
ATOM 2852 O O . LEU A 1 359 ? -5.406 -6.960 -21.018 1.00 90.88 359 LEU A O 1
ATOM 2856 N N . PHE A 1 360 ? -5.402 -8.863 -19.825 1.00 90.94 360 PHE A N 1
ATOM 2857 C CA . PHE A 1 360 ? -6.785 -9.253 -20.102 1.00 90.94 360 PHE A CA 1
ATOM 2858 C C . PHE A 1 360 ? -7.729 -8.963 -18.930 1.00 90.94 360 PHE A C 1
ATOM 2860 O O . PHE A 1 360 ? -7.319 -8.854 -17.775 1.00 90.94 360 PHE A O 1
ATOM 2867 N N . ALA A 1 361 ? -9.022 -8.817 -19.228 1.00 85.38 361 ALA A N 1
ATOM 2868 C CA . ALA A 1 361 ? -10.037 -8.589 -18.205 1.00 85.38 361 ALA A CA 1
ATOM 2869 C C . ALA A 1 361 ? -10.177 -9.798 -17.263 1.00 85.38 361 ALA A C 1
ATOM 2871 O O . ALA A 1 361 ? -10.095 -10.957 -17.680 1.00 85.38 361 ALA A O 1
ATOM 2872 N N . LYS A 1 362 ? -10.434 -9.533 -15.975 1.00 84.88 362 LYS A N 1
ATOM 2873 C CA . LYS A 1 362 ? -10.662 -10.594 -14.981 1.00 84.88 362 LYS A CA 1
ATOM 2874 C C . LYS A 1 362 ? -11.835 -11.483 -15.406 1.00 84.88 362 LYS A C 1
ATOM 2876 O O . LYS A 1 362 ? -12.877 -10.986 -15.821 1.00 84.88 362 LYS A O 1
ATOM 2881 N N . GLY A 1 363 ? -11.661 -12.798 -15.281 1.00 80.62 363 GLY A N 1
ATOM 2882 C CA . GLY A 1 363 ? -12.666 -13.792 -15.672 1.00 80.62 363 GLY A CA 1
ATOM 2883 C C . GLY A 1 363 ? -12.671 -14.150 -17.163 1.00 80.62 363 GLY A C 1
ATOM 2884 O O . GLY A 1 363 ? -13.358 -15.093 -17.550 1.00 80.62 363 GLY A O 1
ATOM 2885 N N . VAL A 1 364 ? -11.883 -13.470 -18.004 1.00 84.94 364 VAL A N 1
ATOM 2886 C CA . VAL A 1 364 ? -11.679 -13.887 -19.395 1.00 84.94 364 VAL A CA 1
ATOM 2887 C C . VAL A 1 364 ? -10.680 -15.039 -19.444 1.00 84.94 364 VAL A C 1
ATOM 2889 O O . VAL A 1 364 ? -9.560 -14.939 -18.943 1.00 84.94 364 VAL A O 1
ATOM 2892 N N . SER A 1 365 ? -11.054 -16.125 -20.122 1.00 88.81 365 SER A N 1
ATOM 2893 C CA . SER A 1 365 ? -10.117 -17.196 -20.475 1.00 88.81 365 SER A CA 1
ATOM 2894 C C . SER A 1 365 ? -9.209 -16.737 -21.622 1.00 88.81 365 SER A C 1
ATOM 2896 O O . SER A 1 365 ? -9.416 -17.082 -22.788 1.00 88.81 365 SER A O 1
ATOM 2898 N N . TYR A 1 366 ? -8.223 -15.893 -21.305 1.00 90.38 366 TYR A N 1
ATOM 2899 C CA . TYR A 1 366 ? -7.336 -15.303 -22.310 1.00 90.38 366 TYR A CA 1
ATOM 2900 C C . TYR A 1 366 ? -6.556 -16.380 -23.077 1.00 90.38 366 TYR A C 1
ATOM 2902 O O . TYR A 1 366 ? -6.373 -16.265 -24.283 1.00 90.38 366 TYR A O 1
ATOM 2910 N N . GLU A 1 367 ? -6.195 -17.484 -22.419 1.00 89.94 367 GLU A N 1
ATOM 2911 C CA . GLU A 1 367 ? -5.582 -18.660 -23.044 1.00 89.94 367 GLU A CA 1
ATOM 2912 C C . GLU A 1 367 ? -6.425 -19.205 -24.206 1.00 89.94 367 GLU A C 1
ATOM 2914 O O . GLU A 1 367 ? -5.912 -19.425 -25.303 1.00 89.94 367 GLU A O 1
ATOM 2919 N N . ALA A 1 368 ? -7.739 -19.355 -24.008 1.00 88.56 368 ALA A N 1
ATOM 2920 C CA . ALA A 1 368 ? -8.647 -19.811 -25.057 1.00 88.56 368 ALA A CA 1
ATOM 2921 C C . ALA A 1 368 ? -8.792 -18.779 -26.188 1.00 88.56 368 ALA A C 1
ATOM 2923 O O . ALA A 1 368 ? -8.927 -19.147 -27.356 1.00 88.56 368 ALA A O 1
ATOM 2924 N N . VAL A 1 369 ? -8.751 -17.481 -25.869 1.00 89.12 369 VAL A N 1
ATOM 2925 C CA . VAL A 1 369 ? -8.737 -16.413 -26.880 1.00 89.12 369 VAL A CA 1
ATOM 2926 C C . VAL A 1 369 ? -7.479 -16.514 -27.742 1.00 89.12 369 VAL A C 1
ATOM 2928 O O . VAL A 1 369 ? -7.592 -16.600 -28.962 1.00 89.12 369 VAL A O 1
ATOM 2931 N N . LEU A 1 370 ? -6.301 -16.571 -27.123 1.00 91.81 370 LEU A N 1
ATOM 2932 C CA . LEU A 1 370 ? -5.020 -16.633 -27.824 1.00 91.81 370 LEU A CA 1
ATOM 2933 C C . LEU A 1 370 ? -4.876 -17.918 -28.647 1.00 91.81 370 LEU A C 1
ATOM 2935 O O . LEU A 1 370 ? -4.448 -17.856 -29.796 1.00 91.81 370 LEU A O 1
ATOM 2939 N N . ASN A 1 371 ? -5.313 -19.066 -28.121 1.00 89.81 371 ASN A N 1
ATOM 2940 C CA . ASN A 1 371 ? -5.294 -20.339 -28.849 1.00 89.81 371 ASN A CA 1
ATOM 2941 C C . ASN A 1 371 ? -6.104 -20.293 -30.149 1.00 89.81 371 ASN A C 1
ATOM 2943 O O . ASN A 1 371 ? -5.682 -20.871 -31.148 1.00 89.81 371 ASN A O 1
ATOM 2947 N N . ARG A 1 372 ? -7.233 -19.572 -30.174 1.00 88.50 372 ARG A N 1
ATOM 2948 C CA . ARG A 1 372 ? -8.011 -19.387 -31.409 1.00 88.50 372 ARG A CA 1
ATOM 2949 C C . ARG A 1 372 ? -7.227 -18.617 -32.466 1.00 88.50 372 ARG A C 1
ATOM 2951 O O . ARG A 1 372 ? -7.256 -19.006 -33.627 1.00 88.50 372 ARG A O 1
ATOM 2958 N N . PHE A 1 373 ? -6.499 -17.572 -32.075 1.00 88.62 373 PHE A N 1
ATOM 2959 C CA . PHE A 1 373 ? -5.639 -16.836 -33.006 1.00 88.62 373 PHE A CA 1
ATOM 2960 C C . PHE A 1 373 ? -4.446 -17.669 -33.481 1.00 88.62 373 PHE A C 1
ATOM 2962 O O . PHE A 1 373 ? -4.116 -17.616 -34.661 1.00 88.62 373 PHE A O 1
ATOM 2969 N N . LEU A 1 374 ? -3.842 -18.470 -32.597 1.00 86.06 374 LEU A N 1
ATOM 2970 C CA . LEU A 1 374 ? -2.736 -19.368 -32.947 1.00 86.06 374 LEU A CA 1
ATOM 2971 C C . LEU A 1 374 ? -3.139 -20.406 -34.000 1.00 86.06 374 LEU A C 1
ATOM 2973 O O . LEU A 1 374 ? -2.380 -20.628 -34.933 1.00 86.06 374 LEU A O 1
ATOM 2977 N N . LEU A 1 375 ? -4.322 -21.012 -33.860 1.00 84.75 375 LEU A N 1
ATOM 2978 C CA . LEU A 1 375 ? -4.832 -22.009 -34.808 1.00 84.75 375 LEU A CA 1
ATOM 2979 C C . LEU A 1 375 ? -5.356 -21.388 -36.110 1.00 84.75 375 LEU A C 1
ATOM 2981 O O . LEU A 1 375 ? -5.350 -22.041 -37.148 1.00 84.75 375 LEU A O 1
ATOM 2985 N N . ALA A 1 376 ? -5.843 -20.145 -36.057 1.00 83.75 376 ALA A N 1
ATOM 2986 C CA . ALA A 1 376 ? -6.323 -19.428 -37.238 1.00 83.75 376 ALA A CA 1
ATOM 2987 C C . ALA A 1 376 ? -5.181 -18.838 -38.079 1.00 83.75 376 ALA A C 1
ATOM 2989 O O . ALA A 1 376 ? -5.337 -18.634 -39.283 1.00 83.75 376 ALA A O 1
ATOM 2990 N N . ALA A 1 377 ? -4.036 -18.542 -37.460 1.00 76.00 377 ALA A N 1
ATOM 2991 C CA . ALA A 1 377 ? -2.818 -18.252 -38.191 1.00 76.00 377 ALA A CA 1
ATOM 2992 C C . ALA A 1 377 ? -2.371 -19.559 -38.859 1.00 76.00 377 ALA A C 1
ATOM 2994 O O . ALA A 1 377 ? -2.001 -20.494 -38.160 1.00 76.00 377 ALA A O 1
ATOM 2995 N N . ASN A 1 378 ? -2.423 -19.639 -40.194 1.00 65.62 378 ASN A N 1
ATOM 2996 C CA . ASN A 1 378 ? -1.944 -20.777 -41.000 1.00 65.62 378 ASN A CA 1
ATOM 2997 C C . ASN A 1 378 ? -0.408 -20.954 -40.882 1.00 65.62 378 ASN A C 1
ATOM 2999 O O . ASN A 1 378 ? 0.322 -20.846 -41.865 1.00 65.62 378 ASN A O 1
ATOM 3003 N N . GLY A 1 379 ? 0.092 -21.130 -39.661 1.00 69.88 379 GLY A N 1
ATOM 3004 C CA . GLY A 1 379 ? 1.492 -21.245 -39.276 1.00 69.88 379 GLY A CA 1
ATOM 3005 C C . GLY A 1 379 ? 1.844 -22.670 -38.834 1.00 69.88 379 GLY A C 1
ATOM 3006 O O . GLY A 1 379 ? 1.118 -23.612 -39.142 1.00 69.88 379 GLY A O 1
ATOM 3007 N N . PRO A 1 380 ? 2.952 -22.867 -38.097 1.00 66.62 380 PRO A N 1
ATOM 3008 C CA . PRO A 1 380 ? 3.465 -24.205 -37.786 1.00 66.62 380 PRO A CA 1
ATOM 3009 C C . PRO A 1 380 ? 2.625 -24.986 -36.756 1.00 66.62 380 PRO A C 1
ATOM 3011 O O . PRO A 1 380 ? 2.933 -26.136 -36.452 1.00 66.62 380 PRO A O 1
ATOM 3014 N N . PHE A 1 381 ? 1.572 -24.386 -36.196 1.00 76.19 381 PHE A N 1
ATOM 3015 C CA . PHE A 1 381 ? 0.816 -24.956 -35.085 1.00 76.19 381 PHE A CA 1
ATOM 3016 C C . PHE A 1 381 ? -0.415 -25.719 -35.579 1.00 76.19 381 PHE A C 1
ATOM 3018 O O . PHE A 1 381 ? -1.431 -25.126 -35.924 1.00 76.19 381 PHE A O 1
ATOM 3025 N N . SER A 1 382 ? -0.346 -27.051 -35.561 1.00 71.50 382 SER A N 1
ATOM 3026 C CA . SER A 1 382 ? -1.505 -27.919 -35.819 1.00 71.50 382 SER A CA 1
ATOM 3027 C C . SER A 1 382 ? -2.409 -28.103 -34.593 1.00 71.50 382 SER A C 1
ATOM 3029 O O . SER A 1 382 ? -3.577 -28.444 -34.743 1.00 71.50 382 SER A O 1
ATOM 3031 N N . ASN A 1 383 ? -1.881 -27.856 -33.389 1.00 77.56 383 ASN A N 1
ATOM 3032 C CA . ASN A 1 383 ? -2.586 -27.890 -32.107 1.00 77.56 383 ASN A CA 1
ATOM 3033 C C . ASN A 1 383 ? -2.092 -26.749 -31.197 1.00 77.56 383 ASN A C 1
ATOM 3035 O O . ASN A 1 383 ? -0.959 -26.288 -31.376 1.00 77.56 383 ASN A O 1
ATOM 3039 N N . PRO A 1 384 ? -2.887 -26.304 -30.200 1.00 75.12 384 PRO A N 1
ATOM 3040 C CA . PRO A 1 384 ? -2.463 -25.267 -29.267 1.00 75.12 384 PRO A CA 1
ATOM 3041 C C . PRO A 1 384 ? -1.224 -25.703 -28.472 1.00 75.12 384 PRO A C 1
ATOM 3043 O O . PRO A 1 384 ? -1.276 -26.725 -27.781 1.00 75.12 384 PRO A O 1
ATOM 3046 N N . PRO A 1 385 ? -0.121 -24.938 -28.513 1.00 78.88 385 PRO A N 1
ATOM 3047 C CA . PRO A 1 385 ? 1.043 -25.224 -27.691 1.00 78.88 385 PRO A CA 1
ATOM 3048 C C . PRO A 1 385 ? 0.729 -25.051 -26.197 1.00 78.88 385 PRO A C 1
ATOM 3050 O O . PRO A 1 385 ? -0.018 -24.132 -25.842 1.00 78.88 385 PRO A O 1
ATOM 3053 N N . PRO A 1 386 ? 1.355 -25.844 -25.311 1.00 79.50 386 PRO A N 1
ATOM 3054 C CA . PRO A 1 386 ? 1.380 -25.584 -23.876 1.00 79.50 386 PRO A CA 1
ATOM 3055 C C . PRO A 1 386 ? 1.705 -24.120 -23.533 1.00 79.50 386 PRO A C 1
ATOM 3057 O O . PRO A 1 386 ? 2.641 -23.522 -24.075 1.00 79.50 386 PRO A O 1
ATOM 3060 N N . SER A 1 387 ? 0.934 -23.541 -22.610 1.00 78.94 387 SER A N 1
ATOM 3061 C CA . SER A 1 387 ? 1.029 -22.124 -22.229 1.00 78.94 387 SER A CA 1
ATOM 3062 C C . SER A 1 387 ? 2.348 -21.765 -21.538 1.00 78.94 387 SER A C 1
ATOM 3064 O O . SER A 1 387 ? 2.835 -20.648 -21.683 1.00 78.94 387 SER A O 1
ATOM 3066 N N . ASN A 1 388 ? 2.983 -22.716 -20.848 1.00 80.00 388 ASN A N 1
ATOM 3067 C CA . ASN A 1 388 ? 4.254 -22.525 -20.139 1.00 80.00 388 ASN A CA 1
ATOM 3068 C C . ASN A 1 388 ? 5.424 -22.117 -21.060 1.00 80.00 388 ASN A C 1
ATOM 3070 O O . ASN A 1 388 ? 6.358 -21.439 -20.618 1.00 80.00 388 ASN A O 1
ATOM 3074 N N . HIS A 1 389 ? 5.369 -22.504 -22.338 1.00 78.38 389 HIS A N 1
ATOM 3075 C CA . HIS A 1 389 ? 6.369 -22.159 -23.351 1.00 78.38 389 HIS A CA 1
ATOM 3076 C C . HIS A 1 389 ? 6.038 -20.876 -24.114 1.00 78.38 389 HIS A C 1
ATOM 3078 O O . HIS A 1 389 ? 6.871 -20.399 -24.883 1.00 78.38 389 HIS A O 1
ATOM 3084 N N . ARG A 1 390 ? 4.843 -20.309 -23.920 1.00 88.94 390 ARG A N 1
ATOM 3085 C CA . ARG A 1 390 ? 4.446 -19.074 -24.585 1.00 88.94 390 ARG A CA 1
ATOM 3086 C C . ARG A 1 390 ? 5.203 -17.901 -23.978 1.00 88.94 390 ARG A C 1
ATOM 3088 O O . ARG A 1 390 ? 5.275 -17.730 -22.757 1.00 88.94 390 ARG A O 1
ATOM 3095 N N . ARG A 1 391 ? 5.751 -17.072 -24.851 1.00 92.94 391 ARG A N 1
ATOM 3096 C CA . ARG A 1 391 ? 6.307 -15.766 -24.515 1.00 92.94 391 ARG A CA 1
ATOM 3097 C C . ARG A 1 391 ? 5.661 -14.712 -25.399 1.00 92.94 391 ARG A C 1
ATOM 3099 O O . ARG A 1 391 ? 4.980 -15.050 -26.369 1.00 92.94 391 ARG A O 1
ATOM 3106 N N . TYR A 1 392 ? 5.816 -13.446 -25.030 1.00 96.38 392 TYR A N 1
ATOM 3107 C CA . TYR A 1 392 ? 5.171 -12.369 -25.764 1.00 96.38 392 TYR A CA 1
ATOM 3108 C C . TYR A 1 392 ? 5.948 -11.059 -25.720 1.00 96.38 392 TYR A C 1
ATOM 3110 O O . TYR A 1 392 ? 6.677 -10.786 -24.768 1.00 96.38 392 TYR A O 1
ATOM 3118 N N . TYR A 1 393 ? 5.757 -10.227 -26.732 1.00 96.75 393 TYR A N 1
ATOM 3119 C CA . TYR A 1 393 ? 6.143 -8.821 -26.702 1.00 96.75 393 TYR A CA 1
ATOM 3120 C C . TYR A 1 393 ? 5.080 -7.976 -27.404 1.00 96.75 393 TYR A C 1
ATOM 3122 O O . TYR A 1 393 ? 4.197 -8.503 -28.086 1.00 96.75 393 TYR A O 1
ATOM 3130 N N . ILE A 1 394 ? 5.144 -6.663 -27.200 1.00 95.81 394 ILE A N 1
ATOM 3131 C CA . ILE A 1 394 ? 4.162 -5.712 -27.720 1.00 95.81 394 ILE A CA 1
ATOM 3132 C C . ILE A 1 394 ? 4.841 -4.829 -28.756 1.00 95.81 394 ILE A C 1
ATOM 3134 O O . ILE A 1 394 ? 5.928 -4.305 -28.518 1.00 95.81 394 ILE A O 1
ATOM 3138 N N . THR A 1 395 ? 4.194 -4.667 -29.902 1.00 91.69 395 THR A N 1
ATOM 3139 C CA . THR A 1 395 ? 4.562 -3.682 -30.928 1.00 91.69 395 THR A CA 1
ATOM 3140 C C . THR A 1 395 ? 3.531 -2.556 -30.944 1.00 91.69 395 THR A C 1
ATOM 3142 O O . THR A 1 395 ? 2.576 -2.592 -30.179 1.00 91.69 395 THR A O 1
ATOM 3145 N N . ASN A 1 396 ? 3.669 -1.577 -31.842 1.00 84.56 396 ASN A N 1
ATOM 3146 C CA . ASN A 1 396 ? 2.644 -0.535 -32.005 1.00 84.56 396 ASN A CA 1
ATOM 3147 C C . ASN A 1 396 ? 1.266 -1.091 -32.424 1.00 84.56 396 ASN A C 1
ATOM 3149 O O . ASN A 1 396 ? 0.260 -0.433 -32.207 1.00 84.56 396 ASN A O 1
ATOM 3153 N N . HIS A 1 397 ? 1.197 -2.272 -33.051 1.00 86.69 397 HIS A N 1
ATOM 3154 C CA . HIS A 1 397 ? -0.049 -2.761 -33.666 1.00 86.69 397 HIS A CA 1
ATOM 3155 C C . HIS A 1 397 ? -0.451 -4.170 -33.238 1.00 86.69 397 HIS A C 1
ATOM 3157 O O . HIS A 1 397 ? -1.626 -4.519 -33.322 1.00 86.69 397 HIS A O 1
ATOM 3163 N N . ASP A 1 398 ? 0.504 -4.958 -32.748 1.00 93.69 398 ASP A N 1
ATOM 3164 C CA . ASP A 1 398 ? 0.323 -6.377 -32.475 1.00 93.69 398 ASP A CA 1
ATOM 3165 C C . ASP A 1 398 ? 0.778 -6.751 -31.062 1.00 93.69 398 ASP A C 1
ATOM 3167 O O . ASP A 1 398 ? 1.859 -6.350 -30.609 1.00 93.69 398 ASP A O 1
ATOM 3171 N N . LEU A 1 399 ? 0.001 -7.630 -30.427 1.00 95.31 399 LEU A N 1
ATOM 3172 C CA . LEU A 1 399 ? 0.507 -8.577 -29.440 1.00 95.31 399 LEU A CA 1
ATOM 3173 C C . LEU A 1 399 ? 1.200 -9.707 -30.207 1.00 95.31 399 LEU A C 1
ATOM 3175 O O . LEU A 1 399 ? 0.545 -10.458 -30.933 1.00 95.31 399 LEU A O 1
ATOM 3179 N N . VAL A 1 400 ? 2.514 -9.847 -30.047 1.00 95.56 400 VAL A N 1
ATOM 3180 C CA . VAL A 1 400 ? 3.275 -10.915 -30.700 1.00 95.56 400 VAL A CA 1
ATOM 3181 C C . VAL A 1 400 ? 3.517 -12.033 -29.706 1.00 95.56 400 VAL A C 1
ATOM 3183 O O . VAL A 1 400 ? 4.171 -11.830 -28.686 1.00 95.56 400 VAL A O 1
ATOM 3186 N N . LEU A 1 401 ? 2.993 -13.216 -30.008 1.00 94.19 401 LEU A N 1
ATOM 3187 C CA . LEU A 1 401 ? 3.293 -14.444 -29.284 1.00 94.19 401 LEU A CA 1
ATOM 3188 C C . LEU A 1 401 ? 4.450 -15.153 -29.972 1.00 94.19 401 LEU A C 1
ATOM 3190 O O . LEU A 1 401 ? 4.435 -15.286 -31.192 1.00 94.19 401 LEU A O 1
ATOM 3194 N N . TYR A 1 402 ? 5.414 -15.649 -29.206 1.00 92.88 402 TYR A N 1
ATOM 3195 C CA . TYR A 1 402 ? 6.518 -16.426 -29.757 1.00 92.88 402 TYR A CA 1
ATOM 3196 C C . TYR A 1 402 ? 6.870 -17.630 -28.891 1.00 92.88 402 TYR A C 1
ATOM 3198 O O . TYR A 1 402 ? 6.503 -17.709 -27.711 1.00 92.88 402 TYR A O 1
ATOM 3206 N N . TYR A 1 403 ? 7.564 -18.581 -29.511 1.00 89.88 403 TYR A N 1
ATOM 3207 C CA . TYR A 1 403 ? 7.886 -19.878 -28.926 1.00 89.88 403 TYR A CA 1
ATOM 3208 C C . TYR A 1 403 ? 9.356 -20.248 -29.142 1.00 89.88 403 TYR A C 1
ATOM 3210 O O . TYR A 1 403 ? 9.952 -19.796 -30.118 1.00 89.88 403 TYR A O 1
ATOM 3218 N N . PRO A 1 404 ? 9.953 -21.083 -28.270 1.00 85.81 404 PRO A N 1
ATOM 3219 C CA . PRO A 1 404 ? 11.331 -21.532 -28.443 1.00 85.81 404 PRO A CA 1
ATOM 3220 C C . PRO A 1 404 ? 11.581 -22.160 -29.823 1.00 85.81 404 PRO A C 1
ATOM 3222 O O . PRO A 1 404 ? 10.779 -22.964 -30.308 1.00 85.81 404 PRO A O 1
ATOM 3225 N N . MET A 1 405 ? 12.712 -21.800 -30.433 1.00 84.06 405 MET A N 1
ATOM 3226 C CA . MET A 1 405 ? 13.182 -22.354 -31.705 1.00 84.06 405 MET A CA 1
ATOM 3227 C C . MET A 1 405 ? 13.328 -23.882 -31.617 1.00 84.06 405 MET A C 1
ATOM 3229 O O . MET A 1 405 ? 13.736 -24.411 -30.585 1.00 84.06 405 MET A O 1
ATOM 3233 N N . GLY A 1 406 ? 12.967 -24.591 -32.690 1.00 79.44 406 GLY A N 1
ATOM 3234 C CA . GLY A 1 406 ? 13.091 -26.052 -32.782 1.00 79.44 406 GLY A CA 1
ATOM 3235 C C . GLY A 1 406 ? 12.021 -26.855 -32.029 1.00 79.44 406 GLY A C 1
ATOM 3236 O O . GLY A 1 406 ? 11.940 -28.067 -32.204 1.00 79.44 406 GLY A O 1
ATOM 3237 N N . LEU A 1 407 ? 11.173 -26.209 -31.217 1.00 82.94 407 LEU A N 1
ATOM 3238 C CA . LEU A 1 407 ? 10.175 -26.912 -30.404 1.00 82.94 407 LEU A CA 1
ATOM 3239 C C . LEU A 1 407 ? 8.883 -27.243 -31.170 1.00 82.94 407 LEU A C 1
ATOM 3241 O O . LEU A 1 407 ? 8.321 -28.320 -30.990 1.00 82.94 407 LEU A O 1
ATOM 3245 N N . TYR A 1 408 ? 8.407 -26.318 -32.009 1.00 80.62 408 TYR A N 1
ATOM 3246 C CA . TYR A 1 408 ? 7.150 -26.466 -32.767 1.00 80.62 408 TYR A CA 1
ATOM 3247 C C . TYR A 1 408 ? 7.305 -26.228 -34.275 1.00 80.62 408 TYR A C 1
ATOM 3249 O O . TYR A 1 408 ? 6.342 -26.364 -35.021 1.00 80.62 408 TYR A O 1
ATOM 3257 N N . SER A 1 409 ? 8.504 -25.880 -34.738 1.00 78.19 409 SER A N 1
ATOM 3258 C CA . SER A 1 409 ? 8.851 -25.736 -36.153 1.00 78.19 409 SER A CA 1
ATOM 3259 C C . SER A 1 409 ? 10.285 -26.214 -36.381 1.00 78.19 409 SER A C 1
ATOM 3261 O O . SER A 1 409 ? 11.075 -26.209 -35.433 1.00 78.19 409 SER A O 1
ATOM 3263 N N . PRO A 1 410 ? 10.663 -26.572 -37.623 1.00 80.12 410 PRO A N 1
ATOM 3264 C CA . PRO A 1 410 ? 12.062 -26.812 -37.957 1.00 80.12 410 PRO A CA 1
ATOM 3265 C C . PRO A 1 410 ? 12.934 -25.611 -37.579 1.00 80.12 410 PRO A C 1
ATOM 3267 O O . PRO A 1 410 ? 12.517 -24.467 -37.755 1.00 80.12 410 PRO A O 1
ATOM 3270 N N . GLU A 1 411 ? 14.158 -25.864 -37.118 1.00 76.75 411 GLU A N 1
ATOM 3271 C CA . GLU A 1 411 ? 15.105 -24.809 -36.730 1.00 76.75 411 GLU A CA 1
ATOM 3272 C C . GLU A 1 411 ? 15.402 -23.822 -37.869 1.00 76.75 411 GLU A C 1
ATOM 3274 O O . GLU A 1 411 ? 15.532 -22.624 -37.636 1.00 76.75 411 GLU A O 1
ATOM 3279 N N . ALA A 1 412 ? 15.402 -24.292 -39.120 1.00 78.81 412 ALA A N 1
ATOM 3280 C CA . ALA A 1 412 ? 15.579 -23.445 -40.301 1.00 78.81 412 ALA A CA 1
ATOM 3281 C C . ALA A 1 412 ? 14.494 -22.357 -40.463 1.00 78.81 412 ALA A C 1
ATOM 3283 O O . ALA A 1 412 ? 14.716 -21.384 -41.177 1.00 78.81 412 ALA A O 1
ATOM 3284 N N . ALA A 1 413 ? 13.333 -22.509 -39.813 1.00 79.88 413 ALA A N 1
ATOM 3285 C CA . ALA A 1 413 ? 12.262 -21.513 -39.813 1.00 79.88 413 ALA A CA 1
ATOM 3286 C C . ALA A 1 413 ? 12.460 -20.407 -38.755 1.00 79.88 413 ALA A C 1
ATOM 3288 O O . ALA A 1 413 ? 11.679 -19.458 -38.719 1.00 79.88 413 ALA A O 1
ATOM 3289 N N . GLY A 1 414 ? 13.488 -20.514 -37.905 1.00 84.94 414 GLY A N 1
ATOM 3290 C CA . GLY A 1 414 ? 13.761 -19.569 -36.825 1.00 84.94 414 GLY A CA 1
ATOM 3291 C C . GLY A 1 414 ? 12.779 -19.687 -35.655 1.00 84.94 414 GLY A C 1
ATOM 3292 O O . GLY A 1 414 ? 12.224 -20.754 -35.392 1.00 84.94 414 GLY A O 1
ATOM 3293 N N . ILE A 1 415 ? 12.600 -18.583 -34.925 1.00 88.00 415 ILE A N 1
ATOM 3294 C CA . ILE A 1 415 ? 11.674 -18.470 -33.790 1.00 88.00 415 ILE A CA 1
ATOM 3295 C C . ILE A 1 415 ? 10.247 -18.283 -34.329 1.00 88.00 415 ILE A C 1
ATOM 3297 O O . ILE A 1 415 ? 9.983 -17.271 -34.980 1.00 88.00 415 ILE A O 1
ATOM 3301 N N . PRO A 1 416 ? 9.306 -19.206 -34.055 1.00 89.06 416 PRO A N 1
ATOM 3302 C CA . PRO A 1 416 ? 7.918 -19.044 -34.471 1.00 89.06 416 PRO A CA 1
ATOM 3303 C C . PRO A 1 416 ? 7.264 -17.851 -33.783 1.00 89.06 416 PRO A C 1
ATOM 3305 O O . PRO A 1 416 ? 7.215 -17.805 -32.553 1.00 89.06 416 PRO A O 1
ATOM 3308 N N . GLU A 1 417 ? 6.693 -16.943 -34.573 1.00 91.12 417 GLU A N 1
ATOM 3309 C CA . GLU A 1 417 ? 5.890 -15.817 -34.096 1.00 91.12 417 GLU A CA 1
ATOM 3310 C C . GLU A 1 417 ? 4.460 -15.884 -34.643 1.00 91.12 417 GLU A C 1
ATOM 3312 O O . GLU A 1 417 ? 4.237 -16.207 -35.811 1.00 91.12 417 GLU A O 1
ATOM 3317 N N . VAL A 1 418 ? 3.484 -15.509 -33.817 1.00 91.56 418 VAL A N 1
ATOM 3318 C CA . VAL A 1 418 ? 2.111 -15.219 -34.238 1.00 91.56 418 VAL A CA 1
ATOM 3319 C C . VAL A 1 418 ? 1.759 -13.814 -33.788 1.00 91.56 418 VAL A C 1
ATOM 3321 O O . VAL A 1 418 ? 1.804 -13.495 -32.600 1.00 91.56 418 VAL A O 1
ATOM 3324 N N . ARG A 1 419 ? 1.399 -12.972 -34.754 1.00 93.56 419 ARG A N 1
ATOM 3325 C CA . ARG A 1 419 ? 1.023 -11.576 -34.533 1.00 93.56 419 ARG A CA 1
ATOM 3326 C C . ARG A 1 419 ? -0.488 -11.477 -34.418 1.00 93.56 419 ARG A C 1
ATOM 3328 O O . ARG A 1 419 ? -1.206 -11.913 -35.316 1.00 93.56 419 ARG A O 1
ATOM 3335 N N . ILE A 1 420 ? -0.956 -10.937 -33.301 1.00 92.88 420 ILE A N 1
ATOM 3336 C CA . ILE A 1 420 ? -2.373 -10.732 -33.026 1.00 92.88 420 ILE A CA 1
ATOM 3337 C C . ILE A 1 420 ? -2.624 -9.225 -33.019 1.00 92.88 420 ILE A C 1
ATOM 3339 O O . ILE A 1 420 ? -2.183 -8.557 -32.078 1.00 92.88 420 ILE A O 1
ATOM 3343 N N . PRO A 1 421 ? -3.343 -8.699 -34.025 1.00 91.56 421 PRO A N 1
ATOM 3344 C CA . PRO A 1 421 ? -3.702 -7.290 -34.072 1.00 91.56 421 PRO A CA 1
ATOM 3345 C C . PRO A 1 421 ? -4.442 -6.858 -32.802 1.00 91.56 421 PRO A C 1
ATOM 3347 O O . PRO A 1 421 ? -5.364 -7.541 -32.341 1.00 91.56 421 PRO A O 1
ATOM 3350 N N . LEU A 1 422 ? -4.015 -5.742 -32.209 1.00 88.75 422 LEU A N 1
ATOM 3351 C CA . LEU A 1 422 ? -4.518 -5.276 -30.914 1.00 88.75 422 LEU A CA 1
ATOM 3352 C C . LEU A 1 422 ? -6.005 -4.874 -30.961 1.00 88.75 422 LEU A C 1
ATOM 3354 O O . LEU A 1 422 ? -6.735 -5.089 -29.993 1.00 88.75 422 LEU A O 1
ATOM 3358 N N . ASP A 1 423 ? -6.486 -4.369 -32.099 1.00 85.19 423 ASP A N 1
ATOM 3359 C CA . ASP A 1 423 ? -7.903 -4.069 -32.378 1.00 85.19 423 ASP A CA 1
ATOM 3360 C C . ASP A 1 423 ? -8.816 -5.282 -32.174 1.00 85.19 423 ASP A C 1
ATOM 3362 O O . ASP A 1 423 ? -9.907 -5.156 -31.613 1.00 85.19 423 ASP A O 1
ATOM 3366 N N . LYS A 1 424 ? -8.338 -6.481 -32.517 1.00 86.06 424 LYS A N 1
ATOM 3367 C CA . LYS A 1 424 ? -9.079 -7.731 -32.310 1.00 86.06 424 LYS A CA 1
ATOM 3368 C C . LYS A 1 424 ? -9.150 -8.171 -30.851 1.00 86.06 424 LYS A C 1
ATOM 3370 O O . LYS A 1 424 ? -9.943 -9.057 -30.531 1.00 86.06 424 LYS A O 1
ATOM 3375 N N . LEU A 1 425 ? -8.350 -7.574 -29.969 1.00 86.75 425 LEU A N 1
ATOM 3376 C CA . LEU A 1 425 ? -8.319 -7.898 -28.544 1.00 86.75 425 LEU A CA 1
ATOM 3377 C C . LEU A 1 425 ? -9.143 -6.930 -27.688 1.00 86.75 425 LEU A C 1
ATOM 3379 O O . LEU A 1 425 ? -9.444 -7.268 -26.549 1.00 86.75 425 LEU A O 1
ATOM 3383 N N . LEU A 1 426 ? -9.584 -5.780 -28.211 1.00 83.56 426 LEU A N 1
ATOM 3384 C CA . LEU A 1 426 ? -10.251 -4.721 -27.429 1.00 83.56 426 LEU A CA 1
ATOM 3385 C C . LEU A 1 426 ? -11.364 -5.211 -26.494 1.00 83.56 426 LEU A C 1
ATOM 3387 O O . LEU A 1 426 ? -11.425 -4.796 -25.342 1.00 83.56 426 LEU A O 1
ATOM 3391 N N . SER A 1 427 ? -12.223 -6.113 -26.974 1.00 81.94 427 SER A N 1
ATOM 3392 C CA . SER A 1 427 ? -13.369 -6.633 -26.210 1.00 81.94 427 SER A CA 1
ATOM 3393 C C . SER A 1 427 ? -12.991 -7.547 -25.038 1.00 81.94 427 SER A C 1
ATOM 3395 O O . SER A 1 427 ? -13.828 -7.818 -24.181 1.00 81.94 427 SER A O 1
ATOM 3397 N N . VAL A 1 428 ? -11.748 -8.034 -25.001 1.00 84.44 428 VAL A N 1
ATOM 3398 C CA . VAL A 1 428 ? -11.241 -8.960 -23.979 1.00 84.44 428 VAL A CA 1
ATOM 3399 C C . VAL A 1 428 ? -10.153 -8.346 -23.093 1.00 84.44 428 VAL A C 1
ATOM 3401 O O . VAL A 1 428 ? -9.731 -8.975 -22.118 1.00 84.44 428 VAL A O 1
ATOM 3404 N N . LEU A 1 429 ? -9.692 -7.130 -23.408 1.00 85.06 429 LEU A N 1
ATOM 3405 C CA . LEU A 1 429 ? -8.756 -6.379 -22.573 1.00 85.06 429 LEU A CA 1
ATOM 3406 C C . LEU A 1 429 ? -9.479 -5.772 -21.363 1.00 85.06 429 LEU A C 1
ATOM 3408 O O . LEU A 1 429 ? -10.640 -5.373 -21.438 1.00 85.06 429 LEU A O 1
ATOM 3412 N N . SER A 1 430 ? -8.774 -5.675 -20.236 1.00 76.69 430 SER A N 1
ATOM 3413 C CA . SER A 1 430 ? -9.256 -4.893 -19.091 1.00 76.69 430 SER A CA 1
ATOM 3414 C C . SER A 1 430 ? -9.235 -3.397 -19.436 1.00 76.69 430 SER A C 1
ATOM 3416 O O . SER A 1 430 ? -8.259 -2.959 -20.045 1.00 76.69 430 SER A O 1
ATOM 3418 N N . PRO A 1 431 ? -10.201 -2.571 -18.994 1.00 73.38 431 PRO A N 1
ATOM 3419 C CA . PRO A 1 431 ? -10.087 -1.113 -19.091 1.00 73.38 431 PRO A CA 1
ATOM 3420 C C . PRO A 1 431 ? -8.824 -0.558 -18.414 1.00 73.38 431 PRO A C 1
ATOM 3422 O O . PRO A 1 431 ? -8.280 0.453 -18.850 1.00 73.38 431 PRO A O 1
ATOM 3425 N N . ASP A 1 432 ? -8.322 -1.243 -17.385 1.00 77.25 432 ASP A N 1
ATOM 3426 C CA . ASP A 1 432 ? -7.080 -0.890 -16.685 1.00 77.25 432 ASP A CA 1
ATOM 3427 C C . ASP A 1 432 ? -5.826 -1.503 -17.339 1.00 77.25 432 ASP A C 1
ATOM 3429 O O . ASP A 1 432 ? -4.709 -1.286 -16.872 1.00 77.25 432 ASP A O 1
ATOM 3433 N N . SER A 1 433 ? -5.990 -2.282 -18.417 1.00 82.25 433 SER A N 1
ATOM 3434 C CA . SER A 1 433 ? -4.883 -2.923 -19.129 1.00 82.25 433 SER A CA 1
ATOM 3435 C C . SER A 1 433 ? -3.967 -1.877 -19.764 1.00 82.25 433 SER A C 1
ATOM 3437 O O . SER A 1 433 ? -4.462 -0.954 -20.424 1.00 82.25 433 SER A O 1
ATOM 3439 N N . PRO A 1 434 ? -2.635 -2.040 -19.677 1.00 85.38 434 PRO A N 1
ATOM 3440 C CA . PRO A 1 434 ? -1.702 -1.162 -20.378 1.00 85.38 434 PRO A CA 1
ATOM 3441 C C . PRO A 1 434 ? -1.935 -1.158 -21.899 1.00 85.38 434 PRO A C 1
ATOM 3443 O O . PRO A 1 434 ? -1.774 -0.115 -22.529 1.00 85.38 434 PRO A O 1
ATOM 3446 N N . LEU A 1 435 ? -2.388 -2.276 -22.486 1.00 85.06 435 LEU A N 1
ATOM 3447 C CA . LEU A 1 435 ? -2.730 -2.343 -23.912 1.00 85.06 435 LEU A CA 1
ATOM 3448 C C . LEU A 1 435 ? -3.978 -1.529 -24.248 1.00 85.06 435 LEU A C 1
ATOM 3450 O O . LEU A 1 435 ? -3.995 -0.809 -25.242 1.00 85.06 435 LEU A O 1
ATOM 3454 N N . TYR A 1 436 ? -5.005 -1.594 -23.402 1.00 82.88 436 TYR A N 1
ATOM 3455 C CA . TYR A 1 436 ? -6.224 -0.814 -23.606 1.00 82.88 436 TYR A CA 1
ATOM 3456 C C . TYR A 1 436 ? -5.930 0.693 -23.559 1.00 82.88 436 TYR A C 1
ATOM 3458 O O . TYR A 1 436 ? -6.412 1.460 -24.394 1.00 82.88 436 TYR A O 1
ATOM 3466 N N . GLN A 1 437 ? -5.080 1.117 -22.619 1.00 80.38 437 GLN A N 1
ATOM 3467 C CA . GLN A 1 437 ? -4.662 2.515 -22.492 1.00 80.38 437 GLN A CA 1
ATOM 3468 C C . GLN A 1 437 ? -3.810 2.980 -23.679 1.00 80.38 437 GLN A C 1
ATOM 3470 O O . GLN A 1 437 ? -4.053 4.068 -24.198 1.00 80.38 437 GLN A O 1
ATOM 3475 N N . MET A 1 438 ? -2.875 2.142 -24.140 1.00 82.25 438 MET A N 1
ATOM 3476 C CA . MET A 1 438 ? -2.071 2.385 -25.342 1.00 82.25 438 MET A CA 1
ATOM 3477 C C . MET A 1 438 ? -2.950 2.609 -26.580 1.00 82.25 438 MET A C 1
ATOM 3479 O O . MET A 1 438 ? -2.758 3.573 -27.315 1.00 82.25 438 MET A O 1
ATOM 3483 N N . MET A 1 439 ? -3.950 1.759 -26.805 1.00 78.00 439 MET A N 1
ATOM 3484 C CA . MET A 1 439 ? -4.816 1.880 -27.981 1.00 78.00 439 MET A CA 1
ATOM 3485 C C . MET A 1 439 ? -5.701 3.126 -27.939 1.00 78.00 439 MET A C 1
ATOM 3487 O O . MET A 1 439 ? -5.916 3.783 -28.958 1.00 78.00 439 MET A O 1
ATOM 3491 N N . LYS A 1 440 ? -6.199 3.481 -26.750 1.00 71.44 440 LYS A N 1
ATOM 3492 C CA . LYS A 1 440 ? -6.992 4.697 -26.555 1.00 71.44 440 LYS A CA 1
ATOM 3493 C C . LYS A 1 440 ? -6.166 5.959 -26.810 1.00 71.44 440 LYS A C 1
ATOM 3495 O O . LYS A 1 440 ? -6.684 6.918 -27.380 1.00 71.44 440 LYS A O 1
ATOM 3500 N N . SER A 1 441 ? -4.901 5.980 -26.387 1.00 68.31 441 SER A N 1
ATOM 3501 C CA . SER A 1 441 ? -4.029 7.135 -26.608 1.00 68.31 441 SER A CA 1
ATOM 3502 C C . SER A 1 441 ? -3.607 7.272 -28.072 1.00 68.31 441 SER A C 1
ATOM 3504 O O . SER A 1 441 ? -3.603 8.384 -28.588 1.00 68.31 441 SER A O 1
ATOM 3506 N N . GLU A 1 442 ? -3.373 6.168 -28.788 1.00 67.44 442 GLU A N 1
ATOM 3507 C CA . GLU A 1 442 ? -3.079 6.197 -30.230 1.00 67.44 442 GLU A CA 1
ATOM 3508 C C . GLU A 1 442 ? -4.257 6.703 -31.085 1.00 67.44 442 GLU A C 1
ATOM 3510 O O . GLU A 1 442 ? -4.056 7.419 -32.072 1.00 67.44 442 GLU A O 1
ATOM 3515 N N . GLN A 1 443 ? -5.499 6.404 -30.692 1.00 62.12 443 GLN A N 1
ATOM 3516 C CA . GLN A 1 443 ? -6.696 6.974 -31.327 1.00 62.12 443 GLN A CA 1
ATOM 3517 C C . GLN A 1 443 ? -6.844 8.485 -31.067 1.00 62.12 443 GLN A C 1
ATOM 3519 O O . GLN A 1 443 ? -7.320 9.219 -31.930 1.00 62.12 443 GLN A O 1
ATOM 3524 N N . GLY A 1 444 ? -6.412 8.972 -29.900 1.00 55.03 444 GLY A N 1
A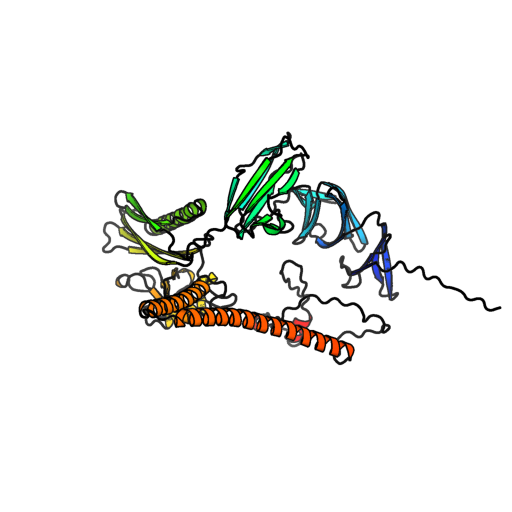TOM 3525 C CA . GLY A 1 444 ? -6.362 10.407 -29.598 1.00 55.03 444 GLY A CA 1
ATOM 3526 C C . GLY A 1 444 ? -5.303 11.143 -30.426 1.00 55.03 444 GLY A C 1
ATOM 3527 O O . GLY A 1 444 ? -5.616 12.135 -31.081 1.00 55.03 444 GLY A O 1
ATOM 3528 N N . ASP A 1 445 ? -4.082 10.604 -30.462 1.00 53.91 445 ASP A N 1
ATOM 3529 C CA . ASP A 1 445 ? -2.936 11.179 -31.182 1.00 53.91 445 ASP A CA 1
ATOM 3530 C C . ASP A 1 445 ? -3.143 11.213 -32.707 1.00 53.91 445 ASP A C 1
ATOM 3532 O O . ASP A 1 445 ? -2.670 12.124 -33.386 1.00 53.91 445 ASP A O 1
ATOM 3536 N N . SER A 1 446 ? -3.828 10.215 -33.276 1.00 54.16 446 SER A N 1
ATOM 3537 C CA . SER A 1 446 ? -4.131 10.167 -34.716 1.00 54.16 446 SER A CA 1
ATOM 3538 C C . SER A 1 446 ? -5.149 11.229 -35.133 1.00 54.16 446 SER A C 1
ATOM 3540 O O . SER A 1 446 ? -4.955 11.882 -36.161 1.00 54.16 446 SER A O 1
ATOM 3542 N N . ASN A 1 447 ? -6.173 11.472 -34.311 1.00 47.09 447 ASN A N 1
ATOM 3543 C CA . ASN A 1 447 ? -7.122 12.563 -34.525 1.00 47.09 447 ASN A CA 1
ATOM 3544 C C . ASN A 1 447 ? -6.432 13.933 -34.416 1.00 47.09 447 ASN A C 1
ATOM 3546 O O . ASN A 1 447 ? -6.644 14.794 -35.269 1.00 47.09 447 ASN A O 1
ATOM 3550 N N . GLU A 1 448 ? -5.553 14.115 -33.426 1.00 44.03 448 GLU A N 1
ATOM 3551 C CA . GLU A 1 448 ? -4.792 15.357 -33.232 1.00 44.03 448 GLU A CA 1
ATOM 3552 C C . GLU A 1 448 ? -3.816 15.620 -34.395 1.00 44.03 448 GLU A C 1
ATOM 3554 O O . GLU A 1 448 ? -3.793 16.721 -34.940 1.00 44.03 448 GLU A O 1
ATOM 3559 N N . ARG A 1 449 ? -3.097 14.597 -34.882 1.00 48.97 449 ARG A N 1
ATOM 3560 C CA . ARG A 1 449 ? -2.218 14.722 -36.061 1.00 48.97 449 ARG A CA 1
ATOM 3561 C C . ARG A 1 449 ? -2.976 14.981 -37.358 1.00 48.97 449 ARG A C 1
ATOM 3563 O O . ARG A 1 449 ? -2.497 15.761 -38.175 1.00 48.97 449 ARG A O 1
ATOM 3570 N N . SER A 1 450 ? -4.143 14.365 -37.559 1.00 47.97 450 SER A N 1
ATOM 3571 C CA . SER A 1 450 ? -4.994 14.647 -38.723 1.00 47.97 450 SER A CA 1
ATOM 3572 C C . SER A 1 450 ? -5.464 16.108 -38.730 1.00 47.97 450 SER A C 1
ATOM 3574 O O . SER A 1 450 ? -5.519 16.730 -39.790 1.00 47.97 450 SER A O 1
ATOM 3576 N N . LEU A 1 451 ? -5.748 16.671 -37.552 1.00 42.91 451 LEU A N 1
ATOM 3577 C CA . LEU A 1 451 ? -6.096 18.082 -37.367 1.00 42.91 451 LEU A CA 1
ATOM 3578 C C . LEU A 1 451 ? -4.889 19.007 -37.589 1.00 42.91 451 LEU A C 1
ATOM 3580 O O . LEU A 1 451 ? -5.010 19.996 -38.305 1.00 42.91 451 LEU A O 1
ATOM 3584 N N . GLU A 1 452 ? -3.709 18.678 -37.056 1.00 42.59 452 GLU A N 1
ATOM 3585 C CA . GLU A 1 452 ? -2.473 19.448 -37.287 1.00 42.59 452 GLU A CA 1
ATOM 3586 C C . GLU A 1 452 ? -2.063 19.463 -38.769 1.00 42.59 452 GLU A C 1
ATOM 3588 O O . GLU A 1 452 ? -1.599 20.483 -39.283 1.00 42.59 452 GLU A O 1
ATOM 3593 N N . GLN A 1 453 ? -2.277 18.356 -39.483 1.00 48.97 453 GLN A N 1
ATOM 3594 C CA . GLN A 1 453 ? -1.967 18.236 -40.907 1.00 48.97 453 GLN A CA 1
ATOM 3595 C C . GLN A 1 453 ? -2.961 19.017 -41.784 1.00 48.97 453 GLN A C 1
ATOM 3597 O O . GLN A 1 453 ? -2.550 19.598 -42.787 1.00 48.97 453 GLN A O 1
ATOM 3602 N N . GLN A 1 454 ? -4.232 19.113 -41.372 1.00 45.06 454 GLN A N 1
ATOM 3603 C CA . GLN A 1 454 ? -5.233 20.001 -41.983 1.00 45.06 454 GLN A CA 1
ATOM 3604 C C . GLN A 1 454 ? -4.951 21.488 -41.690 1.00 45.06 454 GLN A C 1
ATOM 3606 O O . GLN A 1 454 ? -5.091 22.334 -42.577 1.00 45.06 454 GLN A O 1
ATOM 3611 N N . LEU A 1 455 ? -4.479 21.811 -40.480 1.00 38.44 455 LEU A N 1
ATOM 3612 C CA . LEU A 1 455 ? -4.074 23.163 -40.070 1.00 38.44 455 LEU A CA 1
ATOM 3613 C C . LEU A 1 455 ? -2.815 23.651 -40.805 1.00 38.44 455 LEU A C 1
ATOM 3615 O O . LEU A 1 455 ? -2.719 24.828 -41.141 1.00 38.44 455 LEU A O 1
ATOM 3619 N N . ALA A 1 456 ? -1.870 22.758 -41.116 1.00 43.09 456 ALA A N 1
ATOM 3620 C CA . ALA A 1 456 ? -0.660 23.094 -41.870 1.00 43.09 456 ALA A CA 1
ATOM 3621 C C . ALA A 1 456 ? -0.932 23.461 -43.344 1.00 43.09 456 ALA A C 1
ATOM 3623 O O . ALA A 1 456 ? -0.101 24.113 -43.978 1.00 43.09 456 ALA A O 1
ATOM 3624 N N . THR A 1 457 ? -2.089 23.070 -43.890 1.00 48.84 457 THR A N 1
ATOM 3625 C CA . THR A 1 457 ? -2.497 23.364 -45.276 1.00 48.84 457 THR A CA 1
ATOM 3626 C C . THR A 1 457 ? -3.365 24.613 -45.440 1.00 48.84 457 THR A C 1
ATOM 3628 O O . THR A 1 457 ? -3.564 25.059 -46.567 1.00 48.84 457 THR A O 1
ATOM 3631 N N . SER A 1 458 ? -3.853 25.214 -44.353 1.00 41.88 458 SER A N 1
ATOM 3632 C CA . SER A 1 458 ? -4.758 26.368 -44.398 1.00 41.88 458 SER A CA 1
ATOM 3633 C C . SER A 1 458 ? -4.035 27.637 -43.949 1.00 41.88 458 SER A C 1
ATOM 3635 O O . SER A 1 458 ? -4.003 27.961 -42.763 1.00 41.88 458 SER A O 1
ATOM 3637 N N . ARG A 1 459 ? -3.431 28.362 -44.898 1.00 47.16 459 ARG A N 1
ATOM 3638 C CA . ARG A 1 459 ? -2.923 29.718 -44.647 1.00 47.16 459 ARG A CA 1
ATOM 3639 C C . ARG A 1 459 ? -4.077 30.715 -44.664 1.00 47.16 459 ARG A C 1
ATOM 3641 O O . ARG A 1 459 ? -4.805 30.782 -45.645 1.00 47.16 459 ARG A O 1
ATOM 3648 N N . ASP A 1 460 ? -4.130 31.488 -43.585 1.00 51.03 460 ASP A N 1
ATOM 3649 C CA . ASP A 1 460 ? -4.860 32.741 -43.413 1.00 51.03 460 ASP A CA 1
ATOM 3650 C C . ASP A 1 460 ? -6.380 32.659 -43.571 1.00 51.03 460 ASP A C 1
ATOM 3652 O O . ASP A 1 460 ? -6.916 32.999 -44.618 1.00 51.03 460 ASP A O 1
ATOM 3656 N N . ASP A 1 461 ? -7.089 32.331 -42.483 1.00 44.09 461 ASP A N 1
ATOM 3657 C CA . ASP A 1 461 ? -8.397 32.958 -42.286 1.00 44.09 461 ASP A CA 1
ATOM 3658 C C . ASP A 1 461 ? -8.834 33.042 -40.814 1.00 44.09 461 ASP A C 1
ATOM 3660 O O . ASP A 1 461 ? -8.666 32.113 -40.016 1.00 44.09 461 ASP A O 1
ATOM 3664 N N . TYR A 1 462 ? -9.386 34.199 -40.444 1.00 44.47 462 TYR A N 1
ATOM 3665 C CA . TYR A 1 462 ? -9.770 34.571 -39.072 1.00 44.47 462 TYR A CA 1
ATOM 3666 C C . TYR A 1 462 ? -10.921 33.701 -38.514 1.00 44.47 462 TYR A C 1
ATOM 3668 O O . TYR A 1 462 ? -11.111 33.623 -37.300 1.00 44.47 462 TYR A O 1
ATOM 3676 N N . THR A 1 463 ? -11.618 32.974 -39.387 1.00 48.53 463 THR A N 1
ATOM 3677 C CA . THR A 1 463 ? -12.702 32.014 -39.116 1.00 48.53 463 THR A CA 1
ATOM 3678 C C . THR A 1 463 ? -12.250 30.766 -38.346 1.00 48.53 463 THR A C 1
ATOM 3680 O O . THR A 1 463 ? -13.041 30.179 -37.611 1.00 48.53 463 THR A O 1
ATOM 3683 N N . VAL A 1 464 ? -10.968 30.377 -38.418 1.00 43.34 464 VAL A N 1
ATOM 3684 C CA . VAL A 1 464 ? -10.448 29.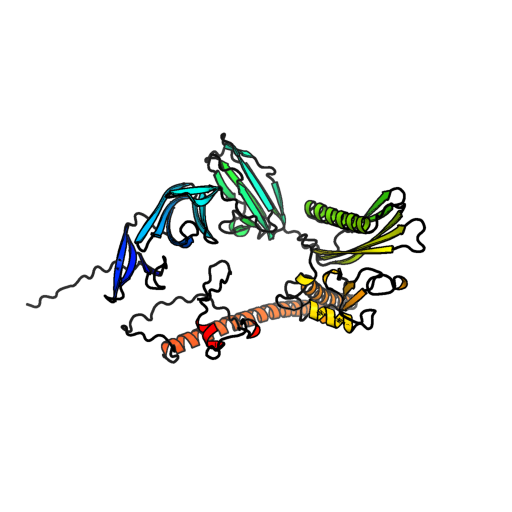172 -37.731 1.00 43.34 464 VAL A CA 1
ATOM 3685 C C . VAL A 1 464 ? -10.360 29.362 -36.211 1.00 43.34 464 VAL A C 1
ATOM 3687 O O . VAL A 1 464 ? -10.501 28.403 -35.454 1.00 43.34 464 VAL A O 1
ATOM 3690 N N . LYS A 1 465 ? -10.172 30.598 -35.727 1.00 45.44 465 LYS A N 1
ATOM 3691 C CA . LYS A 1 465 ? -10.187 30.895 -34.282 1.00 45.44 465 LYS A CA 1
ATOM 3692 C C . LYS A 1 465 ? -11.589 30.793 -33.685 1.00 45.44 465 LYS A C 1
ATOM 3694 O O . LYS A 1 465 ? -11.715 30.294 -32.571 1.00 45.44 465 LYS A O 1
ATOM 3699 N N . GLU A 1 466 ? -12.613 31.224 -34.417 1.00 49.81 466 GLU A N 1
ATOM 3700 C CA . GLU A 1 466 ? -14.011 31.057 -34.000 1.00 49.81 466 GLU A CA 1
ATOM 3701 C C . GLU A 1 466 ? -14.427 29.587 -34.037 1.00 49.81 466 GLU A C 1
ATOM 3703 O O . GLU A 1 466 ? -15.000 29.109 -33.065 1.00 49.81 466 GLU A O 1
ATOM 3708 N N . GLN A 1 467 ? -14.024 28.829 -35.062 1.00 46.62 467 GLN A N 1
ATOM 3709 C CA . GLN A 1 467 ? -14.273 27.382 -35.116 1.00 46.62 467 GLN A CA 1
ATOM 3710 C C . GLN A 1 467 ? -13.516 26.606 -34.025 1.00 46.62 467 GLN A C 1
ATOM 3712 O O . GLN A 1 467 ? -14.026 25.624 -33.494 1.00 46.62 467 GLN A O 1
ATOM 3717 N N . LEU A 1 468 ? -12.314 27.050 -33.634 1.00 41.81 468 LEU A N 1
ATOM 3718 C CA . LE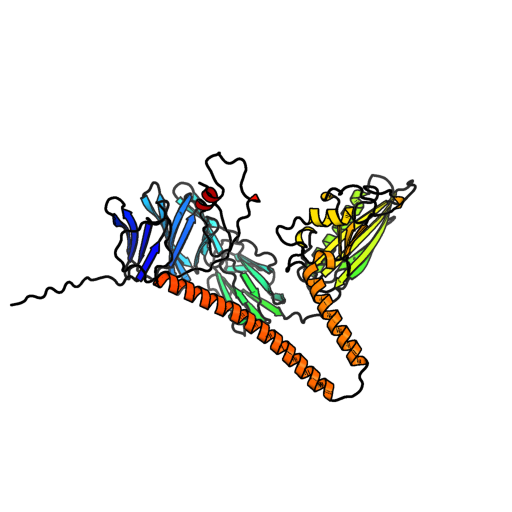U A 1 468 ? -11.558 26.456 -32.527 1.00 41.81 468 LEU A CA 1
ATOM 3719 C C . LEU A 1 468 ? -12.221 26.720 -31.169 1.00 41.81 468 LEU A C 1
ATOM 3721 O O . LEU A 1 468 ? -12.216 25.838 -30.310 1.00 41.81 468 LEU A O 1
ATOM 3725 N N . GLU A 1 469 ? -12.783 27.909 -30.961 1.00 50.72 469 GLU A N 1
ATOM 3726 C CA . GLU A 1 469 ? -13.560 28.203 -29.756 1.00 50.72 469 GLU A CA 1
ATOM 3727 C C . GLU A 1 469 ? -14.926 27.502 -29.779 1.00 50.72 469 GLU A C 1
ATOM 3729 O O . GLU A 1 469 ? -15.318 26.960 -28.752 1.00 50.72 469 GLU A O 1
ATOM 3734 N N . GLU A 1 470 ? -15.581 27.348 -30.934 1.00 47.97 470 GLU A N 1
ATOM 3735 C CA . GLU A 1 470 ? -16.777 26.503 -31.075 1.00 47.97 470 GLU A CA 1
ATOM 3736 C C . GLU A 1 470 ? -16.488 25.029 -30.774 1.00 47.97 470 GLU A C 1
ATOM 3738 O O . GLU A 1 470 ? -17.261 24.394 -30.063 1.00 47.97 470 GLU A O 1
ATOM 3743 N N . VAL A 1 471 ? -15.363 24.474 -31.237 1.00 44.09 471 VAL A N 1
ATOM 3744 C CA . VAL A 1 471 ? -14.983 23.075 -30.971 1.00 44.09 471 VAL A CA 1
ATOM 3745 C C . VAL A 1 471 ? -14.541 22.876 -29.522 1.00 44.09 471 VAL A C 1
ATOM 3747 O O . VAL A 1 471 ? -14.893 21.865 -28.919 1.00 44.09 471 VAL A O 1
ATOM 3750 N N . LYS A 1 472 ? -13.828 23.831 -28.910 1.00 46.00 472 LYS A N 1
ATOM 3751 C CA . LYS A 1 472 ? -13.540 23.797 -27.464 1.00 46.00 472 LYS A CA 1
ATOM 3752 C C . LYS A 1 472 ? -14.816 23.920 -26.643 1.00 46.00 472 LYS A C 1
ATOM 3754 O O . LYS A 1 472 ? -14.964 23.186 -25.670 1.00 46.00 472 LYS A O 1
ATOM 3759 N N . SER A 1 473 ? -15.746 24.783 -27.045 1.00 48.50 473 SER A N 1
ATOM 3760 C CA . SER A 1 473 ? -17.071 24.890 -26.440 1.00 48.50 473 SER A CA 1
ATOM 3761 C C . SER A 1 473 ? -17.900 23.629 -26.659 1.00 48.50 473 SER A C 1
ATOM 3763 O O . SER A 1 473 ? -18.586 23.228 -25.729 1.00 48.50 473 SER A O 1
ATOM 3765 N N . ALA A 1 474 ? -17.784 22.943 -27.798 1.00 43.16 474 ALA A N 1
ATOM 3766 C CA . ALA A 1 474 ? -18.444 21.666 -28.069 1.00 43.16 474 ALA A CA 1
ATOM 3767 C C . ALA A 1 474 ? -17.816 20.504 -27.281 1.00 43.16 474 ALA A C 1
ATOM 3769 O O . ALA A 1 474 ? -18.536 19.652 -26.779 1.00 43.16 474 ALA A O 1
ATOM 3770 N N . LEU A 1 475 ? -16.494 20.483 -27.088 1.00 39.62 475 LEU A N 1
ATOM 3771 C CA . LEU A 1 475 ? -15.792 19.539 -26.205 1.00 39.62 475 LEU A CA 1
ATOM 3772 C C . LEU A 1 475 ? -16.125 19.786 -24.731 1.00 39.62 475 LEU A C 1
ATOM 3774 O O . LEU A 1 475 ? -16.297 18.839 -23.964 1.00 39.62 475 LEU A O 1
ATOM 3778 N N . HIS A 1 476 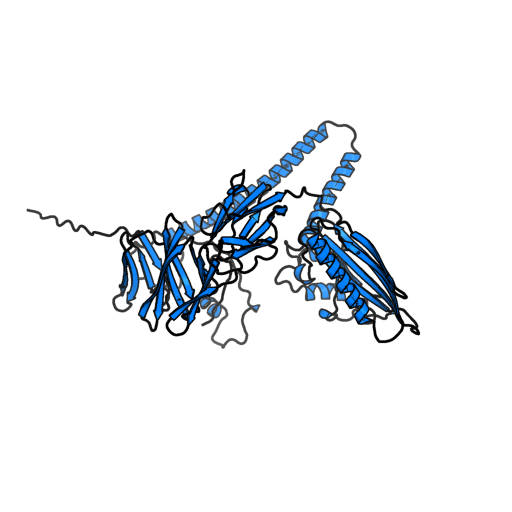? -16.256 21.051 -24.336 1.00 45.53 476 HIS A N 1
ATOM 3779 C CA . HIS A 1 476 ? -16.714 21.437 -23.006 1.00 45.53 476 HIS A CA 1
ATOM 3780 C C . HIS A 1 476 ? -18.209 21.121 -22.823 1.00 45.53 476 HIS A C 1
ATOM 3782 O O . HIS A 1 476 ? -18.604 20.664 -21.755 1.00 45.53 476 HIS A O 1
ATOM 3788 N N . ALA A 1 477 ? -19.023 21.263 -23.875 1.00 43.75 477 ALA A N 1
ATOM 3789 C CA . ALA A 1 477 ? -20.424 20.859 -23.907 1.00 43.75 477 ALA A CA 1
ATOM 3790 C C . ALA A 1 477 ? -20.576 19.334 -23.866 1.00 43.75 477 ALA A C 1
ATOM 3792 O O . ALA A 1 477 ? -21.388 18.865 -23.096 1.00 43.75 477 ALA A O 1
ATOM 3793 N N . LEU A 1 478 ? -19.743 18.551 -24.559 1.00 38.62 478 LEU A N 1
ATOM 3794 C CA . LEU A 1 478 ? -19.699 17.081 -24.474 1.00 38.62 478 LEU A CA 1
ATOM 3795 C C . LEU A 1 478 ? -19.200 16.589 -23.107 1.00 38.62 478 LEU A C 1
ATOM 3797 O O . LEU A 1 478 ? -19.607 15.530 -22.627 1.00 38.62 478 LEU A O 1
ATOM 3801 N N . ALA A 1 479 ? -18.316 17.342 -22.449 1.00 39.78 479 ALA A N 1
ATOM 3802 C CA . ALA A 1 479 ? -17.917 17.080 -21.068 1.00 39.78 479 ALA A CA 1
ATOM 3803 C C . ALA A 1 479 ? -19.051 17.407 -20.077 1.00 39.78 479 ALA A C 1
ATOM 3805 O O . ALA A 1 479 ? -19.246 16.670 -19.110 1.00 39.78 479 ALA A O 1
ATOM 3806 N N . MET A 1 480 ? -19.825 18.463 -20.348 1.00 39.06 480 MET A N 1
ATOM 3807 C CA . MET A 1 480 ? -21.030 18.839 -19.602 1.00 39.06 480 MET A CA 1
ATOM 3808 C C . MET A 1 480 ? -22.215 17.906 -19.880 1.00 39.06 480 MET A C 1
ATOM 3810 O O . MET A 1 480 ? -22.947 17.602 -18.953 1.00 39.06 480 MET A O 1
ATOM 3814 N N . GLU A 1 481 ? -22.355 17.375 -21.091 1.00 37.59 481 GLU A N 1
ATOM 3815 C CA . GLU A 1 481 ? -23.368 16.399 -21.502 1.00 37.59 481 GLU A CA 1
ATOM 3816 C C . GLU A 1 481 ? -23.034 15.027 -20.904 1.00 37.59 481 GLU A C 1
ATOM 3818 O O . GLU A 1 481 ? -23.912 14.340 -20.402 1.00 37.59 481 GLU A O 1
ATOM 3823 N N . ASN A 1 482 ? -21.749 14.664 -20.796 1.00 36.66 482 ASN A N 1
ATOM 3824 C CA . ASN A 1 482 ? -21.314 13.524 -19.981 1.00 36.66 482 ASN A CA 1
ATOM 3825 C C . ASN A 1 482 ? -21.533 13.752 -18.478 1.00 36.66 482 ASN A C 1
ATOM 3827 O O . ASN A 1 482 ? -21.828 12.797 -17.757 1.00 36.66 482 ASN A O 1
ATOM 3831 N N . TRP A 1 483 ? -21.411 14.989 -17.984 1.00 41.28 483 TRP A N 1
ATOM 3832 C CA . TRP A 1 483 ? -21.787 15.336 -16.612 1.00 41.28 483 TRP A CA 1
ATOM 3833 C C . TRP A 1 483 ? -23.309 15.279 -16.415 1.00 41.28 483 TRP A C 1
ATOM 3835 O O . TRP A 1 483 ? -23.747 14.726 -15.412 1.00 41.28 483 TRP A O 1
ATOM 3845 N N . GLU A 1 484 ? -24.116 15.726 -17.380 1.00 37.72 484 GLU A N 1
ATOM 3846 C CA . GLU A 1 484 ? -25.581 15.656 -17.381 1.00 37.72 484 GLU A CA 1
ATOM 3847 C C . GLU A 1 484 ? -26.093 14.229 -17.548 1.00 37.72 484 GLU A C 1
ATOM 3849 O O . GLU A 1 484 ? -27.019 13.866 -16.845 1.00 37.72 484 GLU A O 1
ATOM 3854 N N . ILE A 1 485 ? -25.474 13.377 -18.368 1.00 39.25 485 ILE A N 1
ATOM 3855 C CA . ILE A 1 485 ? -25.778 11.940 -18.454 1.00 39.25 485 ILE A CA 1
ATOM 3856 C C . ILE A 1 485 ? -25.459 11.274 -17.113 1.00 39.25 485 ILE A C 1
ATOM 3858 O O . ILE A 1 485 ? -26.268 10.512 -16.588 1.00 39.25 485 ILE A O 1
ATOM 3862 N N . LYS A 1 486 ? -24.322 11.608 -16.491 1.00 38.34 486 LYS A N 1
ATOM 3863 C CA . LYS A 1 486 ? -23.961 11.110 -15.155 1.00 38.34 486 LYS A CA 1
ATOM 3864 C C . LYS A 1 486 ? -24.926 11.626 -14.079 1.00 38.34 486 LYS A C 1
ATOM 3866 O O . LYS A 1 486 ? -25.336 10.858 -13.211 1.00 38.34 486 LYS A O 1
ATOM 3871 N N . HIS A 1 487 ? -25.368 12.877 -14.189 1.00 44.62 487 HIS A N 1
ATOM 3872 C CA . HIS A 1 487 ? -26.354 13.497 -13.309 1.00 44.62 487 HIS A CA 1
ATOM 3873 C C . HIS A 1 487 ? -27.777 12.968 -13.554 1.00 44.62 487 HIS A C 1
ATOM 3875 O O . HIS A 1 487 ? -28.531 12.816 -12.600 1.00 44.62 487 HIS A O 1
ATOM 3881 N N . GLN A 1 488 ? -28.150 12.616 -14.788 1.00 38.34 488 GLN A N 1
ATOM 3882 C CA . GLN A 1 488 ? -29.416 11.979 -15.172 1.00 38.34 488 GLN A CA 1
ATOM 3883 C C . GLN A 1 488 ? -29.458 10.512 -14.740 1.00 38.34 488 GLN A C 1
ATOM 3885 O O . GLN A 1 488 ? -30.496 10.044 -14.281 1.00 38.34 488 GLN A O 1
ATOM 3890 N N . ILE A 1 489 ? -28.327 9.802 -14.771 1.00 40.09 489 ILE A N 1
ATOM 3891 C CA . ILE A 1 489 ? -28.179 8.470 -14.168 1.00 40.09 489 ILE A CA 1
ATOM 3892 C C . ILE A 1 489 ? -28.298 8.567 -12.638 1.00 40.09 489 ILE A C 1
ATOM 3894 O O . ILE A 1 489 ? -28.985 7.756 -12.021 1.00 40.09 489 ILE A O 1
ATOM 3898 N N . GLU A 1 490 ? -27.690 9.571 -12.001 1.00 42.03 490 GLU A N 1
ATOM 3899 C CA . GLU A 1 490 ? -27.796 9.786 -10.549 1.00 42.03 490 GLU A CA 1
ATOM 3900 C C . GLU A 1 490 ? -29.188 10.268 -10.105 1.00 42.03 490 GLU A C 1
ATOM 3902 O O . GLU A 1 490 ? -29.694 9.830 -9.070 1.00 42.03 490 GLU A O 1
ATOM 3907 N N . THR A 1 491 ? -29.847 11.132 -10.878 1.00 44.03 491 THR A N 1
ATOM 3908 C CA . THR A 1 491 ? -31.225 11.581 -10.615 1.00 44.03 491 THR A CA 1
ATOM 3909 C C . THR A 1 491 ? -32.257 10.523 -10.996 1.00 44.03 491 THR A C 1
ATOM 3911 O O . THR A 1 491 ? -33.265 10.409 -10.302 1.00 44.03 491 THR A O 1
ATOM 3914 N N . GLY A 1 492 ? -31.989 9.687 -12.002 1.00 41.38 492 GLY A N 1
ATOM 3915 C CA . GLY A 1 492 ? -32.741 8.475 -12.330 1.00 41.38 492 GLY A CA 1
ATOM 3916 C C . GLY A 1 492 ? -32.686 7.451 -11.198 1.00 41.38 492 GLY A C 1
ATOM 3917 O O . GLY A 1 492 ? -33.734 7.020 -10.725 1.00 41.38 492 GLY A O 1
ATOM 3918 N N . LYS A 1 493 ? -31.490 7.190 -10.648 1.00 41.75 493 LYS A N 1
ATOM 3919 C CA . LYS A 1 493 ? -31.306 6.383 -9.427 1.00 41.75 493 LYS A CA 1
ATOM 3920 C C . LYS A 1 493 ? -32.047 6.973 -8.225 1.00 41.75 493 LYS A C 1
ATOM 3922 O O . LYS A 1 493 ? -32.702 6.240 -7.494 1.00 41.75 493 LYS A O 1
ATOM 3927 N N . LYS A 1 494 ? -32.030 8.301 -8.040 1.00 45.34 494 LYS A N 1
ATOM 3928 C CA . LYS A 1 494 ? -32.818 8.973 -6.985 1.00 45.34 494 LYS A CA 1
ATOM 3929 C C . LYS A 1 494 ? -34.333 8.891 -7.221 1.00 45.34 494 LYS A C 1
ATOM 3931 O O . LYS A 1 494 ? -35.069 8.751 -6.249 1.00 45.34 494 LYS A O 1
ATOM 3936 N N . LYS A 1 495 ? -34.812 8.957 -8.470 1.00 45.88 495 LYS A N 1
ATOM 3937 C CA . LYS A 1 495 ? -36.235 8.804 -8.832 1.00 45.88 495 LYS A CA 1
ATOM 3938 C C . LYS A 1 495 ? -36.720 7.369 -8.651 1.00 45.88 495 LYS A C 1
ATOM 3940 O O . LYS A 1 495 ? -37.812 7.181 -8.127 1.00 45.88 495 LYS A O 1
ATOM 3945 N N . GLU A 1 496 ? -35.923 6.372 -9.024 1.00 42.78 496 GLU A N 1
ATOM 3946 C CA . GLU A 1 496 ? -36.230 4.965 -8.750 1.00 42.78 496 GLU A CA 1
ATOM 3947 C C . GLU A 1 496 ? -36.198 4.665 -7.258 1.00 42.78 496 GLU A C 1
ATOM 3949 O O . GLU A 1 496 ? -37.111 4.021 -6.757 1.00 42.78 496 GLU A O 1
ATOM 3954 N N . GLN A 1 497 ? -35.238 5.221 -6.518 1.00 42.81 497 GLN A N 1
ATOM 3955 C CA . GLN A 1 497 ? -35.195 5.085 -5.066 1.00 42.81 497 GLN A CA 1
ATOM 3956 C C . GLN A 1 497 ? -36.367 5.805 -4.380 1.00 42.81 497 GLN A C 1
ATOM 3958 O O . GLN A 1 497 ? -36.922 5.290 -3.415 1.00 42.81 497 GLN A O 1
ATOM 3963 N N . ALA A 1 498 ? -36.820 6.950 -4.901 1.00 46.38 498 ALA A N 1
ATOM 3964 C CA . ALA A 1 498 ? -38.028 7.630 -4.429 1.00 46.38 498 ALA A CA 1
ATOM 3965 C C . ALA A 1 498 ? -39.319 6.870 -4.789 1.00 46.38 498 ALA A C 1
ATOM 3967 O O . ALA A 1 498 ? -40.226 6.801 -3.963 1.00 46.38 498 ALA A O 1
ATOM 3968 N N . ARG A 1 499 ? -39.398 6.256 -5.979 1.00 43.41 499 ARG A N 1
ATOM 3969 C CA . ARG A 1 499 ? -40.508 5.382 -6.401 1.00 43.41 499 ARG A CA 1
ATOM 3970 C C . ARG A 1 499 ? -40.554 4.103 -5.565 1.00 43.41 499 ARG A C 1
ATOM 3972 O O . ARG A 1 499 ? -41.629 3.708 -5.136 1.00 43.41 499 ARG A O 1
ATOM 3979 N N . PHE A 1 500 ? -39.404 3.500 -5.277 1.00 38.16 500 PHE A N 1
ATOM 3980 C CA . PHE A 1 500 ? -39.262 2.339 -4.399 1.00 38.16 500 PHE A CA 1
ATOM 3981 C C . PHE A 1 500 ? -39.651 2.677 -2.951 1.00 38.16 500 PHE A C 1
ATOM 3983 O O . PHE A 1 500 ? -40.460 1.975 -2.351 1.00 38.16 500 PHE A O 1
ATOM 3990 N N . ASN A 1 501 ? -39.194 3.819 -2.425 1.00 45.75 501 ASN A N 1
ATOM 3991 C CA . ASN A 1 501 ? -39.611 4.332 -1.115 1.00 45.75 501 ASN A CA 1
ATOM 3992 C C . ASN A 1 501 ? -41.109 4.707 -1.067 1.00 45.75 501 ASN A C 1
ATOM 3994 O O . ASN A 1 501 ? -41.735 4.600 -0.015 1.00 45.75 501 ASN A O 1
ATOM 3998 N N . GLY A 1 502 ? -41.694 5.138 -2.190 1.00 44.56 502 GLY A N 1
ATOM 3999 C CA . GLY A 1 502 ? -43.133 5.373 -2.340 1.00 44.56 502 GLY A CA 1
ATOM 4000 C C . GLY A 1 502 ? -43.946 4.076 -2.340 1.00 44.56 502 GLY A C 1
ATOM 4001 O O . GLY A 1 502 ? -44.930 3.972 -1.619 1.00 44.56 502 GLY A O 1
ATOM 4002 N N . LEU A 1 503 ? -43.487 3.050 -3.061 1.00 40.59 503 LEU A N 1
ATOM 4003 C CA . LEU A 1 503 ? -44.108 1.719 -3.093 1.00 40.59 503 LEU A CA 1
ATOM 4004 C C . LEU A 1 503 ? -44.001 0.980 -1.745 1.00 40.59 503 LEU A C 1
ATOM 4006 O O . LEU A 1 503 ? -44.920 0.245 -1.386 1.00 40.59 503 LEU A O 1
ATOM 4010 N N . LEU A 1 504 ? -42.930 1.225 -0.976 1.00 39.19 504 LEU A N 1
ATOM 4011 C CA . LEU A 1 504 ? -42.785 0.796 0.423 1.00 39.19 504 LEU A CA 1
ATOM 4012 C C . LEU A 1 504 ? -43.788 1.497 1.353 1.00 39.19 504 LEU A C 1
ATOM 4014 O O . LEU A 1 504 ? -44.350 0.855 2.233 1.00 39.19 504 LEU A O 1
ATOM 4018 N N . LYS A 1 505 ? -44.062 2.791 1.135 1.00 44.56 505 LYS A N 1
ATOM 4019 C CA . LYS A 1 505 ? -45.102 3.539 1.867 1.00 44.56 505 LYS A CA 1
ATOM 4020 C C . LYS A 1 505 ? -46.533 3.128 1.498 1.00 44.56 505 LYS A C 1
ATOM 4022 O O . LYS A 1 505 ? -47.428 3.314 2.313 1.00 44.56 505 LYS A O 1
ATOM 4027 N N . GLU A 1 506 ? -46.751 2.590 0.298 1.00 38.50 506 GLU A N 1
ATOM 4028 C CA . GLU A 1 506 ? -48.060 2.113 -0.183 1.00 38.50 506 GLU A CA 1
ATOM 4029 C C . GLU A 1 506 ? -48.334 0.624 0.115 1.00 38.50 506 GLU A C 1
ATOM 4031 O O . GLU A 1 506 ? -49.391 0.116 -0.256 1.00 38.50 506 GLU A O 1
ATOM 4036 N N . GLY A 1 507 ? -47.404 -0.097 0.755 1.00 35.22 507 GLY A N 1
ATOM 4037 C CA . GLY A 1 507 ? -47.593 -1.504 1.137 1.00 35.22 507 GLY A CA 1
ATOM 4038 C C . GLY A 1 507 ? -47.664 -2.497 -0.034 1.00 35.22 507 GLY A C 1
ATOM 4039 O O . GLY A 1 507 ? -48.208 -3.587 0.123 1.00 35.22 507 GLY A O 1
ATOM 4040 N N . LYS A 1 508 ? -47.138 -2.154 -1.222 1.00 37.94 508 LYS A N 1
ATOM 4041 C CA . LYS A 1 508 ? -47.298 -2.957 -2.457 1.00 37.94 508 LYS A CA 1
ATOM 4042 C C . LYS A 1 508 ? -46.157 -3.932 -2.785 1.00 37.94 508 LYS A C 1
ATOM 4044 O O . LYS A 1 508 ? -46.105 -4.445 -3.899 1.00 37.94 508 LYS A O 1
ATOM 4049 N N . TYR A 1 509 ? -45.295 -4.259 -1.823 1.00 30.34 509 TYR A N 1
ATOM 4050 C CA . TYR A 1 509 ? -44.453 -5.460 -1.878 1.00 30.34 509 TYR A CA 1
ATOM 4051 C C . TYR A 1 509 ? -44.564 -6.236 -0.566 1.00 30.34 509 TYR A C 1
ATOM 4053 O O . TYR A 1 509 ? -44.276 -5.716 0.509 1.00 30.34 509 TYR A O 1
ATOM 4061 N N . VAL A 1 510 ? -44.981 -7.496 -0.684 1.00 29.06 510 VAL A N 1
ATOM 4062 C CA . VAL A 1 510 ? -44.994 -8.485 0.393 1.00 29.06 510 VAL A CA 1
ATOM 4063 C C . VAL A 1 510 ? -43.605 -9.112 0.454 1.00 29.06 510 VAL A C 1
ATOM 4065 O O . VAL A 1 510 ? -43.158 -9.727 -0.514 1.00 29.06 510 VAL A O 1
ATOM 4068 N N . PHE A 1 511 ? -42.925 -8.974 1.593 1.00 27.12 511 PHE A N 1
ATOM 4069 C CA . PHE A 1 511 ? -41.815 -9.854 1.945 1.00 27.12 511 PHE A CA 1
ATOM 4070 C C . PHE A 1 511 ? -42.375 -11.275 2.057 1.00 27.12 511 PHE A C 1
ATOM 4072 O O . PHE A 1 511 ? -43.067 -11.594 3.022 1.00 27.12 511 PHE A O 1
ATOM 4079 N N . SER A 1 512 ? -42.110 -12.150 1.088 1.00 29.86 512 SER A N 1
ATOM 4080 C CA . SER A 1 512 ? -42.373 -13.572 1.297 1.00 29.86 512 SER A CA 1
ATOM 4081 C C . SER A 1 512 ? -41.275 -14.128 2.206 1.00 29.86 512 SER A C 1
ATOM 4083 O O . SER A 1 512 ? -40.214 -14.511 1.715 1.00 29.86 512 SER A O 1
ATOM 4085 N N . GLY A 1 513 ? -41.514 -14.141 3.522 1.00 30.66 513 GLY A N 1
ATOM 4086 C CA . GLY A 1 513 ? -40.738 -14.995 4.425 1.00 30.66 513 GLY A CA 1
ATOM 4087 C C . GLY A 1 513 ? -40.539 -14.573 5.880 1.00 30.66 513 GLY A C 1
ATOM 4088 O O . GLY A 1 513 ? -39.921 -15.345 6.602 1.00 30.66 513 GLY A O 1
ATOM 4089 N N . VAL A 1 514 ? -41.042 -13.427 6.353 1.00 26.25 514 VAL A N 1
ATOM 4090 C CA . VAL A 1 514 ? -41.022 -13.110 7.796 1.00 26.25 514 VAL A CA 1
ATOM 4091 C C . VAL A 1 514 ? -42.404 -12.626 8.217 1.00 26.25 514 VAL A C 1
ATOM 4093 O O . VAL A 1 514 ? -42.802 -11.509 7.899 1.00 26.25 514 VAL A O 1
ATOM 4096 N N . SER A 1 515 ? -43.156 -13.481 8.909 1.00 24.75 515 SER A N 1
ATOM 4097 C CA . SER A 1 515 ? -44.349 -13.061 9.643 1.00 24.75 515 SER A CA 1
ATOM 4098 C C . SER A 1 515 ? -43.904 -12.289 10.884 1.00 24.75 515 SER A C 1
ATOM 4100 O O . SER A 1 515 ? -43.192 -12.834 11.728 1.00 24.75 515 SER A O 1
ATOM 4102 N N . TRP A 1 516 ? -44.314 -11.029 10.986 1.00 31.34 516 TRP A N 1
ATOM 4103 C CA . TRP A 1 516 ? -44.098 -10.182 12.152 1.00 31.34 516 TRP A CA 1
ATOM 4104 C C . TRP A 1 516 ? -45.460 -9.775 12.717 1.00 31.34 516 TRP A C 1
ATOM 4106 O O . TRP A 1 516 ? -46.266 -9.181 12.004 1.00 31.34 516 TRP A O 1
ATOM 4116 N N . GLU A 1 517 ? -45.711 -10.102 13.984 1.00 31.45 517 GLU A N 1
ATOM 4117 C CA . GLU A 1 517 ? -46.846 -9.602 14.763 1.00 31.45 517 GLU A CA 1
ATOM 4118 C C . GLU A 1 517 ? -46.293 -8.645 15.831 1.00 31.45 517 GLU A C 1
ATOM 4120 O O . GLU A 1 517 ? -45.755 -9.067 16.853 1.00 31.45 517 GLU A O 1
ATOM 4125 N N . GLY A 1 518 ? -46.361 -7.339 15.566 1.00 32.72 518 GLY A N 1
ATOM 4126 C CA . GLY A 1 518 ? -45.950 -6.277 16.488 1.00 32.72 518 GLY A CA 1
ATOM 4127 C C . GLY A 1 518 ? -46.589 -4.928 16.118 1.00 32.72 518 GLY A C 1
ATOM 4128 O O . GLY A 1 518 ? -47.072 -4.784 14.995 1.00 32.72 518 GLY A O 1
ATOM 4129 N N . PRO A 1 519 ? -46.656 -3.945 17.042 1.00 31.95 519 PRO A N 1
ATOM 4130 C CA . PRO A 1 519 ? -47.424 -2.715 16.832 1.00 31.95 519 PRO A CA 1
ATOM 4131 C C . PRO A 1 519 ? -46.801 -1.797 15.765 1.00 31.95 519 PRO A C 1
ATOM 4133 O O . PRO A 1 519 ? -45.583 -1.628 15.724 1.00 31.95 519 PRO A O 1
ATOM 4136 N N . GLU A 1 520 ? -47.653 -1.171 14.945 1.00 34.75 520 GLU A N 1
ATOM 4137 C CA . GLU A 1 520 ? -47.365 -0.438 13.691 1.00 34.75 520 GLU A CA 1
ATOM 4138 C C . GLU A 1 520 ? -46.338 0.720 13.762 1.00 34.75 520 GLU A C 1
ATOM 4140 O O . GLU A 1 520 ? -45.906 1.229 12.725 1.00 34.75 520 GLU A O 1
ATOM 4145 N N . ASP A 1 521 ? -45.863 1.114 14.944 1.00 33.50 521 ASP A N 1
ATOM 4146 C CA . ASP A 1 521 ? -45.082 2.345 15.140 1.00 33.50 521 ASP A CA 1
ATOM 4147 C C . ASP A 1 521 ? -43.574 2.231 14.804 1.00 33.50 521 ASP A C 1
ATOM 4149 O O . ASP A 1 521 ? -42.844 3.224 14.843 1.00 33.50 521 ASP A O 1
ATOM 4153 N N . ALA A 1 522 ? -43.076 1.050 14.418 1.00 34.88 522 ALA A N 1
ATOM 4154 C CA . ALA A 1 522 ? -41.640 0.800 14.207 1.00 34.88 522 ALA A CA 1
ATOM 4155 C C . ALA A 1 522 ? -41.072 1.223 12.828 1.00 34.88 522 ALA A C 1
ATOM 4157 O O . ALA A 1 522 ? -39.870 1.104 12.588 1.00 34.88 522 ALA A O 1
ATOM 4158 N N . TRP A 1 523 ? -41.884 1.749 11.907 1.00 29.67 523 TRP A N 1
ATOM 4159 C CA . TRP A 1 523 ? -41.482 1.946 10.500 1.00 29.67 523 TRP A CA 1
ATOM 4160 C C . TRP A 1 523 ? -40.557 3.142 10.197 1.00 29.67 523 TRP A C 1
ATOM 4162 O O . TRP A 1 523 ? -40.223 3.368 9.032 1.00 29.67 523 TRP A O 1
ATOM 4172 N N . ARG A 1 524 ? -40.137 3.955 11.178 1.00 29.31 524 ARG A N 1
ATOM 4173 C CA . ARG A 1 524 ? -39.587 5.292 10.859 1.00 29.31 524 ARG A CA 1
ATOM 4174 C C . ARG A 1 524 ? -38.080 5.455 10.680 1.00 29.31 524 ARG A C 1
ATOM 4176 O O . ARG A 1 524 ? -37.710 6.479 10.113 1.00 29.31 524 ARG A O 1
ATOM 4183 N N . HIS A 1 525 ? -37.207 4.504 11.016 1.00 32.12 525 HIS A N 1
ATOM 4184 C CA . HIS A 1 525 ? -35.759 4.736 10.855 1.00 32.12 525 HIS A CA 1
ATOM 4185 C C . HIS A 1 525 ? -34.979 3.500 10.388 1.00 32.12 525 HIS A C 1
ATOM 4187 O O . HIS A 1 525 ? -34.456 2.735 11.189 1.00 32.12 525 HIS A O 1
ATOM 4193 N N . LEU A 1 526 ? -34.851 3.355 9.065 1.00 25.12 526 LEU A N 1
ATOM 4194 C CA . LEU A 1 526 ? -33.934 2.419 8.410 1.00 25.12 526 LEU A CA 1
ATOM 4195 C C . LEU A 1 526 ? -33.012 3.216 7.475 1.00 25.12 526 LEU A C 1
ATOM 4197 O O . LEU A 1 526 ? -33.446 3.742 6.451 1.00 25.12 526 LEU A O 1
ATOM 4201 N N . THR A 1 527 ? -31.739 3.349 7.851 1.00 23.97 527 THR A N 1
ATOM 4202 C CA . THR A 1 527 ? -30.712 4.004 7.027 1.00 23.97 527 THR A CA 1
ATOM 4203 C C . THR A 1 527 ? -30.070 2.954 6.124 1.00 23.97 527 THR A C 1
ATOM 4205 O O . THR A 1 527 ? -29.402 2.041 6.602 1.00 23.97 527 THR A O 1
ATOM 4208 N N . VAL A 1 528 ? -30.290 3.066 4.814 1.00 26.80 528 VAL A N 1
ATOM 4209 C CA . VAL A 1 528 ? -29.848 2.084 3.811 1.00 26.80 528 VAL A CA 1
ATOM 4210 C C . VAL A 1 528 ? -28.391 2.334 3.393 1.00 26.80 528 VAL A C 1
ATOM 4212 O O . VAL A 1 528 ? -28.048 3.420 2.924 1.00 26.80 528 VAL A O 1
ATOM 4215 N N . GLY A 1 529 ? -27.537 1.316 3.548 1.00 25.36 529 GLY A N 1
ATOM 4216 C CA . GLY A 1 529 ? -26.199 1.244 2.949 1.00 25.36 529 GLY A CA 1
ATOM 4217 C C . GLY A 1 529 ? -26.249 0.938 1.443 1.00 25.36 529 GLY A C 1
ATOM 4218 O O . GLY A 1 529 ? -27.228 0.394 0.943 1.00 25.36 529 GLY A O 1
ATOM 4219 N N . LYS A 1 530 ? -25.201 1.330 0.708 1.00 25.67 530 LYS A N 1
ATOM 4220 C CA . LYS A 1 530 ? -25.074 1.185 -0.757 1.00 25.67 530 LYS A CA 1
ATOM 4221 C C . LYS A 1 530 ? -25.223 -0.277 -1.221 1.00 25.67 530 LYS A C 1
ATOM 4223 O O . LYS A 1 530 ? -24.584 -1.151 -0.646 1.00 25.67 530 LYS A O 1
ATOM 4228 N N . TYR A 1 531 ? -25.961 -0.500 -2.312 1.00 30.39 531 TYR A N 1
ATOM 4229 C CA . TYR A 1 531 ? -26.078 -1.794 -3.002 1.00 30.39 531 TYR A CA 1
ATOM 4230 C C . TYR A 1 531 ? -25.213 -1.852 -4.274 1.00 30.39 531 TYR A C 1
ATOM 4232 O O . TYR A 1 531 ? -25.097 -0.856 -4.992 1.00 30.39 531 TYR A O 1
ATOM 4240 N N . TYR A 1 532 ? -24.653 -3.034 -4.549 1.00 29.38 532 TYR A N 1
ATOM 4241 C CA . TYR A 1 532 ? -24.132 -3.464 -5.851 1.00 29.38 532 TYR A CA 1
ATOM 4242 C C . TYR A 1 532 ? -24.934 -4.696 -6.297 1.00 29.38 532 TYR A C 1
ATOM 4244 O O . TYR A 1 532 ? -25.141 -5.597 -5.484 1.00 29.38 532 TYR A O 1
ATOM 4252 N N . ASP A 1 533 ? -25.362 -4.737 -7.560 1.00 26.98 533 ASP A N 1
ATOM 4253 C CA . ASP A 1 533 ? -25.990 -5.919 -8.162 1.00 26.98 533 ASP A CA 1
ATOM 4254 C C . ASP A 1 533 ? -24.920 -6.956 -8.529 1.00 26.98 533 ASP A C 1
ATOM 4256 O O . ASP A 1 533 ? -23.953 -6.637 -9.226 1.00 26.98 533 ASP A O 1
ATOM 4260 N N . TYR A 1 534 ? -25.106 -8.205 -8.099 1.00 30.64 534 TYR A N 1
ATOM 4261 C CA . TYR A 1 534 ? -24.352 -9.354 -8.601 1.00 30.64 534 TYR A CA 1
ATOM 4262 C C . TYR A 1 534 ? -25.317 -10.380 -9.195 1.00 30.64 534 TYR A C 1
ATOM 4264 O O . TYR A 1 534 ? -26.284 -10.786 -8.556 1.00 30.64 534 TYR A O 1
ATOM 4272 N N . GLU A 1 535 ? -25.020 -10.827 -10.413 1.00 31.44 535 GLU A N 1
ATOM 4273 C CA . GLU A 1 535 ? -25.730 -11.904 -11.099 1.00 31.44 535 GLU A CA 1
ATOM 4274 C C . GLU A 1 535 ? -24.994 -13.232 -10.826 1.00 31.44 535 GLU A C 1
ATOM 4276 O O . GLU A 1 535 ? -23.821 -13.386 -11.178 1.00 31.44 535 GLU A O 1
ATOM 4281 N N . ILE A 1 536 ? -25.647 -14.189 -10.156 1.00 32.12 536 ILE A N 1
ATOM 4282 C CA . ILE A 1 536 ? -25.064 -15.511 -9.868 1.00 32.12 536 ILE A CA 1
ATOM 4283 C C . ILE A 1 536 ? -25.201 -16.387 -11.120 1.00 32.12 536 ILE A C 1
ATOM 4285 O O . ILE A 1 536 ? -26.308 -16.757 -11.503 1.00 32.12 536 ILE A O 1
ATOM 4289 N N . LYS A 1 537 ? -24.078 -16.750 -11.755 1.00 32.53 537 LYS A N 1
ATOM 4290 C CA . LYS A 1 537 ? -24.058 -17.716 -12.869 1.00 32.53 537 LYS A CA 1
ATOM 4291 C C . LYS A 1 537 ? -23.997 -19.159 -12.354 1.00 32.53 537 LYS A C 1
ATOM 4293 O O . LYS A 1 537 ? -23.159 -19.479 -11.508 1.00 32.53 537 LYS A O 1
ATOM 4298 N N . GLU A 1 538 ? -24.827 -20.029 -12.940 1.00 35.72 538 GLU A N 1
ATOM 4299 C CA . GLU A 1 538 ? -24.995 -21.465 -12.618 1.00 35.72 538 GLU A CA 1
ATOM 4300 C C . GLU A 1 538 ? -23.690 -22.278 -12.560 1.00 35.72 538 GLU A C 1
ATOM 4302 O O . GLU A 1 538 ? -23.622 -23.287 -11.864 1.00 35.72 538 GLU A O 1
ATOM 4307 N N . SER A 1 539 ? -22.621 -21.833 -13.225 1.00 36.09 539 SER A N 1
ATOM 4308 C CA . SER A 1 539 ? -21.322 -22.521 -13.265 1.00 36.09 539 SER A CA 1
ATOM 4309 C C . SER A 1 539 ? -20.549 -22.536 -11.937 1.00 36.09 539 SER A C 1
ATOM 4311 O O . SER A 1 539 ? -19.461 -23.100 -11.882 1.00 36.09 539 SER A O 1
ATOM 4313 N N . SER A 1 540 ? -21.069 -21.892 -10.888 1.00 39.50 540 SER A N 1
ATOM 4314 C CA . SER A 1 540 ? -20.411 -21.759 -9.576 1.00 39.50 540 SER A CA 1
ATOM 4315 C C . SER A 1 540 ? -20.915 -22.766 -8.529 1.00 39.50 540 SER A C 1
ATOM 4317 O O . SER A 1 540 ? -20.515 -22.692 -7.370 1.00 39.50 540 SER A O 1
ATOM 4319 N N . ILE A 1 541 ? -21.810 -23.683 -8.914 1.00 44.84 541 ILE A N 1
ATOM 4320 C CA . ILE A 1 541 ? -22.444 -24.664 -8.021 1.00 44.84 541 ILE A CA 1
ATOM 4321 C C . ILE A 1 541 ? -21.662 -25.992 -8.083 1.00 44.84 541 ILE A C 1
ATOM 4323 O O . ILE A 1 541 ? -21.499 -26.536 -9.179 1.00 44.84 541 ILE A O 1
ATOM 4327 N N . PRO A 1 542 ? -21.183 -26.558 -6.959 1.00 40.81 542 PRO A N 1
ATOM 4328 C CA . PRO A 1 542 ? -20.549 -27.875 -6.970 1.00 40.81 542 PRO A CA 1
ATOM 4329 C C . PRO A 1 542 ? -21.585 -28.980 -7.258 1.00 40.81 542 PRO A C 1
ATOM 4331 O O . PRO A 1 542 ? -22.617 -29.060 -6.596 1.00 40.81 542 PRO A O 1
ATOM 4334 N N . TYR A 1 543 ? -21.308 -29.841 -8.245 1.00 37.16 543 TYR A N 1
ATOM 4335 C CA . TYR A 1 543 ? -22.133 -31.009 -8.599 1.00 37.16 543 TYR A CA 1
ATOM 4336 C C . TYR A 1 543 ? -21.543 -32.314 -8.020 1.00 37.16 543 TYR A C 1
ATOM 4338 O O . TYR A 1 543 ? -20.317 -32.447 -7.998 1.00 37.16 543 TYR A O 1
ATOM 4346 N N . PRO A 1 544 ? -22.374 -33.309 -7.636 1.00 42.81 544 PRO A N 1
ATOM 4347 C CA . PRO A 1 544 ? -23.827 -33.356 -7.804 1.00 42.81 544 PRO A CA 1
ATOM 4348 C C . PRO A 1 544 ? -24.615 -32.950 -6.547 1.00 42.81 544 PRO A C 1
ATOM 4350 O O . PRO A 1 544 ? -24.279 -33.343 -5.432 1.00 42.81 544 PRO A O 1
ATOM 4353 N N . LEU A 1 545 ? -25.704 -32.202 -6.753 1.00 46.34 545 LEU A N 1
ATOM 4354 C CA . LEU A 1 545 ? -26.686 -31.877 -5.714 1.00 46.34 545 LEU A CA 1
ATOM 4355 C C . LEU A 1 545 ? -27.660 -33.054 -5.475 1.00 46.34 545 LEU A C 1
ATOM 4357 O O . LEU A 1 545 ? -27.966 -33.789 -6.420 1.00 46.34 545 LEU A O 1
ATOM 4361 N N . PRO A 1 546 ? -28.188 -33.237 -4.247 1.00 44.88 546 PRO A N 1
ATOM 4362 C CA . PRO A 1 546 ? -29.238 -34.217 -3.971 1.00 44.88 546 PRO A CA 1
ATOM 4363 C C . PRO A 1 546 ? -30.520 -33.939 -4.784 1.00 44.88 546 PRO A C 1
ATOM 4365 O O . PRO A 1 546 ? -30.832 -32.773 -5.026 1.00 44.88 546 PRO A O 1
ATOM 4368 N N . PRO A 1 547 ? -31.334 -34.962 -5.123 1.00 44.56 547 PRO A N 1
ATOM 4369 C CA . PRO A 1 547 ? -32.533 -34.815 -5.966 1.00 44.56 547 PRO A CA 1
ATOM 4370 C C . PRO A 1 547 ? -33.602 -33.842 -5.439 1.00 44.56 547 PRO A C 1
ATOM 4372 O O . PRO A 1 547 ? -34.502 -33.459 -6.180 1.00 44.56 547 PRO A O 1
ATOM 4375 N N . SER A 1 548 ? -33.528 -33.468 -4.161 1.00 47.50 548 SER A N 1
ATOM 4376 C CA . SER A 1 548 ? -34.469 -32.572 -3.486 1.00 47.50 548 SER A CA 1
ATOM 4377 C C . SER A 1 548 ? -33.962 -31.134 -3.319 1.00 47.50 548 SER A C 1
ATOM 4379 O O . SER A 1 548 ? -34.634 -30.354 -2.654 1.00 47.50 548 SER A O 1
ATOM 4381 N N . PHE A 1 549 ? -32.789 -30.783 -3.859 1.00 39.75 549 PHE A N 1
ATOM 4382 C CA . PHE A 1 549 ? -32.179 -29.457 -3.701 1.00 39.75 549 PHE A CA 1
ATOM 4383 C C . PHE A 1 549 ? -32.117 -28.713 -5.038 1.00 39.75 549 PHE A C 1
ATOM 4385 O O . PHE A 1 549 ? -31.542 -29.212 -6.005 1.00 39.75 549 PHE A O 1
ATOM 4392 N N . THR A 1 550 ? -32.682 -27.504 -5.097 1.00 49.66 550 THR A N 1
ATOM 4393 C CA . THR A 1 550 ? -32.616 -26.639 -6.286 1.00 49.66 550 THR A CA 1
ATOM 4394 C C . THR A 1 550 ? -31.542 -25.555 -6.131 1.00 49.66 550 THR A C 1
ATOM 4396 O O . THR A 1 550 ? -31.165 -25.186 -5.020 1.00 49.66 550 THR A O 1
ATOM 4399 N N . ALA A 1 551 ? -31.072 -24.972 -7.241 1.00 43.00 551 ALA A N 1
ATOM 4400 C CA . ALA A 1 551 ? -30.145 -23.829 -7.214 1.00 43.00 551 ALA A CA 1
ATOM 4401 C C . ALA A 1 551 ? -30.696 -22.624 -6.417 1.00 43.00 551 ALA A C 1
ATOM 4403 O O . ALA A 1 551 ? -29.937 -21.844 -5.841 1.00 43.00 551 ALA A O 1
ATOM 4404 N N . LYS A 1 552 ? -32.028 -22.507 -6.339 1.00 42.59 552 LYS A N 1
ATOM 4405 C CA . LYS A 1 552 ? -32.736 -21.490 -5.557 1.00 42.59 552 LYS A CA 1
ATOM 4406 C C . LYS A 1 552 ? -32.595 -21.714 -4.047 1.00 42.59 552 LYS A C 1
ATOM 4408 O O . LYS A 1 552 ? -32.476 -20.744 -3.306 1.00 42.59 552 LYS A O 1
ATOM 4413 N N . ASP A 1 553 ? -32.544 -22.966 -3.598 1.00 42.66 553 ASP A N 1
ATOM 4414 C CA . ASP A 1 553 ? -32.381 -23.307 -2.178 1.00 42.66 553 ASP A CA 1
ATOM 4415 C C . ASP A 1 553 ? -30.957 -23.012 -1.684 1.00 42.66 553 ASP A C 1
ATOM 4417 O O . ASP A 1 553 ? -30.775 -22.565 -0.554 1.00 42.66 553 ASP A O 1
ATOM 4421 N N . TYR A 1 554 ? -29.955 -23.158 -2.560 1.00 40.97 554 TYR A N 1
ATOM 4422 C CA . TYR A 1 554 ? -28.557 -22.811 -2.271 1.00 40.97 554 TYR A CA 1
ATOM 4423 C C . TYR A 1 554 ? -28.353 -21.292 -2.115 1.00 40.97 554 TYR A C 1
ATOM 4425 O O . TYR A 1 554 ? -27.658 -20.840 -1.208 1.00 40.97 554 TYR A O 1
ATOM 4433 N N . ALA A 1 555 ? -29.010 -20.486 -2.957 1.00 40.19 555 ALA A N 1
ATOM 4434 C CA . ALA A 1 555 ? -28.952 -19.024 -2.881 1.00 40.19 555 ALA A CA 1
ATOM 4435 C C . ALA A 1 555 ? -29.600 -18.459 -1.601 1.00 40.19 555 ALA A C 1
ATOM 4437 O O . ALA A 1 555 ? -29.156 -17.432 -1.092 1.00 40.19 555 ALA A O 1
ATOM 4438 N N . ASN A 1 556 ? -30.606 -19.146 -1.049 1.00 40.00 556 ASN A N 1
ATOM 4439 C CA . ASN A 1 556 ? -31.302 -18.730 0.173 1.00 40.00 556 ASN A CA 1
ATOM 4440 C C . ASN A 1 556 ? -30.483 -18.946 1.463 1.00 40.00 556 ASN A C 1
ATOM 4442 O O . ASN A 1 556 ? -30.861 -18.417 2.506 1.00 40.00 556 ASN A O 1
ATOM 4446 N N . GLN A 1 557 ? -29.384 -19.708 1.417 1.00 37.94 557 GLN A N 1
ATOM 4447 C CA . GLN A 1 557 ? -28.514 -19.980 2.575 1.00 37.94 557 GLN A CA 1
ATOM 4448 C C . GLN A 1 557 ? -27.236 -19.125 2.599 1.00 37.94 557 GLN A C 1
ATOM 4450 O O . GLN A 1 557 ? -26.440 -19.217 3.533 1.00 37.94 557 GLN A O 1
ATOM 4455 N N . LEU A 1 558 ? -27.030 -18.274 1.591 1.00 33.81 558 LEU A N 1
ATOM 4456 C CA . LEU A 1 558 ? -25.847 -17.430 1.481 1.00 33.81 558 LEU A CA 1
ATOM 4457 C C . LEU A 1 558 ? -25.963 -16.196 2.391 1.00 33.81 558 LEU A C 1
ATOM 4459 O O . LEU A 1 558 ? -26.679 -15.241 2.091 1.00 33.81 558 LEU A O 1
ATOM 4463 N N . ILE A 1 559 ? -25.212 -16.183 3.493 1.00 34.81 559 ILE A N 1
ATOM 4464 C CA . ILE A 1 559 ? -25.050 -14.987 4.328 1.00 34.81 559 ILE A CA 1
ATOM 4465 C C . ILE A 1 559 ? -23.912 -14.142 3.746 1.00 34.81 559 ILE A C 1
ATOM 4467 O O . ILE A 1 559 ? -22.757 -14.565 3.736 1.00 34.81 559 ILE A O 1
ATOM 4471 N N . ILE A 1 560 ? -24.234 -12.934 3.280 1.00 33.09 560 ILE A N 1
ATOM 4472 C CA . ILE A 1 560 ? -23.252 -11.941 2.830 1.00 33.09 560 ILE A CA 1
ATOM 4473 C C . ILE A 1 560 ? -23.025 -10.949 3.971 1.00 33.09 560 ILE A C 1
ATOM 4475 O O . ILE A 1 560 ? -23.927 -10.189 4.323 1.00 33.09 560 ILE A O 1
ATOM 4479 N N . THR A 1 561 ? -21.816 -10.911 4.526 1.00 31.88 561 THR A N 1
ATOM 4480 C CA . THR A 1 561 ? -21.381 -9.806 5.389 1.00 31.88 561 THR A CA 1
ATOM 4481 C C . THR A 1 561 ? -20.329 -8.979 4.658 1.00 31.88 561 THR A C 1
ATOM 4483 O O . THR A 1 561 ? -19.421 -9.513 4.023 1.00 31.88 561 THR A O 1
ATOM 4486 N N . GLY A 1 562 ? -20.487 -7.655 4.696 1.00 29.44 562 GLY A N 1
ATOM 4487 C CA . GLY A 1 562 ? -19.536 -6.709 4.120 1.00 29.44 562 GLY A CA 1
ATOM 4488 C C . GLY A 1 562 ? -18.927 -5.840 5.211 1.00 29.44 562 GLY A C 1
ATOM 4489 O O . GLY A 1 562 ? -19.660 -5.207 5.972 1.00 29.44 562 GLY A O 1
ATOM 4490 N N . ASP A 1 563 ? -17.597 -5.779 5.269 1.00 33.81 563 ASP A N 1
ATOM 4491 C CA . ASP A 1 563 ? -16.885 -4.740 6.011 1.00 33.81 563 ASP A CA 1
ATOM 4492 C C . ASP A 1 563 ? -16.452 -3.592 5.076 1.00 33.81 563 ASP A C 1
ATOM 4494 O O . ASP A 1 563 ? -16.543 -3.668 3.844 1.00 33.81 563 ASP A O 1
ATOM 4498 N N . ARG A 1 564 ? -15.988 -2.482 5.664 1.00 33.00 564 ARG A N 1
ATOM 4499 C CA . ARG A 1 564 ? -15.582 -1.269 4.930 1.00 33.00 564 ARG A CA 1
ATOM 4500 C C . ARG A 1 564 ? -14.358 -1.463 4.010 1.00 33.00 564 ARG A C 1
ATOM 4502 O O . ARG A 1 564 ? -14.014 -0.513 3.313 1.00 33.00 564 ARG A O 1
ATOM 4509 N N . ASN A 1 565 ? -13.759 -2.656 3.945 1.00 30.67 565 ASN A N 1
ATOM 4510 C CA . ASN A 1 565 ? -12.546 -2.963 3.180 1.00 30.67 565 ASN A CA 1
ATOM 4511 C C . ASN A 1 565 ? -12.771 -3.858 1.943 1.00 30.67 565 ASN A C 1
ATOM 4513 O O . ASN A 1 565 ? -11.809 -4.380 1.389 1.00 30.67 565 ASN A O 1
ATOM 4517 N N . HIS A 1 566 ? -14.007 -3.997 1.451 1.00 35.34 566 HIS A N 1
ATOM 4518 C CA . HIS A 1 566 ? -14.305 -4.655 0.159 1.00 35.34 566 HIS A CA 1
ATOM 4519 C C . HIS A 1 566 ? -13.885 -6.136 0.080 1.00 35.34 566 HIS A C 1
ATOM 4521 O O . HIS A 1 566 ? -13.541 -6.627 -0.995 1.00 35.34 566 HIS A O 1
ATOM 4527 N N . THR A 1 567 ? -13.957 -6.873 1.192 1.00 27.20 567 THR A N 1
ATOM 4528 C CA . THR A 1 567 ? -13.794 -8.336 1.174 1.00 27.20 567 THR A CA 1
ATOM 4529 C C . THR A 1 567 ? -15.149 -8.993 1.423 1.00 27.20 567 THR A C 1
ATOM 4531 O O . THR A 1 567 ? -15.789 -8.708 2.432 1.00 27.20 567 THR A O 1
ATOM 4534 N N . VAL A 1 568 ? -15.596 -9.857 0.507 1.00 31.89 568 VAL A N 1
ATOM 4535 C CA . VAL A 1 568 ? -16.811 -10.673 0.669 1.00 31.89 568 VAL A CA 1
ATOM 4536 C C . VAL A 1 568 ? -16.376 -12.084 1.043 1.00 31.89 568 VAL A C 1
ATOM 4538 O O . VAL A 1 568 ? -15.627 -12.710 0.295 1.00 31.89 568 VAL A O 1
ATOM 4541 N N . THR A 1 569 ? -16.822 -12.575 2.198 1.00 32.06 569 THR A N 1
ATOM 4542 C CA . THR A 1 569 ? -16.588 -13.961 2.630 1.00 32.06 569 THR A CA 1
ATOM 4543 C C . THR A 1 569 ? -17.916 -14.703 2.603 1.00 32.06 569 THR A C 1
ATOM 4545 O O . THR A 1 569 ? -18.886 -14.236 3.194 1.00 32.06 569 THR A O 1
ATOM 4548 N N . PHE A 1 570 ? -17.961 -15.839 1.911 1.00 33.00 570 PHE A N 1
ATOM 4549 C CA . PHE A 1 570 ? -19.140 -16.697 1.849 1.00 33.00 570 PHE A CA 1
ATOM 4550 C C . PHE A 1 570 ? -19.017 -17.816 2.883 1.00 33.00 570 PHE A C 1
ATOM 4552 O O . PHE A 1 570 ? -17.989 -18.490 2.934 1.00 33.00 570 PHE A O 1
ATOM 4559 N N . TYR A 1 571 ? -20.066 -18.031 3.673 1.00 29.80 571 TYR A N 1
ATOM 4560 C CA . TYR A 1 571 ? -20.204 -19.212 4.525 1.00 29.80 571 TYR A CA 1
ATOM 4561 C C . TYR A 1 571 ? -21.294 -20.108 3.935 1.00 29.80 571 TYR A C 1
ATOM 4563 O O . TYR A 1 571 ? -22.364 -19.607 3.591 1.00 29.80 571 TYR A O 1
ATOM 4571 N N . SER A 1 572 ? -21.036 -21.414 3.834 1.00 29.36 572 SER A N 1
ATOM 4572 C CA . SER A 1 572 ? -22.111 -22.408 3.765 1.00 29.36 572 SER A CA 1
ATOM 4573 C C . SER A 1 572 ? -22.267 -23.034 5.148 1.00 29.36 572 SER A C 1
ATOM 4575 O O . SER A 1 572 ? -21.260 -23.280 5.815 1.00 29.36 572 SER A O 1
ATOM 4577 N N . SER A 1 573 ? -23.510 -23.261 5.574 1.00 33.34 573 SER A N 1
ATOM 4578 C CA . SER A 1 573 ? -23.823 -24.037 6.781 1.00 33.34 573 SER A CA 1
ATOM 4579 C C . SER A 1 573 ? -23.411 -25.493 6.642 1.00 33.34 573 SER A C 1
ATOM 4581 O O . SER A 1 573 ? -23.656 -26.035 5.537 1.00 33.34 573 SER A O 1
#

Organism: Paenibacillus lemnae (NCBI:txid1330551)

Foldseek 3Di:
DDDDDDPPPPPQPFPDKAFACQPDPGRQWIWGDGPFWIFTWGQDPVVRDTDTQDIDTDPDDWDWDWDAAPQQRTIWIKIWDQDPQLFIWIWIWHDDPNHIDGLDTDGGQGNKDWYDDPNWTWMDRQQWIWTWHDDDSDIDTDGDFQDDDPLAAEWEWEADPVRAIGTDAQEEEEEQFHKHAYHYDDPDDDHKHKDKDFPDDVVVQWDDDPPRNIIGGHDFGKIWIWIGGPVNPVNIGIRIYGHDHPPCPPQDFFDWDWDWDDDVLETATATQTDAPPVVLSVVVSVVSVVVVVVQVVVPDDPADKRKYKDKDWQDGGRQKTKMKIKIWIGGPPDPGTFIDIAMWIARRVSSDTDDPVLQWDPPDPVLVVVQVQVCVPPDLDPHRDDPVQWHWTDHLFWTKIWGGAPPRDDNVVPIDIGTDGLVVCQVGGDCPHPSVVSVVVVVVVVVVVVVVVVVVPDPDDPVVVVVVVVVVVVVVVVVVVVVVVVVCVVVVVVVVVVVVVVCVVVVPDDDPPDDDDDDPPPPDDDDDDDDDDDDDDPVVDDDDDDPPDDPVNVVVQWDWDDDPPPDTDTDHD

InterPro domains:
  IPR021729 Domain of unknown function DUF3298 [PF11738] (378-422)
  IPR037126 PdaC/RsiV-like superfamily [G3DSA:3.90.640.20] (378-445)